Protein AF-A0A965QFC7-F1 (afdb_monomer_lite)

Structure (mmCIF, N/CA/C/O backbone):
data_AF-A0A965QFC7-F1
#
_entry.id   AF-A0A965QFC7-F1
#
loop_
_atom_site.group_PDB
_atom_site.id
_atom_site.type_symbol
_atom_site.label_atom_id
_atom_site.label_alt_id
_atom_site.label_comp_id
_atom_site.label_asym_id
_atom_site.label_entity_id
_atom_site.label_seq_id
_atom_site.pdbx_PDB_ins_code
_atom_site.Cartn_x
_atom_site.Cartn_y
_atom_site.Cartn_z
_atom_site.occupancy
_atom_site.B_iso_or_equiv
_atom_site.auth_seq_id
_atom_site.auth_comp_id
_atom_site.auth_asym_id
_atom_site.auth_atom_id
_atom_site.pdbx_PDB_model_num
ATOM 1 N N . MET A 1 1 ? -4.399 28.714 -3.849 1.00 66.25 1 MET A N 1
ATOM 2 C CA . MET A 1 1 ? -2.946 28.963 -3.752 1.00 66.25 1 MET A CA 1
ATOM 3 C C . MET A 1 1 ? -2.401 29.186 -5.159 1.00 66.25 1 MET A C 1
ATOM 5 O O . MET A 1 1 ? -2.995 28.655 -6.091 1.00 66.25 1 MET A O 1
ATOM 9 N N . ASN A 1 2 ? -1.360 30.003 -5.343 1.00 72.56 2 ASN A N 1
ATOM 10 C CA . ASN A 1 2 ? -0.766 30.208 -6.671 1.00 72.56 2 ASN A CA 1
ATOM 11 C C . ASN A 1 2 ? 0.100 29.001 -7.096 1.00 72.56 2 ASN A C 1
ATOM 13 O O . ASN A 1 2 ? 0.542 28.221 -6.256 1.00 72.56 2 ASN A O 1
ATOM 17 N N . GLU A 1 3 ? 0.351 28.850 -8.399 1.00 74.56 3 GLU A N 1
ATOM 18 C CA . GLU A 1 3 ? 1.140 27.735 -8.953 1.00 74.56 3 GLU A CA 1
ATOM 19 C C . GLU A 1 3 ? 2.553 27.666 -8.343 1.00 74.56 3 GLU A C 1
ATOM 21 O O . GLU A 1 3 ? 3.058 26.596 -8.011 1.00 74.56 3 GLU A O 1
ATOM 26 N N . ASN A 1 4 ? 3.161 28.829 -8.095 1.00 73.50 4 ASN A N 1
ATOM 27 C CA . ASN A 1 4 ? 4.501 28.952 -7.522 1.00 73.50 4 ASN A CA 1
ATOM 28 C C . ASN A 1 4 ? 4.651 28.298 -6.139 1.00 73.50 4 ASN A C 1
ATOM 30 O O . ASN A 1 4 ? 5.743 27.852 -5.805 1.00 73.50 4 ASN A O 1
ATOM 34 N N . ALA A 1 5 ? 3.597 28.225 -5.332 1.00 70.12 5 ALA A N 1
ATOM 35 C CA . ALA A 1 5 ? 3.675 27.559 -4.035 1.00 70.12 5 ALA A CA 1
ATOM 36 C C . ALA A 1 5 ? 3.626 26.020 -4.146 1.00 70.12 5 ALA A C 1
ATOM 38 O O . ALA A 1 5 ? 4.030 25.320 -3.220 1.00 70.12 5 ALA A O 1
ATOM 39 N N . ILE A 1 6 ? 3.156 25.484 -5.281 1.00 76.94 6 ILE A N 1
ATOM 40 C CA . ILE A 1 6 ? 3.051 24.038 -5.537 1.00 76.94 6 ILE A CA 1
ATOM 41 C C . ILE A 1 6 ? 4.320 23.496 -6.206 1.00 76.94 6 ILE A C 1
ATOM 43 O O . ILE A 1 6 ? 4.779 22.400 -5.883 1.00 76.94 6 ILE A O 1
ATOM 47 N N . LEU A 1 7 ? 4.903 24.258 -7.134 1.00 73.06 7 LEU A N 1
ATOM 48 C CA . LEU A 1 7 ? 6.030 23.809 -7.953 1.00 73.06 7 LEU A CA 1
ATOM 49 C C . LEU A 1 7 ? 7.296 23.508 -7.134 1.00 73.06 7 LEU A C 1
ATOM 51 O O . LEU A 1 7 ? 7.677 24.267 -6.241 1.00 73.06 7 LEU A O 1
ATOM 55 N N . ARG A 1 8 ? 8.012 22.442 -7.531 1.00 65.00 8 ARG A N 1
ATOM 56 C CA . ARG A 1 8 ? 9.242 21.936 -6.880 1.00 65.00 8 ARG A CA 1
ATOM 57 C C . ARG A 1 8 ? 10.381 22.957 -6.765 1.00 65.00 8 ARG A C 1
ATOM 59 O O . ARG A 1 8 ? 11.248 22.802 -5.917 1.00 65.00 8 ARG A O 1
ATOM 66 N N . THR A 1 9 ? 10.405 23.975 -7.621 1.00 63.59 9 THR A N 1
ATOM 67 C CA . THR A 1 9 ? 11.472 24.989 -7.672 1.00 63.59 9 THR A CA 1
ATOM 68 C C . THR A 1 9 ? 11.248 26.175 -6.733 1.00 63.59 9 THR A C 1
ATOM 70 O O . THR A 1 9 ? 12.147 27.001 -6.596 1.00 63.59 9 THR A O 1
ATOM 73 N N . LYS A 1 10 ? 10.066 26.291 -6.115 1.00 69.56 10 LYS A N 1
ATOM 74 C CA . LYS A 1 10 ? 9.674 27.420 -5.258 1.00 69.56 10 LYS A CA 1
ATOM 75 C C . LYS A 1 10 ? 9.091 26.911 -3.937 1.00 69.56 10 LYS A C 1
ATOM 77 O O . LYS A 1 10 ? 9.809 26.237 -3.205 1.00 69.56 10 LYS A O 1
ATOM 82 N N . GLY A 1 11 ? 7.823 27.205 -3.627 1.00 69.12 11 GLY A N 1
ATOM 83 C CA . GLY A 1 11 ? 7.218 26.845 -2.341 1.00 69.12 11 GLY A CA 1
ATOM 84 C C . GLY A 1 11 ? 7.185 25.338 -2.111 1.00 69.12 11 GLY A C 1
ATOM 85 O O . GLY A 1 11 ? 7.396 24.897 -0.987 1.00 69.12 11 GLY A O 1
ATOM 86 N N . ALA A 1 12 ? 7.019 24.564 -3.191 1.00 78.25 12 ALA A N 1
ATOM 87 C CA . ALA A 1 12 ? 7.123 23.111 -3.207 1.00 78.25 12 ALA A CA 1
ATOM 88 C C . ALA A 1 12 ? 6.391 22.442 -2.035 1.00 78.25 12 ALA A C 1
ATOM 90 O O . ALA A 1 12 ? 6.950 21.575 -1.382 1.00 78.25 12 ALA A O 1
ATOM 91 N N . VAL A 1 13 ? 5.141 22.827 -1.771 1.00 82.00 13 VAL A N 1
ATOM 92 C CA . VAL A 1 13 ? 4.313 22.267 -0.680 1.00 82.00 13 VAL A CA 1
ATOM 93 C C . VAL A 1 13 ? 4.199 20.728 -0.702 1.00 82.00 13 VAL A C 1
ATOM 95 O O . VAL A 1 13 ? 3.905 20.107 0.311 1.00 82.00 13 VAL A O 1
ATOM 98 N N . LEU A 1 14 ? 4.423 20.105 -1.867 1.00 78.19 14 LEU A N 1
ATOM 99 C CA . LEU A 1 14 ? 4.444 18.648 -2.052 1.00 78.19 14 LEU A CA 1
ATOM 100 C C . LEU A 1 14 ? 5.749 17.995 -1.564 1.00 78.19 14 LEU A C 1
ATOM 102 O O . LEU A 1 14 ? 5.848 16.772 -1.505 1.00 78.19 14 LEU A O 1
ATOM 106 N N . ASP A 1 15 ? 6.770 18.792 -1.268 1.00 81.81 15 ASP A N 1
ATOM 107 C CA . ASP A 1 15 ? 8.027 18.335 -0.700 1.00 81.81 15 ASP A CA 1
ATOM 108 C C . ASP A 1 15 ? 7.899 18.259 0.823 1.00 81.81 15 ASP A C 1
ATOM 110 O O . ASP A 1 15 ? 7.820 19.271 1.520 1.00 81.81 15 ASP A O 1
ATOM 114 N N . VAL A 1 16 ? 7.899 17.036 1.349 1.00 78.50 16 VAL A N 1
ATOM 115 C CA . VAL A 1 16 ? 7.774 16.778 2.790 1.00 78.50 16 VAL A CA 1
ATOM 116 C C . VAL A 1 16 ? 8.878 17.440 3.619 1.00 78.50 16 VAL A C 1
ATOM 118 O O . VAL A 1 16 ? 8.659 17.715 4.796 1.00 78.50 16 VAL A O 1
ATOM 121 N N . GLN A 1 17 ? 10.031 17.753 3.013 1.00 79.75 17 GLN A N 1
ATOM 122 C CA . GLN A 1 17 ? 11.130 18.457 3.683 1.00 79.75 17 GLN A CA 1
ATOM 123 C C . GLN A 1 17 ? 10.768 19.903 4.047 1.00 79.75 17 GLN A C 1
ATOM 125 O O . GLN A 1 17 ? 11.425 20.511 4.887 1.00 79.75 17 GLN A O 1
ATOM 130 N N . ARG A 1 18 ? 9.689 20.472 3.486 1.00 83.81 18 ARG A N 1
ATOM 131 C CA . ARG A 1 18 ? 9.232 21.827 3.845 1.00 83.81 18 ARG A CA 1
ATOM 132 C C . ARG A 1 18 ? 8.807 21.959 5.301 1.00 83.81 18 ARG A C 1
ATOM 134 O O . ARG A 1 18 ? 8.824 23.073 5.822 1.00 83.81 18 ARG A O 1
ATOM 141 N N . LEU A 1 19 ? 8.482 20.853 5.968 1.00 85.19 19 LEU A N 1
ATOM 142 C CA . LEU A 1 19 ? 8.206 20.850 7.402 1.00 85.19 19 LEU A CA 1
ATOM 143 C C . LEU A 1 19 ? 9.438 21.169 8.254 1.00 85.19 19 LEU A C 1
ATOM 145 O O . LEU A 1 19 ? 9.266 21.738 9.326 1.00 85.19 19 LEU A O 1
ATOM 149 N N . ASP A 1 20 ? 10.661 20.908 7.781 1.00 81.88 20 ASP A N 1
ATOM 150 C CA . ASP A 1 20 ? 11.889 21.270 8.514 1.00 81.88 20 ASP A CA 1
ATOM 151 C C . ASP A 1 20 ? 11.972 22.793 8.736 1.00 81.88 20 ASP A C 1
ATOM 153 O O . ASP A 1 20 ? 12.484 23.276 9.747 1.00 81.88 20 ASP A O 1
ATOM 157 N N . GLY A 1 21 ? 11.352 23.564 7.836 1.00 82.62 21 GLY A N 1
ATOM 158 C CA . GLY A 1 21 ? 11.143 25.002 7.970 1.00 82.62 21 GLY A CA 1
ATOM 159 C C . GLY A 1 21 ? 10.119 25.409 9.035 1.00 82.62 21 GLY A C 1
ATOM 160 O O . GLY A 1 21 ? 9.712 26.561 9.038 1.00 82.62 21 GLY A O 1
ATOM 161 N N . MET A 1 22 ? 9.624 24.511 9.894 1.00 83.31 22 MET A N 1
ATOM 162 C CA . MET A 1 22 ? 8.841 24.898 11.080 1.00 83.31 22 MET A CA 1
ATOM 163 C C . MET A 1 22 ? 9.724 25.455 12.201 1.00 83.31 22 MET A C 1
ATOM 165 O O . MET A 1 22 ? 9.251 26.252 13.003 1.00 83.31 22 MET A O 1
ATOM 169 N N . LEU A 1 23 ? 10.997 25.051 12.241 1.00 79.81 23 LEU A N 1
ATOM 170 C CA . LEU A 1 23 ? 11.973 25.486 13.251 1.00 79.81 23 LEU A CA 1
ATOM 171 C C . LEU A 1 23 ? 12.746 26.742 12.830 1.00 79.81 23 LEU A C 1
ATOM 173 O O . LEU A 1 23 ? 13.581 27.259 13.563 1.00 79.81 23 LEU A O 1
ATOM 177 N N . SER A 1 24 ? 12.501 27.220 11.613 1.00 78.94 24 SER A N 1
ATOM 178 C CA . SER A 1 24 ? 13.141 28.393 11.020 1.00 78.94 24 SER A CA 1
ATOM 179 C C . SER A 1 24 ? 12.106 29.198 10.237 1.00 78.94 24 SER A C 1
ATOM 181 O O . SER A 1 24 ? 10.969 28.768 10.076 1.00 78.94 24 SER A O 1
ATOM 183 N N . ASN A 1 25 ? 12.467 30.382 9.745 1.00 77.00 25 ASN A N 1
ATOM 184 C CA . ASN A 1 25 ? 11.549 31.144 8.901 1.00 77.00 25 ASN A CA 1
ATOM 185 C C . ASN A 1 25 ? 11.443 30.491 7.517 1.00 77.00 25 ASN A C 1
ATOM 187 O O . ASN A 1 25 ? 12.460 30.229 6.873 1.00 77.00 25 ASN A O 1
ATOM 191 N N . SER A 1 26 ? 10.214 30.282 7.044 1.00 82.19 26 SER A N 1
ATOM 192 C CA . SER A 1 26 ? 9.937 29.832 5.677 1.00 82.19 26 SER A CA 1
ATOM 193 C C . SER A 1 26 ? 9.213 30.909 4.865 1.00 82.19 26 SER A C 1
ATOM 195 O O . SER A 1 26 ? 8.619 31.837 5.419 1.00 82.19 26 SER A O 1
ATOM 197 N N . ASP A 1 27 ? 9.277 30.805 3.536 1.00 86.25 27 ASP A N 1
ATOM 198 C CA . ASP A 1 27 ? 8.586 31.739 2.647 1.00 86.25 27 ASP A CA 1
ATOM 199 C C . ASP A 1 27 ? 7.077 31.731 2.910 1.00 86.25 27 ASP A C 1
ATOM 201 O O . ASP A 1 27 ? 6.459 30.677 3.088 1.00 86.25 27 ASP A O 1
ATOM 205 N N . SER A 1 28 ? 6.470 32.915 2.891 1.00 87.75 28 SER A N 1
ATOM 206 C CA . SER A 1 28 ? 5.022 33.062 3.014 1.00 87.75 28 SER A CA 1
ATOM 207 C C . SER A 1 28 ? 4.354 33.184 1.651 1.00 87.75 28 SER A C 1
ATOM 209 O O . SER A 1 28 ? 4.855 33.860 0.753 1.00 87.75 28 SER A O 1
ATOM 211 N N . TYR A 1 29 ? 3.193 32.550 1.516 1.00 87.12 29 TYR A N 1
ATOM 212 C CA . TYR A 1 29 ? 2.376 32.582 0.311 1.00 87.12 29 TYR A CA 1
ATOM 213 C C . TYR A 1 29 ? 0.950 33.007 0.647 1.00 87.12 29 TYR A C 1
ATOM 215 O O . TYR A 1 29 ? 0.406 32.675 1.701 1.00 87.12 29 TYR A O 1
ATOM 223 N N . GLU A 1 30 ? 0.323 33.721 -0.285 1.00 89.44 30 GLU A N 1
ATOM 224 C CA . GLU A 1 30 ? -1.086 34.075 -0.178 1.00 89.44 30 GLU A CA 1
ATOM 225 C C . GLU A 1 30 ? -1.973 32.863 -0.492 1.00 89.44 30 GLU A C 1
ATOM 227 O O . GLU A 1 30 ? -1.900 32.245 -1.565 1.00 89.44 30 GLU A O 1
ATOM 232 N N . ILE A 1 31 ? -2.854 32.544 0.450 1.00 89.19 31 ILE A N 1
ATOM 233 C CA . ILE A 1 31 ? -3.917 31.560 0.294 1.00 89.19 31 ILE A CA 1
ATOM 234 C C . ILE A 1 31 ? -5.273 32.254 0.289 1.00 89.19 31 ILE A C 1
ATOM 236 O O . ILE A 1 31 ? -5.466 33.301 0.904 1.00 89.19 31 ILE A O 1
ATOM 240 N N . LYS A 1 32 ? -6.227 31.649 -0.418 1.00 91.31 32 LYS A N 1
ATOM 241 C CA . LYS A 1 32 ? -7.612 32.107 -0.467 1.00 91.31 32 LYS A CA 1
ATOM 242 C C . LYS A 1 32 ? -8.470 31.122 0.315 1.00 91.31 32 LYS A C 1
ATOM 244 O O . LYS A 1 32 ? -8.470 29.937 -0.007 1.00 91.31 32 LYS A O 1
ATOM 249 N N . LEU A 1 33 ? -9.172 31.616 1.326 1.00 89.88 33 LEU A N 1
ATOM 250 C CA . LEU A 1 33 ? -10.069 30.826 2.165 1.00 89.88 33 LEU A CA 1
ATOM 251 C C . LEU A 1 33 ? -11.450 30.654 1.501 1.00 89.88 33 LEU A C 1
ATOM 253 O O . LEU A 1 33 ? -11.790 31.430 0.600 1.00 89.88 33 LEU A O 1
ATOM 257 N N . PRO A 1 34 ? -12.292 29.705 1.967 1.00 89.12 34 PRO A N 1
ATOM 258 C CA . PRO A 1 34 ? -13.664 29.540 1.469 1.00 89.12 34 PRO A CA 1
ATOM 259 C C . PRO A 1 34 ? -14.518 30.813 1.566 1.00 89.12 34 PRO A C 1
ATOM 261 O O . PRO A 1 34 ? -15.385 31.050 0.732 1.00 89.12 34 PRO A O 1
ATOM 264 N N . SER A 1 35 ? -14.224 31.682 2.539 1.00 91.75 35 SER A N 1
ATOM 265 C CA . SER A 1 35 ? -14.853 32.997 2.715 1.00 91.75 35 SER A CA 1
ATOM 266 C C . SER A 1 35 ? -14.448 34.042 1.663 1.00 91.75 35 SER A C 1
ATOM 268 O O . SER A 1 35 ? -14.899 35.181 1.731 1.00 91.75 35 SER A O 1
ATOM 270 N N . ASN A 1 36 ? -13.589 33.686 0.702 1.00 90.69 36 ASN A N 1
ATOM 271 C CA . ASN A 1 36 ? -12.883 34.578 -0.224 1.00 90.69 36 ASN A CA 1
ATOM 272 C C . ASN A 1 36 ? -11.854 35.524 0.415 1.00 90.69 36 ASN A C 1
ATOM 274 O O . ASN A 1 36 ? -11.216 36.279 -0.320 1.00 90.69 36 ASN A O 1
ATOM 278 N N . ALA A 1 37 ? -11.641 35.464 1.732 1.00 92.75 37 ALA A N 1
ATOM 279 C CA . ALA A 1 37 ? -10.555 36.192 2.377 1.00 92.75 37 ALA A CA 1
ATOM 280 C C . ALA A 1 37 ? -9.192 35.685 1.882 1.00 92.75 37 ALA A C 1
ATOM 282 O O . ALA A 1 37 ? -9.005 34.483 1.662 1.00 92.75 37 ALA A O 1
ATOM 283 N N . VAL A 1 38 ? -8.247 36.610 1.716 1.00 92.81 38 VAL A N 1
ATOM 284 C CA . VAL A 1 38 ? -6.854 36.303 1.383 1.00 92.81 38 VAL A CA 1
ATOM 285 C C . VAL A 1 38 ? -6.026 36.431 2.651 1.00 92.81 38 VAL A C 1
ATOM 287 O O . VAL A 1 38 ? -6.123 37.436 3.354 1.00 92.81 38 VAL A O 1
ATOM 290 N N . GLN A 1 39 ? -5.227 35.412 2.943 1.00 90.88 39 GLN A N 1
ATOM 291 C CA . GLN A 1 39 ? -4.349 35.388 4.104 1.00 90.88 39 GLN A CA 1
ATOM 292 C C . GLN A 1 39 ? -2.952 34.949 3.684 1.00 90.88 39 GLN A C 1
ATOM 294 O O . GLN A 1 39 ? -2.797 34.053 2.856 1.00 90.88 39 GLN A O 1
ATOM 299 N N . SER A 1 40 ? -1.938 35.588 4.259 1.00 91.75 40 SER A N 1
ATOM 300 C CA . SER A 1 40 ? -0.549 35.163 4.111 1.00 91.75 40 SER A CA 1
ATOM 301 C C . SER A 1 40 ? -0.231 34.101 5.157 1.00 91.75 40 SER A C 1
ATOM 303 O O . SER A 1 40 ? -0.542 34.284 6.337 1.00 91.75 40 SER A O 1
ATOM 305 N N . ILE A 1 41 ? 0.362 32.990 4.730 1.00 90.56 41 ILE A N 1
ATOM 306 C CA . ILE A 1 41 ? 0.790 31.902 5.609 1.00 90.56 41 ILE A CA 1
ATOM 307 C C . ILE A 1 41 ? 2.156 31.377 5.165 1.00 90.56 41 ILE A C 1
ATOM 309 O O . ILE A 1 41 ? 2.425 31.238 3.971 1.00 90.56 41 ILE A O 1
ATOM 313 N N . GLU A 1 42 ? 3.012 31.073 6.136 1.00 90.50 42 GLU A N 1
ATOM 314 C CA . GLU A 1 42 ? 4.286 30.389 5.912 1.00 90.50 42 GLU A CA 1
ATOM 315 C C . GLU A 1 42 ? 4.069 28.995 5.321 1.00 90.50 42 GLU A C 1
ATOM 317 O O . GLU A 1 42 ? 3.203 28.238 5.771 1.00 90.50 42 GLU A O 1
ATOM 322 N N . ILE A 1 43 ? 4.883 28.629 4.334 1.00 87.62 43 ILE A N 1
ATOM 323 C CA . ILE A 1 43 ? 4.729 27.367 3.613 1.00 87.62 43 ILE A CA 1
ATOM 324 C C . ILE A 1 43 ? 4.945 26.148 4.512 1.00 87.62 43 ILE A C 1
ATOM 326 O O . ILE A 1 43 ? 4.270 25.138 4.319 1.00 87.62 43 ILE A O 1
ATOM 330 N N . SER A 1 44 ? 5.819 26.233 5.521 1.00 89.19 44 SER A N 1
ATOM 331 C CA . SER A 1 44 ? 6.035 25.147 6.487 1.00 89.19 44 SER A CA 1
ATOM 332 C C . SER A 1 44 ? 4.792 24.907 7.348 1.00 89.19 44 SER A C 1
ATOM 334 O O . SER A 1 44 ? 4.328 23.773 7.466 1.00 89.19 44 SER A O 1
ATOM 336 N N . LYS A 1 45 ? 4.174 25.981 7.858 1.00 89.62 45 LYS A N 1
ATOM 337 C CA . LYS A 1 45 ? 2.916 25.933 8.624 1.00 89.62 45 LYS A CA 1
ATOM 338 C C . LYS A 1 45 ? 1.756 25.442 7.765 1.00 89.62 45 LYS A C 1
ATOM 340 O O . LYS A 1 45 ? 0.976 24.599 8.198 1.00 89.62 45 LYS A O 1
ATOM 345 N N . LEU A 1 46 ? 1.666 25.917 6.525 1.00 89.44 46 LEU A N 1
ATOM 346 C CA . LEU A 1 46 ? 0.664 25.442 5.579 1.00 89.44 46 LEU A CA 1
ATOM 347 C C . LEU A 1 46 ? 0.840 23.941 5.291 1.00 89.44 46 LEU A C 1
ATOM 349 O O . LEU A 1 46 ? -0.130 23.192 5.362 1.00 89.44 46 LEU A O 1
ATOM 353 N N . SER A 1 47 ? 2.073 23.485 5.058 1.00 88.25 47 SER A N 1
ATOM 354 C CA . SER A 1 47 ? 2.396 22.063 4.862 1.00 88.25 47 SER A CA 1
ATOM 355 C C . SER A 1 47 ? 2.051 21.220 6.093 1.00 88.25 47 SER A C 1
ATOM 357 O O . SER A 1 47 ? 1.646 20.067 5.954 1.00 88.25 47 SER A O 1
ATOM 359 N N . ALA A 1 48 ? 2.152 21.787 7.301 1.00 88.50 48 ALA A N 1
ATOM 360 C CA . ALA A 1 48 ? 1.750 21.126 8.540 1.00 88.50 48 ALA A CA 1
ATOM 361 C C . ALA A 1 48 ? 0.226 20.994 8.675 1.00 88.50 48 ALA A C 1
ATOM 363 O O . ALA A 1 48 ? -0.252 19.943 9.101 1.00 88.50 48 ALA A O 1
ATOM 364 N N . LEU A 1 49 ? -0.542 21.992 8.233 1.00 89.00 49 LEU A N 1
ATOM 365 C CA . LEU A 1 49 ? -2.005 22.023 8.367 1.00 89.00 49 LEU A CA 1
ATOM 366 C C . LEU A 1 49 ? -2.764 21.319 7.233 1.00 89.00 49 LEU A C 1
ATOM 368 O O . LEU A 1 49 ? -3.843 20.784 7.464 1.00 89.00 49 LEU A O 1
ATOM 372 N N . ILE A 1 50 ? -2.230 21.315 6.011 1.00 87.62 50 ILE A N 1
ATOM 373 C CA . ILE A 1 50 ? -2.922 20.750 4.844 1.00 87.62 50 ILE A CA 1
ATOM 374 C C . ILE A 1 50 ? -3.137 19.242 5.015 1.00 87.62 50 ILE A C 1
ATOM 376 O O . ILE A 1 50 ? -2.175 18.506 5.218 1.00 87.62 50 ILE A O 1
ATOM 380 N N . ALA A 1 51 ? -4.376 18.773 4.875 1.00 87.75 51 ALA A N 1
ATOM 381 C CA . ALA A 1 51 ? -4.663 17.343 4.769 1.00 87.75 51 ALA A CA 1
ATOM 382 C C . ALA A 1 51 ? -4.334 16.815 3.363 1.00 87.75 51 ALA A C 1
ATOM 384 O O . ALA A 1 51 ? -3.626 15.822 3.230 1.00 87.75 51 ALA A O 1
ATOM 385 N N . GLU A 1 52 ? -4.786 17.524 2.326 1.00 88.06 52 GLU A N 1
ATOM 386 C CA . GLU A 1 52 ? -4.635 17.128 0.926 1.00 88.06 52 GLU A CA 1
ATOM 387 C C . GLU A 1 52 ? -4.510 18.332 -0.016 1.00 88.06 52 GLU A C 1
ATOM 389 O O . GLU A 1 52 ? -4.922 19.452 0.301 1.00 88.06 52 GLU A O 1
ATOM 394 N N . ILE A 1 53 ? -3.951 18.087 -1.202 1.00 87.69 53 ILE A N 1
ATOM 395 C CA . ILE A 1 53 ? -3.892 19.057 -2.297 1.00 87.69 53 ILE A CA 1
ATOM 396 C C . ILE A 1 53 ? -4.541 18.428 -3.517 1.00 87.69 53 ILE A C 1
ATOM 398 O O . ILE A 1 53 ? -3.977 17.535 -4.144 1.00 87.69 53 ILE A O 1
ATOM 402 N N . THR A 1 54 ? -5.712 18.938 -3.876 1.00 89.50 54 THR A N 1
ATOM 403 C CA . THR A 1 54 ? -6.463 18.465 -5.036 1.00 89.50 54 THR A CA 1
ATOM 404 C C . THR A 1 54 ? -6.008 19.194 -6.295 1.00 89.50 54 THR A C 1
ATOM 406 O O . THR A 1 54 ? -6.137 20.417 -6.410 1.00 89.50 54 THR A O 1
ATOM 409 N N . LEU A 1 55 ? -5.480 18.442 -7.260 1.00 87.62 55 LEU A N 1
ATOM 410 C CA . LEU A 1 55 ? -5.128 18.948 -8.584 1.00 87.62 55 LEU A CA 1
ATOM 411 C C . LEU A 1 55 ? -6.164 18.459 -9.595 1.00 87.62 55 LEU A C 1
ATOM 413 O O . LEU A 1 55 ? -6.192 17.283 -9.949 1.00 87.62 55 LEU A O 1
ATOM 417 N N . ASN A 1 56 ? -7.014 19.369 -10.067 1.00 87.31 56 ASN A N 1
ATOM 418 C CA . ASN A 1 56 ? -8.053 19.019 -11.029 1.00 87.31 56 ASN A CA 1
ATOM 419 C C . ASN A 1 56 ? -7.443 18.721 -12.401 1.00 87.31 56 ASN A C 1
ATOM 421 O O . ASN A 1 56 ? -6.708 19.535 -12.965 1.00 87.31 56 ASN A O 1
ATOM 425 N N . VAL A 1 57 ? -7.791 17.562 -12.947 1.00 84.62 57 VAL A N 1
ATOM 426 C CA . VAL A 1 57 ? -7.439 17.161 -14.310 1.00 84.62 57 VAL A CA 1
ATOM 427 C C . VAL A 1 57 ? -8.465 17.754 -15.281 1.00 84.62 57 VAL A C 1
ATOM 429 O O . VAL A 1 57 ? -9.652 17.817 -14.962 1.00 84.62 57 VAL A O 1
ATOM 432 N N . ASP A 1 58 ? -8.029 18.198 -16.468 1.00 89.06 58 ASP A N 1
ATOM 433 C CA . ASP A 1 58 ? -8.953 18.670 -17.512 1.00 89.06 58 ASP A CA 1
ATOM 434 C C . ASP A 1 58 ? -9.970 17.554 -17.840 1.00 89.06 58 ASP A C 1
ATOM 436 O O . ASP A 1 58 ? -9.546 16.450 -18.210 1.00 89.06 58 ASP A O 1
ATOM 440 N N . PRO A 1 59 ? -11.291 17.818 -17.753 1.00 86.88 59 PRO A N 1
ATOM 441 C CA . PRO A 1 59 ? -12.327 16.834 -18.059 1.00 86.88 59 PRO A CA 1
ATOM 442 C C . PRO A 1 59 ? -12.166 16.145 -19.422 1.00 86.88 59 PRO A C 1
ATOM 444 O O . PRO A 1 59 ? -12.556 14.987 -19.571 1.00 86.88 59 PRO A O 1
ATOM 447 N N . LYS A 1 60 ? -11.537 16.801 -20.407 1.00 91.19 60 LYS A N 1
ATOM 448 C CA . LYS A 1 60 ? -11.260 16.219 -21.732 1.00 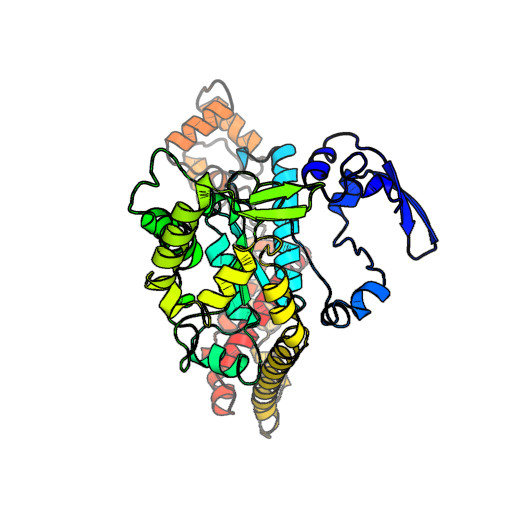91.19 60 LYS A CA 1
ATOM 449 C C . LYS A 1 60 ? -10.336 15.005 -21.674 1.00 91.19 60 LYS A C 1
ATOM 451 O O . LYS A 1 60 ? -10.427 14.117 -22.516 1.00 91.19 60 LYS A O 1
ATOM 456 N N . ILE A 1 61 ? -9.446 14.917 -20.683 1.00 88.69 61 ILE A N 1
ATOM 457 C CA . ILE A 1 61 ? -8.552 13.757 -20.529 1.00 88.69 61 ILE A CA 1
ATOM 458 C C . ILE A 1 61 ? -9.370 12.493 -20.228 1.00 88.69 61 ILE A C 1
ATOM 460 O O . ILE A 1 61 ? -9.031 11.411 -20.715 1.00 88.69 61 ILE A O 1
ATOM 464 N N . ALA A 1 62 ? -10.484 12.633 -19.504 1.00 86.69 62 ALA A N 1
ATOM 465 C CA . ALA A 1 62 ? -11.384 11.532 -19.183 1.00 86.69 62 ALA A CA 1
ATOM 466 C C . ALA A 1 62 ? -12.159 10.998 -20.408 1.00 86.69 62 ALA A C 1
ATOM 468 O O . ALA A 1 62 ? -12.737 9.913 -20.337 1.00 86.69 62 ALA A O 1
ATOM 469 N N . GLU A 1 63 ? -12.157 11.705 -21.547 1.00 87.62 63 GLU A N 1
ATOM 470 C CA . GLU A 1 63 ? -12.705 11.192 -22.814 1.00 87.62 63 GLU A CA 1
ATOM 471 C C . GLU A 1 63 ? -11.872 10.020 -23.349 1.00 87.62 63 GLU A C 1
ATOM 473 O O . GLU A 1 63 ? -12.436 9.020 -23.788 1.00 87.62 63 GLU A O 1
ATOM 478 N N . ASN A 1 64 ? -10.541 10.110 -23.234 1.00 85.81 64 ASN A N 1
ATOM 479 C CA . ASN A 1 64 ? -9.606 9.072 -23.680 1.00 85.81 64 ASN A CA 1
ATOM 480 C C . ASN A 1 64 ? -9.251 8.077 -22.563 1.00 85.81 64 ASN A C 1
ATOM 482 O O . ASN A 1 64 ? -9.052 6.893 -22.820 1.00 85.81 64 ASN A O 1
ATOM 486 N N . LYS A 1 65 ? -9.166 8.549 -21.313 1.00 86.25 65 LYS A N 1
ATOM 487 C CA . LYS A 1 65 ? -8.859 7.742 -20.121 1.00 86.25 65 LYS A CA 1
ATOM 488 C C . LYS A 1 65 ? -10.105 7.609 -19.254 1.00 86.25 65 LYS A C 1
ATOM 490 O O . LYS A 1 65 ? -10.257 8.293 -18.246 1.00 86.25 65 LYS A O 1
ATOM 495 N N . THR A 1 66 ? -11.011 6.734 -19.672 1.00 86.62 66 THR A N 1
ATOM 496 C CA . THR A 1 66 ? -12.374 6.643 -19.121 1.00 86.62 66 THR A CA 1
ATOM 497 C C . THR A 1 66 ? -12.442 6.298 -17.633 1.00 86.62 66 THR A C 1
ATOM 499 O O . THR A 1 66 ? -13.393 6.723 -16.980 1.00 86.62 66 THR A O 1
ATOM 502 N N . PHE A 1 67 ? -11.438 5.615 -17.074 1.00 85.94 67 PHE A N 1
ATOM 503 C CA . PHE A 1 67 ? -11.360 5.334 -15.634 1.00 85.94 67 PHE A CA 1
ATOM 504 C C . PHE A 1 67 ? -11.382 6.615 -14.777 1.00 85.94 67 PHE A C 1
ATOM 506 O O . PHE A 1 67 ? -11.990 6.624 -13.712 1.00 85.94 67 PHE A O 1
ATOM 513 N N . LEU A 1 68 ? -10.830 7.729 -15.283 1.00 88.62 68 LEU A N 1
ATOM 514 C CA . LEU A 1 68 ? -10.821 9.028 -14.594 1.00 88.62 68 LEU A CA 1
ATOM 515 C C . LEU A 1 68 ? -12.214 9.656 -14.449 1.00 88.62 68 LEU A C 1
ATOM 517 O O . LEU A 1 68 ? -12.365 10.637 -13.733 1.00 88.62 68 LEU A O 1
ATOM 521 N N . LYS A 1 69 ? -13.248 9.122 -15.115 1.00 85.56 69 LYS A N 1
ATOM 522 C CA . LYS A 1 69 ? -14.628 9.601 -14.9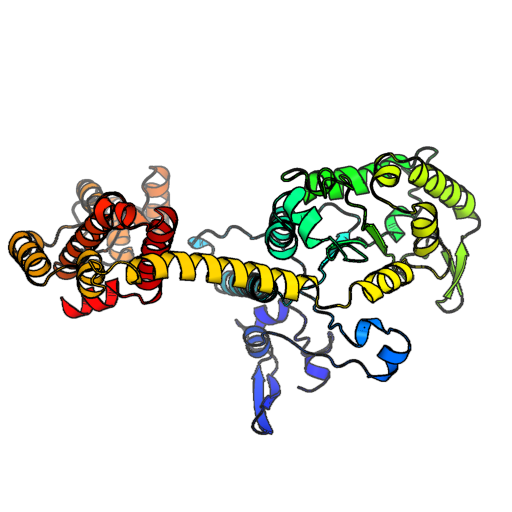28 1.00 85.56 69 LYS A CA 1
ATOM 523 C C . LYS A 1 69 ? -15.183 9.256 -13.547 1.00 85.56 69 LYS A C 1
ATOM 525 O O . LYS A 1 69 ? -16.068 9.953 -13.071 1.00 85.56 69 LYS A O 1
ATOM 530 N N . ASN A 1 70 ? -14.687 8.175 -12.946 1.00 83.25 70 ASN A N 1
ATOM 531 C CA . ASN A 1 70 ? -15.213 7.610 -11.703 1.00 83.25 70 ASN A CA 1
ATOM 532 C C . ASN A 1 70 ? -14.099 7.353 -10.677 1.00 83.25 70 ASN A C 1
ATOM 534 O O . ASN A 1 70 ? -14.269 6.534 -9.775 1.00 83.25 70 ASN A O 1
ATOM 538 N N . THR A 1 71 ? -12.916 7.940 -10.855 1.00 85.12 71 THR A N 1
ATOM 539 C CA . THR A 1 71 ? -11.757 7.653 -10.007 1.00 85.12 71 THR A CA 1
ATOM 540 C C . THR A 1 71 ? -10.875 8.874 -9.871 1.00 85.12 71 THR A C 1
ATOM 542 O O . THR A 1 71 ? -10.439 9.445 -10.870 1.00 85.12 71 THR A O 1
ATOM 545 N N . ASP A 1 72 ? -10.554 9.180 -8.621 1.00 88.25 72 ASP A N 1
ATOM 546 C CA . ASP A 1 72 ? -9.501 10.106 -8.245 1.00 88.25 72 ASP A CA 1
ATOM 547 C C . ASP A 1 72 ? -8.199 9.335 -7.992 1.00 88.25 72 ASP A C 1
ATOM 549 O O . ASP A 1 72 ? -8.207 8.170 -7.586 1.00 88.25 72 ASP A O 1
ATOM 553 N N . LEU A 1 73 ? -7.063 9.981 -8.254 1.00 89.00 73 LEU A N 1
ATOM 554 C CA . LEU A 1 73 ? -5.746 9.425 -7.959 1.00 89.00 73 LEU A CA 1
ATOM 555 C C . LEU A 1 73 ? -5.193 10.099 -6.709 1.00 89.00 73 LEU A C 1
ATOM 557 O O . LEU A 1 73 ? -4.864 11.285 -6.731 1.00 89.00 73 LEU A O 1
ATOM 561 N N . LEU A 1 74 ? -5.079 9.319 -5.640 1.00 88.88 74 LEU A N 1
ATOM 562 C CA . LEU A 1 74 ? -4.479 9.732 -4.381 1.00 88.88 74 LEU A CA 1
ATOM 563 C C . LEU A 1 74 ? -3.049 9.194 -4.305 1.00 88.88 74 LEU A C 1
ATOM 565 O O . LEU A 1 74 ? -2.822 7.999 -4.494 1.00 88.88 74 LEU A O 1
ATOM 569 N N . ASP A 1 75 ? -2.096 10.077 -4.020 1.00 86.50 75 ASP A N 1
ATOM 570 C CA . ASP A 1 75 ? -0.694 9.722 -3.807 1.00 86.50 75 ASP A CA 1
ATOM 571 C C . ASP A 1 75 ? -0.276 10.100 -2.386 1.00 86.50 75 ASP A C 1
ATOM 573 O O . ASP A 1 75 ? -0.601 11.185 -1.896 1.00 86.50 75 ASP A O 1
ATOM 577 N N . PHE A 1 76 ? 0.456 9.202 -1.732 1.00 80.75 76 PHE A N 1
ATOM 578 C CA . PHE A 1 76 ? 1.034 9.444 -0.416 1.00 80.75 76 PHE A CA 1
ATOM 579 C C . PHE A 1 76 ? 2.549 9.591 -0.545 1.00 80.75 76 PHE A C 1
ATOM 581 O O . PHE A 1 76 ? 3.180 8.862 -1.315 1.00 80.75 76 PHE A O 1
ATOM 588 N N . PRO A 1 77 ? 3.181 10.460 0.263 1.00 74.19 77 PRO A N 1
ATOM 589 C CA . PRO A 1 77 ? 4.628 10.446 0.397 1.00 74.19 77 PRO A CA 1
ATOM 590 C C . PRO A 1 77 ? 5.116 9.033 0.739 1.00 74.19 77 PRO A C 1
ATOM 592 O O . PRO A 1 77 ? 4.523 8.353 1.576 1.00 74.19 77 PRO A O 1
ATOM 595 N N . GLY A 1 78 ? 6.193 8.586 0.087 1.00 67.69 78 GLY A N 1
ATOM 596 C CA . GLY A 1 78 ? 6.666 7.207 0.210 1.00 67.69 78 GLY A CA 1
ATOM 597 C C . GLY A 1 78 ? 6.872 6.772 1.665 1.00 67.69 78 GLY A C 1
ATOM 598 O O . GLY A 1 78 ? 7.475 7.498 2.460 1.00 67.69 78 GLY A O 1
ATOM 599 N N . ALA A 1 79 ? 6.398 5.568 1.999 1.00 64.62 79 ALA A N 1
ATOM 600 C CA . ALA A 1 79 ? 6.547 5.002 3.334 1.00 64.62 79 ALA A CA 1
ATOM 601 C C . ALA A 1 79 ? 8.032 4.915 3.728 1.00 64.62 79 ALA A C 1
ATOM 603 O O . ALA A 1 79 ? 8.890 4.492 2.946 1.00 64.62 79 ALA A O 1
ATOM 604 N N . ARG A 1 80 ? 8.338 5.325 4.959 1.00 64.50 80 ARG A N 1
ATOM 605 C CA . ARG A 1 80 ? 9.672 5.254 5.565 1.00 64.50 80 ARG A CA 1
ATOM 606 C C . ARG A 1 80 ? 9.590 4.484 6.872 1.00 64.50 80 ARG A C 1
ATOM 608 O O . ARG A 1 80 ? 8.549 4.489 7.528 1.00 64.50 80 ARG A O 1
ATOM 615 N N . SER A 1 81 ? 10.693 3.846 7.251 1.00 60.50 81 SER A N 1
ATOM 616 C CA . SER A 1 81 ? 10.820 3.178 8.546 1.00 60.50 81 SER A CA 1
ATOM 617 C C . SER A 1 81 ? 10.514 4.163 9.662 1.00 60.50 81 SER A C 1
ATOM 619 O O . SER A 1 81 ? 10.904 5.334 9.596 1.00 60.50 81 SER A O 1
ATOM 621 N N . ARG A 1 82 ? 9.811 3.680 10.688 1.00 62.88 82 ARG A N 1
ATOM 622 C CA . ARG A 1 82 ? 9.766 4.386 11.963 1.00 62.88 82 ARG A CA 1
ATOM 623 C C . ARG A 1 82 ? 11.183 4.326 12.522 1.00 62.88 82 ARG A C 1
ATOM 625 O O . ARG A 1 82 ? 11.715 3.236 12.699 1.00 62.88 82 ARG A O 1
ATOM 632 N N . GLU A 1 83 ? 11.817 5.481 12.692 1.00 64.81 83 GLU A N 1
ATOM 633 C CA . GLU A 1 83 ? 13.025 5.533 13.515 1.00 64.81 83 GLU A CA 1
ATOM 634 C C . GLU A 1 83 ? 12.577 5.393 14.966 1.00 64.81 83 GLU A C 1
ATOM 636 O O . GLU A 1 83 ? 11.585 6.004 15.376 1.00 64.81 83 GLU A O 1
ATOM 641 N N . GLU A 1 84 ? 13.287 4.561 15.713 1.00 63.66 84 GLU A N 1
ATOM 642 C CA . GLU A 1 84 ? 13.137 4.486 17.156 1.00 63.66 84 GLU A CA 1
ATOM 643 C C . GLU A 1 84 ? 13.881 5.679 17.751 1.00 63.66 84 GLU A C 1
ATOM 645 O O . GLU A 1 84 ? 15.095 5.816 17.595 1.00 63.66 84 GLU A O 1
ATOM 650 N N . PHE A 1 85 ? 13.130 6.577 18.380 1.00 68.69 85 PHE A N 1
ATOM 651 C CA . PHE A 1 85 ? 13.682 7.684 19.145 1.00 68.69 85 PHE A CA 1
ATOM 652 C C . PHE A 1 85 ? 13.499 7.356 20.622 1.00 68.69 85 PHE A C 1
ATOM 654 O O . PHE A 1 85 ? 12.383 7.047 21.039 1.00 68.69 85 PHE A O 1
ATOM 661 N N . THR A 1 86 ? 14.570 7.420 21.410 1.00 72.44 86 THR A N 1
ATOM 662 C CA . THR A 1 86 ? 14.428 7.458 22.869 1.00 72.44 86 THR A CA 1
ATOM 663 C C . THR A 1 86 ? 14.026 8.868 23.297 1.00 72.44 86 THR A C 1
ATOM 665 O O . THR A 1 86 ? 14.235 9.826 22.547 1.00 72.44 86 THR A O 1
ATOM 668 N N . THR A 1 87 ? 13.441 9.017 24.485 1.00 69.25 87 THR A N 1
ATOM 669 C CA . THR A 1 87 ? 12.962 10.311 24.997 1.00 69.25 87 THR A CA 1
ATOM 670 C C . THR A 1 87 ? 14.062 11.378 24.974 1.00 69.25 87 THR A C 1
ATOM 672 O O . THR A 1 87 ? 13.815 12.516 24.582 1.00 69.25 87 THR A O 1
ATOM 675 N N . GLU A 1 88 ? 15.307 10.998 25.273 1.00 71.81 88 GLU A N 1
ATOM 676 C CA . GLU A 1 88 ? 16.470 11.896 25.296 1.00 71.81 88 GLU A CA 1
ATOM 677 C C . GLU A 1 88 ? 16.911 12.355 23.895 1.00 71.81 88 GLU A C 1
ATOM 679 O O . GLU A 1 88 ? 17.618 13.353 23.747 1.00 71.81 88 GLU A O 1
ATOM 684 N N . MET A 1 89 ? 16.492 11.641 22.845 1.00 65.81 89 MET A N 1
ATOM 685 C CA . MET A 1 89 ? 16.760 12.009 21.455 1.00 65.81 89 MET A CA 1
ATOM 686 C C . MET A 1 89 ? 15.756 13.038 20.930 1.00 65.81 89 MET A C 1
ATOM 688 O O . MET A 1 89 ? 16.001 13.625 19.880 1.00 65.81 89 MET A O 1
ATOM 692 N N . ILE A 1 90 ? 14.631 13.281 21.610 1.00 72.88 90 ILE A N 1
ATOM 693 C CA . ILE A 1 90 ? 13.569 14.162 21.110 1.00 72.88 90 ILE A CA 1
ATOM 694 C C . ILE A 1 90 ? 13.991 15.632 21.253 1.00 72.88 90 ILE A C 1
ATOM 696 O O . ILE A 1 90 ? 13.664 16.327 22.207 1.00 72.88 90 ILE A O 1
ATOM 700 N N . GLN A 1 91 ? 14.728 16.114 20.256 1.00 77.19 91 GLN A N 1
ATOM 701 C CA . GLN A 1 91 ? 15.012 17.530 20.023 1.00 77.19 91 GLN A CA 1
ATOM 702 C C . GLN A 1 91 ? 14.041 18.101 18.982 1.00 77.19 91 GLN A C 1
ATOM 704 O O . GLN A 1 91 ? 13.360 17.349 18.284 1.00 77.19 91 GLN A O 1
ATOM 709 N N . GLU A 1 92 ? 14.016 19.425 18.813 1.00 73.69 92 GLU A N 1
ATOM 710 C CA . GLU A 1 92 ? 13.110 20.120 17.884 1.00 73.69 92 GLU A CA 1
ATOM 711 C C . GLU A 1 92 ? 13.067 19.494 16.475 1.00 73.69 92 GLU A C 1
ATOM 713 O O . GLU A 1 92 ? 11.990 19.227 15.940 1.00 73.69 92 GLU A O 1
ATOM 718 N N . LEU A 1 93 ? 14.226 19.171 15.883 1.00 70.19 93 LEU A N 1
ATOM 719 C CA . LEU A 1 93 ? 14.293 18.559 14.546 1.00 70.19 93 LEU A CA 1
ATOM 720 C C . LEU A 1 93 ? 13.701 17.142 14.512 1.00 70.19 93 LEU A C 1
ATOM 722 O O . LEU A 1 93 ? 13.096 16.729 13.521 1.00 70.19 93 LEU A O 1
ATOM 726 N N . ILE A 1 94 ? 13.863 16.388 15.597 1.00 79.19 94 ILE A N 1
ATOM 727 C CA . ILE A 1 94 ? 13.289 15.050 15.732 1.00 79.19 94 ILE A CA 1
ATOM 728 C C . ILE A 1 94 ? 11.777 15.148 15.942 1.00 79.19 94 ILE A C 1
ATOM 730 O O . ILE A 1 94 ? 11.043 14.390 15.311 1.00 79.19 94 ILE A O 1
ATOM 734 N N . ALA A 1 95 ? 11.293 16.144 16.687 1.00 80.81 95 ALA A N 1
ATOM 735 C CA . ALA A 1 95 ? 9.866 16.414 16.836 1.00 80.81 95 ALA A CA 1
ATOM 736 C C . ALA A 1 95 ? 9.185 16.718 15.487 1.00 80.81 95 ALA A C 1
ATOM 738 O O . ALA A 1 95 ? 8.118 16.173 15.205 1.00 80.81 95 ALA A O 1
ATOM 739 N N . VAL A 1 96 ? 9.820 17.497 14.599 1.00 84.25 96 VAL A N 1
ATOM 740 C CA . VAL A 1 96 ? 9.298 17.746 13.238 1.00 84.25 96 VAL A CA 1
ATOM 741 C C . VAL A 1 96 ? 9.210 16.456 12.418 1.00 84.25 96 VAL A C 1
ATOM 743 O O . VAL A 1 96 ? 8.195 16.196 11.765 1.00 84.25 96 VAL A O 1
ATOM 746 N N . LYS A 1 97 ? 10.237 15.600 12.480 1.00 81.69 97 LYS A N 1
ATOM 747 C CA . LYS A 1 97 ? 10.221 14.292 11.802 1.00 81.69 97 LYS A CA 1
ATOM 748 C C . LYS A 1 97 ? 9.156 13.357 12.373 1.00 81.69 97 LYS A C 1
ATOM 750 O O . LYS A 1 97 ? 8.497 12.648 11.608 1.00 81.69 97 LYS A O 1
ATOM 755 N N . MET A 1 98 ? 8.972 13.353 13.693 1.00 84.00 98 MET A N 1
ATOM 756 C CA . MET A 1 98 ? 7.910 12.603 14.366 1.00 84.00 98 MET A CA 1
ATOM 757 C C . MET A 1 98 ? 6.534 13.089 13.910 1.00 84.00 98 MET A C 1
ATOM 759 O O . MET A 1 98 ? 5.708 12.265 13.518 1.00 84.00 98 MET A O 1
ATOM 763 N N . PHE A 1 99 ? 6.315 14.406 13.866 1.00 86.81 99 PHE A N 1
ATOM 764 C CA . PHE A 1 99 ? 5.077 15.001 13.366 1.00 86.81 99 PHE A CA 1
ATOM 765 C C . PHE A 1 99 ? 4.800 14.609 11.911 1.00 86.81 99 PHE A C 1
ATOM 767 O O . PHE A 1 99 ? 3.707 14.132 11.611 1.00 86.81 99 PHE A O 1
ATOM 774 N N . LEU A 1 100 ? 5.787 14.727 11.013 1.00 85.56 100 LEU A N 1
ATOM 775 C CA . LEU A 1 100 ? 5.649 14.315 9.611 1.00 85.56 100 LEU A CA 1
ATOM 776 C C . LEU A 1 100 ? 5.214 12.845 9.499 1.00 85.56 100 LEU A C 1
ATOM 778 O O . LEU A 1 100 ? 4.261 12.531 8.785 1.00 85.56 100 LEU A O 1
ATOM 782 N N . ARG A 1 101 ? 5.889 11.940 10.218 1.00 80.56 101 ARG A N 1
ATOM 783 C CA . ARG A 1 101 ? 5.570 10.503 10.200 1.00 80.56 101 ARG A CA 1
ATOM 784 C C . ARG A 1 101 ? 4.192 10.209 10.781 1.00 80.56 101 ARG A C 1
ATOM 786 O O . ARG A 1 101 ? 3.439 9.443 10.182 1.00 80.56 101 ARG A O 1
ATOM 793 N N . GLY A 1 102 ? 3.863 10.824 11.916 1.00 84.75 102 GLY A N 1
ATOM 794 C CA . GLY A 1 102 ? 2.562 10.698 12.567 1.00 84.75 102 GLY A CA 1
ATOM 795 C C . GLY A 1 102 ? 1.438 11.173 11.655 1.00 84.75 102 GLY A C 1
ATOM 796 O O . GLY A 1 102 ? 0.474 10.446 11.446 1.00 84.75 102 GLY A O 1
ATOM 797 N N . LYS A 1 103 ? 1.610 12.334 11.015 1.00 86.50 103 LYS A N 1
ATOM 798 C CA . LYS A 1 103 ? 0.656 12.897 10.059 1.00 86.50 103 LYS A CA 1
ATOM 799 C C . LYS A 1 103 ? 0.440 11.995 8.846 1.00 86.50 103 LYS A C 1
ATOM 801 O O . LYS A 1 103 ? -0.705 11.696 8.522 1.00 86.50 103 LYS A O 1
ATOM 806 N N . VAL A 1 104 ? 1.509 11.551 8.177 1.00 84.44 104 VAL A N 1
ATOM 807 C CA . VAL A 1 104 ? 1.386 10.679 6.993 1.00 84.44 104 VAL A CA 1
ATOM 808 C C . VAL A 1 104 ? 0.714 9.355 7.366 1.00 84.44 104 VAL A C 1
ATOM 810 O O . VAL A 1 104 ? -0.196 8.919 6.664 1.00 84.44 104 VAL A O 1
ATOM 813 N N . SER A 1 105 ? 1.098 8.752 8.497 1.00 81.81 105 SER A N 1
ATOM 814 C CA . SER A 1 105 ? 0.468 7.521 8.988 1.00 81.81 105 SER A CA 1
ATOM 815 C C . SER A 1 105 ? -1.002 7.731 9.353 1.00 81.81 105 SER A C 1
ATOM 817 O O . SER A 1 105 ? -1.824 6.877 9.036 1.00 81.81 105 SER A O 1
ATOM 819 N N . PHE A 1 106 ? -1.337 8.843 10.011 1.00 86.19 106 PHE A N 1
ATOM 820 C CA . PHE A 1 106 ? -2.708 9.180 10.387 1.00 86.19 106 PHE A CA 1
ATOM 821 C C . PHE A 1 106 ? -3.589 9.363 9.153 1.00 86.19 106 PHE A C 1
ATOM 823 O O . PHE A 1 106 ? -4.648 8.749 9.072 1.00 86.19 106 PHE A O 1
ATOM 830 N N . LEU A 1 107 ? -3.134 10.150 8.170 1.00 87.56 107 LEU A N 1
ATOM 831 C CA . LEU A 1 107 ? -3.875 10.366 6.929 1.00 87.56 107 LEU A CA 1
ATOM 832 C C . LEU A 1 107 ? -4.080 9.041 6.193 1.00 87.56 107 LEU A C 1
ATOM 834 O O . LEU A 1 107 ? -5.219 8.698 5.900 1.00 87.56 107 LEU A O 1
ATOM 838 N N . PHE A 1 108 ? -3.024 8.251 5.972 1.00 83.44 108 PHE A N 1
ATOM 839 C CA . PHE A 1 108 ? -3.158 6.948 5.312 1.00 83.44 108 PHE A CA 1
ATOM 840 C C . PHE A 1 108 ? -4.176 6.043 6.019 1.00 83.44 108 PHE A C 1
ATOM 842 O O . PHE A 1 108 ? -5.054 5.471 5.372 1.00 83.44 108 PHE A O 1
ATOM 849 N N . ASN A 1 109 ? -4.096 5.950 7.350 1.00 81.19 109 ASN A N 1
ATOM 850 C CA . ASN A 1 109 ? -5.023 5.141 8.133 1.00 81.19 109 ASN A CA 1
ATOM 851 C C . ASN A 1 109 ? -6.461 5.652 8.038 1.00 81.19 109 ASN A C 1
ATOM 853 O O . ASN A 1 109 ? -7.354 4.826 7.898 1.00 81.19 109 ASN A O 1
ATOM 857 N N . LYS A 1 110 ? -6.670 6.973 8.060 1.00 85.62 110 LYS A N 1
ATOM 858 C CA . LYS A 1 110 ? -7.988 7.601 7.920 1.00 85.62 110 LYS A CA 1
ATOM 859 C C . LYS A 1 110 ? -8.616 7.310 6.552 1.00 85.62 110 LYS A C 1
ATOM 861 O O . LYS A 1 110 ? -9.712 6.771 6.486 1.00 85.62 110 LYS A O 1
ATOM 866 N N . TYR A 1 111 ? -7.903 7.580 5.455 1.00 84.75 111 TYR A N 1
ATOM 867 C CA . TYR A 1 111 ? -8.412 7.292 4.103 1.00 84.75 111 TYR A CA 1
ATOM 868 C C . TYR A 1 111 ? -8.675 5.788 3.893 1.00 84.75 111 TYR A C 1
ATOM 870 O O . TYR A 1 111 ? -9.595 5.398 3.174 1.00 84.75 111 TYR A O 1
ATOM 878 N N . SER A 1 112 ? -7.875 4.928 4.531 1.00 79.31 112 SER A N 1
ATOM 879 C CA . SER A 1 112 ? -8.071 3.476 4.512 1.00 79.31 112 SER A CA 1
ATOM 880 C C . SER A 1 112 ? -9.289 3.033 5.338 1.00 79.31 112 SER A C 1
ATOM 882 O O . SER A 1 112 ? -10.079 2.228 4.852 1.00 79.31 112 SER A O 1
ATOM 884 N N . SER A 1 113 ? -9.478 3.558 6.558 1.00 76.75 113 SER A N 1
ATOM 885 C CA . SER A 1 113 ? -10.611 3.206 7.433 1.00 76.75 113 SER A CA 1
ATOM 886 C C . SER A 1 113 ? -11.947 3.701 6.902 1.00 76.75 113 SER A C 1
ATOM 888 O O . SER A 1 113 ? -12.959 3.028 7.071 1.00 76.75 113 SER A O 1
ATOM 890 N N . ASP A 1 114 ? -11.942 4.847 6.225 1.00 79.75 114 ASP A N 1
ATOM 891 C CA . ASP A 1 114 ? -13.147 5.472 5.678 1.00 79.75 114 ASP A CA 1
ATOM 892 C C . ASP A 1 114 ? -13.549 4.849 4.320 1.00 79.75 114 ASP A C 1
ATOM 894 O O . ASP A 1 114 ? -14.482 5.307 3.650 1.00 79.75 114 ASP A O 1
ATOM 898 N N . PHE A 1 115 ? -12.847 3.783 3.900 1.00 74.62 115 PHE A N 1
ATOM 899 C CA . PHE A 1 115 ? -12.991 3.124 2.601 1.00 74.62 115 PHE A CA 1
ATOM 900 C C . PHE A 1 115 ? -12.937 4.132 1.441 1.00 74.62 115 PHE A C 1
ATOM 902 O O . PHE A 1 115 ? -13.7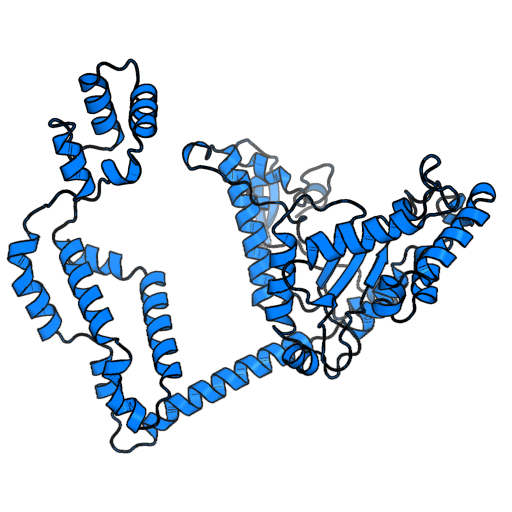32 4.083 0.498 1.00 74.62 115 PHE A O 1
ATOM 909 N N . GLU A 1 116 ? -12.035 5.111 1.527 1.00 81.50 116 GLU A N 1
ATOM 910 C CA . GLU A 1 116 ? -11.781 6.079 0.453 1.00 81.50 116 GLU A CA 1
ATOM 911 C C . GLU A 1 116 ? -10.713 5.572 -0.526 1.00 81.50 116 GLU A C 1
ATOM 913 O O . GLU A 1 116 ? -10.658 6.014 -1.672 1.00 81.50 116 GLU A O 1
ATOM 918 N N . ILE A 1 117 ? -9.933 4.560 -0.126 1.00 83.62 117 ILE A N 1
ATOM 919 C CA . ILE A 1 117 ? -8.981 3.846 -0.986 1.00 83.62 117 ILE A CA 1
ATOM 920 C C . ILE A 1 117 ? -9.627 2.555 -1.511 1.00 83.62 117 ILE A C 1
ATOM 922 O O . ILE A 1 117 ? -9.433 1.474 -0.958 1.00 83.62 117 ILE A O 1
ATOM 926 N N . ASN A 1 118 ? -10.381 2.662 -2.609 1.00 82.12 118 ASN A N 1
ATOM 927 C CA . ASN A 1 118 ? -11.049 1.509 -3.236 1.00 82.12 118 ASN A CA 1
ATOM 928 C C . ASN A 1 118 ? -10.073 0.552 -3.934 1.00 82.12 118 ASN A C 1
ATOM 930 O O . ASN A 1 118 ? -10.287 -0.657 -3.949 1.00 82.12 118 ASN A O 1
ATOM 934 N N . ASN A 1 119 ? -9.025 1.105 -4.547 1.00 88.81 119 ASN A N 1
ATOM 935 C CA . ASN A 1 119 ? -7.994 0.368 -5.268 1.00 88.81 119 ASN A CA 1
ATOM 936 C C . ASN A 1 119 ? -6.624 0.816 -4.761 1.00 88.81 119 ASN A C 1
ATOM 938 O O . ASN A 1 119 ? -6.372 2.017 -4.656 1.00 88.81 119 ASN A O 1
ATOM 942 N N . LEU A 1 120 ? -5.734 -0.136 -4.485 1.00 91.62 120 LEU A N 1
ATOM 943 C CA . LEU A 1 120 ? -4.386 0.135 -3.995 1.00 91.62 120 LEU A CA 1
ATOM 944 C C . LEU A 1 120 ? -3.344 -0.260 -5.040 1.00 91.62 120 LEU A C 1
ATOM 946 O O . LEU A 1 120 ? -3.228 -1.429 -5.411 1.00 91.62 120 LEU A O 1
ATOM 950 N N . LEU A 1 121 ? -2.550 0.719 -5.475 1.00 93.56 121 LEU A N 1
ATOM 951 C CA . LEU A 1 121 ? -1.408 0.519 -6.364 1.00 93.56 121 LEU A CA 1
ATOM 952 C C . LEU A 1 121 ? -0.135 0.429 -5.525 1.00 93.56 121 LEU A C 1
ATOM 954 O O . LEU A 1 121 ? 0.462 1.434 -5.144 1.00 93.56 121 LEU A O 1
ATOM 958 N N . PHE A 1 122 ? 0.290 -0.796 -5.236 1.00 93.81 122 PHE A N 1
ATOM 959 C CA . PHE A 1 122 ? 1.509 -1.057 -4.492 1.00 93.81 122 PHE A CA 1
ATOM 960 C C . PHE A 1 122 ? 2.725 -1.073 -5.427 1.00 93.81 122 PHE A C 1
ATOM 962 O O . PHE A 1 122 ? 2.999 -2.060 -6.115 1.00 93.81 122 PHE A O 1
ATOM 969 N N . CYS A 1 123 ? 3.459 0.038 -5.455 1.00 92.88 123 CYS A N 1
ATOM 970 C CA . CYS A 1 123 ? 4.653 0.207 -6.279 1.00 92.88 123 CYS A CA 1
ATOM 971 C C . CYS A 1 123 ? 5.898 -0.377 -5.595 1.00 92.88 123 CYS A C 1
ATOM 973 O O . CYS A 1 123 ? 6.456 0.216 -4.673 1.00 92.88 123 CYS A O 1
ATOM 975 N N . LEU A 1 124 ? 6.375 -1.517 -6.094 1.00 92.75 124 LEU A N 1
ATOM 976 C CA . LEU A 1 124 ? 7.610 -2.163 -5.653 1.00 92.75 124 LEU A CA 1
ATOM 977 C C . LEU A 1 124 ? 8.753 -1.789 -6.600 1.00 92.75 124 LEU A C 1
ATOM 979 O O . LEU A 1 124 ? 8.628 -1.961 -7.813 1.00 92.75 124 LEU A O 1
ATOM 983 N N . LYS A 1 125 ? 9.865 -1.279 -6.070 1.00 91.69 125 LYS A N 1
ATOM 984 C CA . LYS A 1 125 ? 11.056 -0.899 -6.848 1.00 91.69 125 LYS A CA 1
ATOM 985 C C . LYS A 1 125 ? 12.002 -2.087 -7.058 1.00 91.69 125 LYS A C 1
ATOM 987 O O . LYS A 1 125 ? 11.933 -3.076 -6.338 1.00 91.69 125 LYS A O 1
ATOM 992 N N . ASP A 1 126 ? 12.897 -1.976 -8.042 1.00 91.25 126 ASP A N 1
ATOM 993 C CA . ASP A 1 126 ? 13.987 -2.934 -8.285 1.00 91.25 126 ASP A CA 1
ATOM 994 C C . ASP A 1 126 ? 15.151 -2.790 -7.292 1.00 91.25 126 ASP A C 1
ATOM 996 O O . ASP A 1 126 ? 16.292 -2.528 -7.671 1.00 91.25 126 ASP A O 1
ATOM 1000 N N . GLU A 1 127 ? 14.847 -2.858 -6.001 1.00 89.62 127 GLU A N 1
ATOM 1001 C CA . GLU A 1 127 ? 15.835 -2.865 -4.925 1.00 89.62 127 GLU A CA 1
ATOM 1002 C C . GLU A 1 127 ? 15.220 -3.423 -3.642 1.00 89.62 127 GLU A C 1
ATOM 1004 O O . GLU A 1 127 ? 13.999 -3.544 -3.517 1.00 89.62 127 GLU A O 1
ATOM 1009 N N . LYS A 1 128 ? 16.075 -3.756 -2.670 1.00 82.62 128 LYS A N 1
ATOM 1010 C CA . LYS A 1 128 ? 15.595 -4.120 -1.338 1.00 82.62 128 LYS A CA 1
ATOM 1011 C C . LYS A 1 128 ? 14.897 -2.925 -0.698 1.00 82.62 128 LYS A C 1
ATOM 1013 O O . LYS A 1 128 ? 15.402 -1.807 -0.741 1.00 82.62 128 LYS A O 1
ATOM 1018 N N . ILE A 1 129 ? 13.760 -3.191 -0.078 1.00 79.62 129 ILE A N 1
ATOM 1019 C CA . ILE A 1 129 ? 13.042 -2.239 0.747 1.00 79.62 129 ILE A CA 1
ATOM 1020 C C . ILE A 1 129 ? 13.817 -2.070 2.056 1.00 79.62 129 ILE A C 1
ATOM 1022 O O . ILE A 1 129 ? 14.079 -3.026 2.776 1.00 79.62 129 ILE A O 1
ATOM 1026 N N . GLU A 1 130 ? 14.158 -0.827 2.380 1.00 69.75 130 GLU A N 1
ATOM 1027 C CA . GLU A 1 130 ? 14.800 -0.464 3.654 1.00 69.75 130 GLU A CA 1
ATOM 1028 C C . GLU A 1 130 ? 13.792 -0.379 4.821 1.00 69.75 130 GLU A C 1
ATOM 1030 O O . GLU A 1 130 ? 14.161 -0.124 5.967 1.00 69.75 130 GLU A O 1
ATOM 1035 N N . VAL A 1 131 ? 12.501 -0.567 4.524 1.00 66.06 131 VAL A N 1
ATOM 1036 C CA . VAL A 1 131 ? 11.363 -0.336 5.418 1.00 66.06 131 VAL A CA 1
ATOM 1037 C C . VAL A 1 131 ? 10.665 -1.625 5.837 1.00 66.06 131 VAL A C 1
ATOM 1039 O O . VAL A 1 131 ? 9.846 -2.173 5.103 1.00 66.06 131 VAL A O 1
ATOM 1042 N N . ASN A 1 132 ? 10.900 -2.042 7.082 1.00 67.75 132 ASN A N 1
ATOM 1043 C CA . ASN A 1 132 ? 10.348 -3.284 7.637 1.00 67.75 132 ASN A CA 1
ATOM 1044 C C . ASN A 1 132 ? 8.816 -3.274 7.830 1.00 67.75 132 ASN A C 1
ATOM 1046 O O . ASN A 1 132 ? 8.210 -4.334 7.925 1.00 67.75 132 ASN A O 1
ATOM 1050 N N . ILE A 1 133 ? 8.174 -2.100 7.867 1.00 78.38 133 ILE A N 1
ATOM 1051 C CA . ILE A 1 133 ? 6.737 -1.953 8.194 1.00 78.38 133 ILE A CA 1
ATOM 1052 C C . ILE A 1 133 ? 5.829 -2.122 6.960 1.00 78.38 133 ILE A C 1
ATOM 1054 O O . ILE A 1 133 ? 4.625 -2.314 7.095 1.00 78.38 133 ILE A O 1
ATOM 1058 N N . ILE A 1 134 ? 6.376 -2.070 5.740 1.00 84.31 134 ILE A N 1
ATOM 1059 C CA . ILE A 1 134 ? 5.555 -2.072 4.514 1.00 84.31 134 ILE A CA 1
ATOM 1060 C C . ILE A 1 134 ? 4.732 -3.360 4.369 1.00 84.31 134 ILE A C 1
ATOM 1062 O O . ILE A 1 134 ? 3.589 -3.297 3.917 1.00 84.31 134 ILE A O 1
ATOM 1066 N N . ALA A 1 135 ? 5.282 -4.508 4.775 1.00 89.00 135 ALA A N 1
ATOM 1067 C CA . ALA A 1 135 ? 4.562 -5.781 4.755 1.00 89.00 135 ALA A CA 1
ATOM 1068 C C . ALA A 1 135 ? 3.310 -5.750 5.644 1.00 89.00 135 ALA A C 1
ATOM 1070 O O . ALA A 1 135 ? 2.243 -6.186 5.214 1.00 89.00 135 ALA A O 1
ATOM 1071 N N . ASP A 1 136 ? 3.448 -5.197 6.850 1.00 88.94 136 ASP A N 1
ATOM 1072 C CA . ASP A 1 136 ? 2.369 -5.080 7.833 1.00 88.94 136 ASP A CA 1
ATOM 1073 C C . ASP A 1 136 ? 1.296 -4.110 7.330 1.00 88.94 136 ASP A C 1
ATOM 1075 O O . ASP A 1 136 ? 0.127 -4.471 7.266 1.00 88.94 136 ASP A O 1
ATOM 1079 N N . LEU A 1 137 ? 1.701 -2.933 6.839 1.00 86.25 137 LEU A N 1
ATOM 1080 C CA . LEU A 1 137 ? 0.783 -1.925 6.299 1.00 86.25 137 LEU A CA 1
ATOM 1081 C C . LEU A 1 137 ? -0.054 -2.461 5.127 1.00 86.25 137 LEU A C 1
ATOM 1083 O O . LEU A 1 137 ? -1.262 -2.231 5.054 1.00 86.25 137 LEU A O 1
ATOM 1087 N N . LEU A 1 138 ? 0.593 -3.168 4.195 1.00 91.06 138 LEU A N 1
ATOM 1088 C CA . LEU A 1 138 ? -0.092 -3.759 3.052 1.00 91.06 138 LEU A CA 1
ATOM 1089 C C . LEU A 1 138 ? -1.060 -4.857 3.500 1.00 91.06 138 LEU A C 1
ATOM 1091 O O . LEU A 1 138 ? -2.180 -4.930 2.995 1.00 91.06 138 LEU A O 1
ATOM 1095 N N . TYR A 1 139 ? -0.639 -5.712 4.432 1.00 93.50 139 TYR A N 1
ATOM 1096 C CA . TYR A 1 139 ? -1.481 -6.797 4.917 1.00 93.50 139 TYR A CA 1
ATOM 1097 C C . TYR A 1 139 ? -2.681 -6.290 5.723 1.00 93.50 139 TYR A C 1
ATOM 1099 O O . TYR A 1 139 ? -3.791 -6.764 5.495 1.00 93.50 139 TYR A O 1
ATOM 1107 N N . ASP A 1 140 ? -2.501 -5.269 6.560 1.00 90.12 140 ASP A N 1
ATOM 1108 C CA . ASP A 1 140 ? -3.594 -4.603 7.273 1.00 90.12 140 ASP A CA 1
ATOM 1109 C C . ASP A 1 140 ? -4.622 -4.025 6.298 1.00 90.12 140 ASP A C 1
ATOM 1111 O O . ASP A 1 140 ? -5.830 -4.163 6.504 1.00 90.12 140 ASP A O 1
ATOM 1115 N N . TRP A 1 141 ? -4.162 -3.411 5.202 1.00 90.25 141 TRP A N 1
ATOM 1116 C CA . TRP A 1 141 ? -5.062 -2.932 4.157 1.00 90.25 141 TRP A CA 1
ATOM 1117 C C . TRP A 1 141 ? -5.818 -4.089 3.484 1.00 90.25 141 TRP A C 1
ATOM 1119 O O . TRP A 1 141 ? -7.026 -3.970 3.287 1.00 90.25 141 TRP A O 1
ATOM 1129 N N . ILE A 1 142 ? -5.153 -5.218 3.188 1.00 93.31 142 ILE A N 1
ATOM 1130 C CA . ILE A 1 142 ? -5.792 -6.420 2.616 1.00 93.31 142 ILE A CA 1
ATOM 1131 C C . ILE A 1 142 ? -6.867 -6.970 3.560 1.00 93.31 142 ILE A C 1
ATOM 1133 O O . ILE A 1 142 ? -7.987 -7.204 3.106 1.00 93.31 142 ILE A O 1
ATOM 1137 N N . ILE A 1 143 ? -6.551 -7.142 4.849 1.00 91.94 143 ILE A N 1
ATOM 1138 C CA . ILE A 1 143 ? -7.494 -7.619 5.872 1.00 91.94 143 ILE A CA 1
ATOM 1139 C C . ILE A 1 143 ? -8.739 -6.734 5.887 1.00 91.94 143 ILE A C 1
ATOM 1141 O O . ILE A 1 143 ? -9.854 -7.244 5.794 1.00 91.94 143 ILE A O 1
ATOM 1145 N N . LYS A 1 144 ? -8.540 -5.415 5.985 1.00 85.44 144 LYS A N 1
ATOM 1146 C CA . LYS A 1 144 ? -9.627 -4.446 6.170 1.00 85.44 144 LYS A CA 1
ATOM 1147 C C . LYS A 1 144 ? -10.491 -4.265 4.926 1.00 85.44 144 LYS A C 1
ATOM 1149 O O . LYS A 1 144 ? -11.698 -4.111 5.052 1.00 85.44 144 LYS A O 1
ATOM 1154 N N . ASN A 1 145 ? -9.886 -4.251 3.737 1.00 85.19 145 ASN A N 1
ATOM 1155 C CA . ASN A 1 145 ? -10.586 -3.861 2.509 1.00 85.19 145 ASN A CA 1
ATOM 1156 C C . ASN A 1 145 ? -11.039 -5.041 1.650 1.00 85.19 145 ASN A C 1
ATOM 1158 O O . ASN A 1 145 ? -11.955 -4.876 0.848 1.00 85.19 145 ASN A O 1
ATOM 1162 N N . ILE A 1 146 ? -10.392 -6.202 1.775 1.00 89.81 146 ILE A N 1
ATOM 1163 C CA . ILE A 1 146 ? -10.667 -7.368 0.926 1.00 89.81 146 ILE A CA 1
ATOM 1164 C C . ILE A 1 146 ? -11.077 -8.573 1.778 1.00 89.81 146 ILE A C 1
ATOM 1166 O O . ILE A 1 146 ? -12.066 -9.235 1.464 1.00 89.81 146 ILE A O 1
ATOM 1170 N N . GLY A 1 147 ? -10.332 -8.869 2.843 1.00 90.81 147 GLY A N 1
ATOM 1171 C CA . GLY A 1 147 ? -10.635 -9.941 3.788 1.00 90.81 147 GLY A CA 1
ATOM 1172 C C . GLY A 1 147 ? -9.386 -10.588 4.385 1.00 90.81 147 GLY A C 1
ATOM 1173 O O . GLY A 1 147 ? -8.322 -10.622 3.766 1.00 90.81 147 GLY A O 1
ATOM 1174 N N . GLU A 1 148 ? -9.528 -11.124 5.596 1.00 92.56 148 GLU A N 1
ATOM 1175 C CA . GLU A 1 148 ? -8.409 -11.660 6.386 1.00 92.56 148 GLU A CA 1
ATOM 1176 C C . GLU A 1 148 ? -7.942 -13.062 5.977 1.00 92.56 148 GLU A C 1
ATOM 1178 O O . GLU A 1 148 ? -6.792 -13.433 6.204 1.00 92.56 148 GLU A O 1
ATOM 1183 N N . ASP A 1 149 ? -8.814 -13.830 5.328 1.00 94.00 149 ASP A N 1
ATOM 1184 C CA . ASP A 1 149 ? -8.557 -15.197 4.892 1.00 94.00 149 ASP A CA 1
ATOM 1185 C C . ASP A 1 149 ? -8.977 -15.402 3.427 1.00 94.00 149 ASP A C 1
ATOM 1187 O O . ASP A 1 149 ? -9.393 -14.473 2.730 1.00 94.00 149 ASP A O 1
ATOM 1191 N N . ASP A 1 150 ? -8.744 -16.602 2.903 1.00 95.50 150 ASP A N 1
ATOM 1192 C CA . ASP A 1 150 ? -9.043 -16.943 1.511 1.00 95.50 150 ASP A CA 1
ATOM 1193 C C . ASP A 1 150 ? -10.552 -17.054 1.215 1.00 95.50 150 ASP A C 1
ATOM 1195 O O . ASP A 1 150 ? -10.953 -16.866 0.065 1.00 95.50 150 ASP A O 1
ATOM 1199 N N . GLU A 1 151 ? -11.394 -17.312 2.219 1.00 94.50 151 GLU A N 1
ATOM 1200 C CA . GLU A 1 151 ? -12.853 -17.424 2.080 1.00 94.50 151 GLU A CA 1
ATOM 1201 C C . GLU A 1 151 ? -13.521 -16.054 2.027 1.00 94.50 151 GLU A C 1
ATOM 1203 O O . GLU A 1 151 ? -14.301 -15.778 1.110 1.00 94.50 151 GLU A O 1
ATOM 1208 N N . LYS A 1 152 ? -13.177 -15.166 2.964 1.00 91.69 152 LYS A N 1
ATOM 1209 C CA . LYS A 1 152 ? -13.651 -13.780 2.973 1.00 91.69 152 LYS A CA 1
ATOM 1210 C C . LYS A 1 152 ? -13.213 -13.063 1.706 1.00 91.69 152 LYS A C 1
ATOM 1212 O O . LYS A 1 152 ? -14.047 -12.444 1.051 1.00 91.69 152 LYS A O 1
ATOM 1217 N N . ARG A 1 153 ? -11.953 -13.230 1.282 1.00 93.88 153 ARG A N 1
ATOM 1218 C CA . ARG A 1 153 ? -11.482 -12.653 0.013 1.00 93.88 153 ARG A CA 1
ATOM 1219 C C . ARG A 1 153 ? -12.225 -13.219 -1.194 1.00 93.88 153 ARG A C 1
ATOM 1221 O O . ARG A 1 153 ? -12.592 -12.443 -2.068 1.00 93.88 153 ARG A O 1
ATOM 1228 N N . GLU A 1 154 ? -12.509 -14.522 -1.250 1.00 93.94 154 GLU A N 1
ATOM 1229 C CA . GLU A 1 154 ? -13.341 -15.097 -2.324 1.00 93.94 154 GLU A CA 1
ATOM 1230 C C . GLU A 1 154 ? -14.729 -14.441 -2.370 1.00 93.94 154 GLU A C 1
ATOM 1232 O O . GLU A 1 154 ? -15.211 -14.088 -3.446 1.00 93.94 154 GLU A O 1
ATOM 1237 N N . LYS A 1 155 ? -15.363 -14.243 -1.209 1.00 89.81 155 LYS A N 1
ATOM 1238 C CA . LYS A 1 155 ? -16.685 -13.618 -1.107 1.00 89.81 155 LYS A CA 1
ATOM 1239 C C . LYS A 1 155 ? -16.661 -12.154 -1.555 1.00 89.81 155 LYS A C 1
ATOM 1241 O O . LYS A 1 155 ? -17.490 -11.782 -2.380 1.00 89.81 155 LYS A O 1
ATOM 1246 N N . THR A 1 156 ? -15.717 -11.354 -1.063 1.00 86.94 156 THR A N 1
ATOM 1247 C CA . THR A 1 156 ? -15.598 -9.921 -1.389 1.00 86.94 156 THR A CA 1
ATOM 1248 C C . THR A 1 156 ? -15.234 -9.692 -2.852 1.00 86.94 156 THR A C 1
ATOM 1250 O O . THR A 1 156 ? -15.758 -8.788 -3.498 1.00 86.94 156 THR A O 1
ATOM 1253 N N . LEU A 1 157 ? -14.350 -10.528 -3.404 1.00 89.31 157 LEU A N 1
ATOM 1254 C CA . LEU A 1 157 ? -13.924 -10.428 -4.801 1.00 89.31 157 LEU A CA 1
ATOM 1255 C C . LEU A 1 157 ? -14.961 -10.999 -5.778 1.00 89.31 157 LEU A C 1
ATOM 1257 O O . LEU A 1 157 ? -14.833 -10.824 -6.992 1.00 89.31 157 LEU A O 1
ATOM 1261 N N . LYS A 1 158 ? -16.002 -11.676 -5.281 1.00 86.81 158 LYS A N 1
ATOM 1262 C CA . LYS A 1 158 ? -17.038 -12.274 -6.119 1.00 86.81 158 LYS A CA 1
ATOM 1263 C C . LYS A 1 158 ? -17.776 -11.197 -6.912 1.00 86.81 158 LYS A C 1
ATOM 1265 O O . LYS A 1 158 ? -18.453 -10.340 -6.356 1.00 86.81 158 LYS A O 1
ATOM 1270 N N . GLY A 1 159 ? -17.708 -11.300 -8.236 1.00 79.00 159 GLY A N 1
ATOM 1271 C CA . GLY A 1 159 ? -18.356 -10.353 -9.147 1.00 79.00 159 GLY A CA 1
ATOM 1272 C C . GLY A 1 159 ? -17.502 -9.132 -9.486 1.00 79.00 159 GLY A C 1
ATOM 1273 O O . GLY A 1 159 ? -17.904 -8.355 -10.352 1.00 79.00 159 GLY A O 1
ATOM 1274 N N . LEU A 1 160 ? -16.313 -8.993 -8.889 1.00 84.62 160 LEU A N 1
ATOM 1275 C CA . LEU A 1 160 ? -15.334 -8.025 -9.358 1.00 84.62 160 LEU A CA 1
ATOM 1276 C C . LEU A 1 160 ? -14.628 -8.551 -10.614 1.00 84.62 160 LEU A C 1
ATOM 1278 O O . LEU A 1 160 ? -14.196 -9.705 -10.648 1.00 84.62 160 LEU A O 1
ATOM 1282 N N . PRO A 1 161 ? -14.465 -7.708 -11.644 1.00 83.44 161 PRO A N 1
ATOM 1283 C CA . PRO A 1 161 ? -13.727 -8.081 -12.847 1.00 83.44 161 PRO A CA 1
ATOM 1284 C C . PRO A 1 161 ? -12.221 -8.221 -12.587 1.00 83.44 161 PRO A C 1
ATOM 1286 O O . PRO A 1 161 ? -11.538 -8.933 -13.318 1.00 83.44 161 PRO A O 1
ATOM 1289 N N . ILE A 1 162 ? -11.701 -7.536 -11.563 1.00 86.81 162 ILE A N 1
ATOM 1290 C CA . ILE A 1 162 ? -10.282 -7.508 -11.217 1.00 86.81 162 ILE A CA 1
ATOM 1291 C C . ILE A 1 162 ? -10.086 -7.251 -9.720 1.00 86.81 162 ILE A C 1
ATOM 1293 O O . ILE A 1 162 ? -10.943 -6.664 -9.062 1.00 86.81 162 ILE A O 1
ATOM 1297 N N . SER A 1 163 ? -8.946 -7.698 -9.189 1.00 91.12 163 SER A N 1
ATOM 1298 C CA . SER A 1 163 ? -8.534 -7.412 -7.814 1.00 91.12 163 SER A CA 1
ATOM 1299 C C . SER A 1 163 ? -8.350 -5.902 -7.587 1.00 91.12 163 SER A C 1
ATOM 1301 O O . SER A 1 163 ? -7.703 -5.256 -8.412 1.00 91.12 163 SER A O 1
ATOM 1303 N N . PRO A 1 164 ? -8.809 -5.353 -6.446 1.00 91.44 164 PRO A N 1
ATOM 1304 C CA . PRO A 1 164 ? -8.548 -3.965 -6.070 1.00 91.44 164 PRO A CA 1
ATOM 1305 C C . PRO A 1 164 ? -7.093 -3.723 -5.640 1.00 91.44 164 PRO A C 1
ATOM 1307 O O . PRO A 1 164 ? -6.632 -2.585 -5.625 1.00 91.44 164 PRO A O 1
ATOM 1310 N N . LEU A 1 165 ? -6.341 -4.778 -5.305 1.00 94.56 165 LEU A N 1
ATOM 1311 C CA . LEU A 1 165 ? -4.895 -4.700 -5.085 1.00 94.56 165 LEU A CA 1
ATOM 1312 C C . LEU A 1 165 ? -4.143 -4.886 -6.404 1.00 94.56 165 LEU A C 1
ATOM 1314 O O . LEU A 1 165 ? -4.328 -5.914 -7.060 1.00 94.56 165 LEU A O 1
ATOM 1318 N N . PHE A 1 166 ? -3.251 -3.952 -6.729 1.00 96.00 166 PHE A N 1
ATOM 1319 C CA . PHE A 1 166 ? -2.340 -3.979 -7.873 1.00 96.00 166 PHE A CA 1
ATOM 1320 C C . PHE A 1 166 ? -0.901 -3.983 -7.361 1.00 96.00 166 PHE A C 1
ATOM 1322 O O . PHE A 1 166 ? -0.510 -3.075 -6.631 1.00 96.00 166 PHE A O 1
ATOM 1329 N N . VAL A 1 167 ? -0.084 -4.957 -7.767 1.00 96.94 167 VAL A N 1
ATOM 1330 C CA . VAL A 1 167 ? 1.356 -4.931 -7.469 1.00 96.94 167 VAL A CA 1
ATOM 1331 C C . VAL A 1 167 ? 2.109 -4.480 -8.712 1.00 96.94 167 VAL A C 1
ATOM 1333 O O . VAL A 1 167 ? 2.219 -5.218 -9.693 1.00 96.94 167 VAL A O 1
ATOM 1336 N N . ILE A 1 168 ? 2.628 -3.255 -8.672 1.00 97.31 168 ILE A N 1
ATOM 1337 C CA . ILE A 1 168 ? 3.330 -2.629 -9.791 1.00 97.31 168 ILE A CA 1
ATOM 1338 C C . ILE A 1 168 ? 4.829 -2.717 -9.547 1.00 97.31 168 ILE A C 1
ATOM 1340 O O . ILE A 1 168 ? 5.406 -2.050 -8.691 1.00 97.31 168 ILE A O 1
ATOM 1344 N N . MET A 1 169 ? 5.480 -3.541 -10.347 1.00 97.25 169 MET A N 1
ATOM 1345 C CA . MET A 1 169 ? 6.912 -3.733 -10.355 1.00 97.25 169 MET A CA 1
ATOM 1346 C C . MET A 1 169 ? 7.590 -2.630 -11.181 1.00 97.25 169 MET A C 1
ATOM 1348 O O . MET A 1 169 ? 7.819 -2.758 -12.381 1.00 97.25 169 MET A O 1
ATOM 1352 N N . THR A 1 170 ? 7.901 -1.525 -10.506 1.00 96.31 170 THR A N 1
ATOM 1353 C CA . THR A 1 170 ? 8.557 -0.338 -11.074 1.00 96.31 170 THR A CA 1
ATOM 1354 C C . THR A 1 170 ? 10.067 -0.527 -11.264 1.00 96.31 170 THR A C 1
ATOM 1356 O O . THR A 1 170 ? 10.665 -1.472 -10.733 1.00 96.31 170 THR A O 1
ATOM 1359 N N . PHE A 1 171 ? 10.700 0.403 -11.991 1.00 96.62 171 PHE A N 1
ATOM 1360 C CA . PHE A 1 171 ? 12.126 0.362 -12.353 1.00 96.62 171 PHE A CA 1
ATOM 1361 C C . PHE A 1 171 ? 12.486 -0.864 -13.204 1.00 96.62 171 PHE A C 1
ATOM 1363 O O . PHE A 1 171 ? 13.625 -1.327 -13.195 1.00 96.62 171 PHE A O 1
ATOM 1370 N N . PHE A 1 172 ? 11.523 -1.376 -13.975 1.00 97.56 172 PHE A N 1
ATOM 1371 C CA . PHE A 1 172 ? 11.711 -2.568 -14.800 1.00 97.56 172 PHE A CA 1
ATOM 1372 C C . PHE A 1 172 ? 12.809 -2.393 -15.867 1.00 97.56 172 PHE A C 1
ATOM 1374 O O . PHE A 1 172 ? 13.472 -3.355 -16.238 1.00 97.56 172 PHE A O 1
ATOM 1381 N N . ASN A 1 173 ? 13.109 -1.153 -16.275 1.00 96.31 173 ASN A N 1
ATOM 1382 C CA . ASN A 1 173 ? 14.252 -0.836 -17.138 1.00 96.31 173 ASN A CA 1
ATOM 1383 C C . ASN A 1 173 ? 15.600 -1.339 -16.586 1.00 96.31 173 ASN A C 1
ATOM 1385 O O . ASN A 1 173 ? 16.467 -1.694 -17.376 1.00 96.31 173 ASN A O 1
ATOM 1389 N N . ARG A 1 174 ? 15.784 -1.410 -15.257 1.00 95.88 174 ARG A N 1
ATOM 1390 C CA . ARG A 1 174 ? 17.009 -1.964 -14.649 1.00 95.88 174 ARG A CA 1
ATOM 1391 C C . ARG A 1 174 ? 17.147 -3.465 -14.901 1.00 95.88 174 ARG A C 1
ATOM 1393 O O . ARG A 1 174 ? 18.252 -3.945 -15.122 1.00 95.88 174 ARG A O 1
ATOM 1400 N N . GLN A 1 175 ? 16.031 -4.192 -14.918 1.00 94.94 175 GLN A N 1
ATOM 1401 C CA . GLN A 1 175 ? 16.021 -5.628 -15.195 1.00 94.94 175 GLN A CA 1
ATOM 1402 C C . GLN A 1 175 ? 16.255 -5.918 -16.686 1.00 94.94 175 GLN A C 1
ATOM 1404 O O . GLN A 1 175 ? 16.856 -6.940 -17.013 1.00 94.94 175 GLN A O 1
ATOM 1409 N N . LEU A 1 176 ? 15.830 -5.006 -17.572 1.00 96.69 176 LEU A N 1
ATOM 1410 C CA . LEU A 1 176 ? 16.051 -5.088 -19.023 1.00 96.69 176 LEU A CA 1
ATOM 1411 C C . LEU A 1 176 ? 17.468 -4.691 -19.470 1.00 96.69 176 LEU A C 1
ATOM 1413 O O . LEU A 1 176 ? 17.901 -5.102 -20.546 1.00 96.69 176 LEU A O 1
ATOM 1417 N N . ALA A 1 177 ? 18.163 -3.858 -18.695 1.00 95.81 177 ALA A N 1
ATOM 1418 C CA . ALA A 1 177 ? 19.521 -3.425 -19.013 1.00 95.81 177 ALA A CA 1
ATOM 1419 C C . ALA A 1 177 ? 20.510 -4.594 -18.893 1.00 95.81 177 ALA A C 1
ATOM 1421 O O . ALA A 1 177 ? 20.414 -5.376 -17.944 1.00 95.81 177 ALA A O 1
ATOM 1422 N N . LEU A 1 178 ? 21.473 -4.687 -19.815 1.00 95.06 178 LEU A N 1
ATOM 1423 C CA . LEU A 1 178 ? 22.503 -5.728 -19.750 1.00 95.06 178 LEU A CA 1
ATOM 1424 C C . LEU A 1 178 ? 23.498 -5.409 -18.626 1.00 95.06 178 LEU A C 1
ATOM 1426 O O . LEU A 1 178 ? 24.173 -4.380 -18.659 1.00 95.06 178 LEU A O 1
ATOM 1430 N N . ASP A 1 179 ? 23.653 -6.333 -17.685 1.00 93.94 179 ASP A N 1
ATOM 1431 C CA . ASP A 1 179 ? 24.753 -6.363 -16.729 1.00 93.94 179 ASP A CA 1
ATOM 1432 C C . ASP A 1 179 ? 25.936 -7.137 -17.343 1.00 93.94 179 ASP A C 1
ATOM 1434 O O . ASP A 1 179 ? 25.910 -8.365 -17.385 1.00 93.94 179 ASP A O 1
ATOM 1438 N N . PRO A 1 180 ? 27.007 -6.469 -17.809 1.00 89.25 180 PRO A N 1
ATOM 1439 C CA . PRO A 1 180 ? 28.108 -7.146 -18.496 1.00 89.25 180 PRO A CA 1
ATOM 1440 C C . PRO A 1 180 ? 28.897 -8.113 -17.598 1.00 89.25 180 PRO A C 1
ATOM 1442 O O . PRO A 1 180 ? 29.690 -8.900 -18.114 1.00 89.25 180 PRO A O 1
ATOM 1445 N N . VAL A 1 181 ? 28.723 -8.035 -16.273 1.00 89.38 181 VAL A N 1
ATOM 1446 C CA . VAL A 1 181 ? 29.418 -8.884 -15.299 1.00 89.38 181 VAL A CA 1
ATOM 1447 C C . VAL A 1 181 ? 28.623 -10.153 -15.009 1.00 89.38 181 VAL A C 1
ATOM 1449 O O . VAL A 1 181 ? 29.219 -11.217 -14.879 1.00 89.38 181 VAL A O 1
ATOM 1452 N N . ASN A 1 182 ? 27.297 -10.045 -14.899 1.00 90.44 182 ASN A N 1
ATOM 1453 C CA . ASN A 1 182 ? 26.445 -11.144 -14.433 1.00 90.44 182 ASN A CA 1
ATOM 1454 C C . ASN A 1 182 ? 25.554 -11.744 -15.534 1.00 90.44 182 ASN A C 1
ATOM 1456 O O . ASN A 1 182 ? 25.239 -12.932 -15.471 1.00 90.44 182 ASN A O 1
ATOM 1460 N N . ASP A 1 183 ? 25.184 -10.973 -16.564 1.00 90.19 183 ASP A N 1
ATOM 1461 C CA . ASP A 1 183 ? 24.309 -11.415 -17.658 1.00 90.19 183 ASP A CA 1
ATOM 1462 C C . ASP A 1 183 ? 25.094 -12.152 -18.746 1.00 90.19 183 ASP A C 1
ATOM 1464 O O . ASP A 1 183 ? 25.201 -11.719 -19.896 1.00 90.19 183 ASP A O 1
ATOM 1468 N N . HIS A 1 184 ? 25.661 -13.294 -18.366 1.00 81.88 184 HIS A N 1
ATOM 1469 C CA . HIS A 1 184 ? 26.171 -14.270 -19.319 1.00 81.88 184 HIS A CA 1
ATOM 1470 C C . HIS A 1 184 ? 24.992 -15.043 -19.945 1.00 81.88 184 HIS A C 1
ATOM 1472 O O . HIS A 1 184 ? 24.074 -14.458 -20.515 1.00 81.88 184 HIS A O 1
ATOM 1478 N N . GLN A 1 185 ? 24.992 -16.375 -19.860 1.00 81.25 185 GLN A N 1
ATOM 1479 C CA . GLN A 1 185 ? 23.880 -17.180 -20.370 1.00 81.25 185 GLN A CA 1
ATOM 1480 C C . GLN A 1 185 ? 22.693 -17.226 -19.402 1.00 81.25 185 GLN A C 1
ATOM 1482 O O . GLN A 1 185 ? 21.549 -17.255 -19.851 1.00 81.25 185 GLN A O 1
ATOM 1487 N N . ASP A 1 186 ? 22.939 -17.208 -18.092 1.00 91.75 186 ASP A N 1
ATOM 1488 C CA . ASP A 1 186 ? 21.881 -17.308 -17.090 1.00 91.75 186 ASP A CA 1
ATOM 1489 C C . ASP A 1 186 ? 21.510 -15.938 -16.511 1.00 91.75 186 ASP A C 1
ATOM 1491 O O . ASP A 1 186 ? 22.290 -15.308 -15.804 1.00 91.75 186 ASP A O 1
ATOM 1495 N N . VAL A 1 187 ? 20.281 -15.508 -16.791 1.00 95.75 187 VAL A N 1
ATOM 1496 C CA . VAL A 1 187 ? 19.683 -14.261 -16.287 1.00 95.75 187 VAL A CA 1
ATOM 1497 C C . VAL A 1 187 ? 18.618 -14.521 -15.210 1.00 95.75 187 VAL A C 1
ATOM 1499 O O . VAL A 1 187 ? 17.937 -13.598 -14.761 1.00 95.75 187 VAL A O 1
ATOM 1502 N N . SER A 1 188 ? 18.460 -15.775 -14.766 1.00 95.00 188 SER A N 1
ATOM 1503 C CA . SER A 1 188 ? 17.437 -16.179 -13.790 1.00 95.00 188 SER A CA 1
ATOM 1504 C C . SER A 1 188 ? 17.583 -15.470 -12.441 1.00 95.00 188 SER A C 1
ATOM 1506 O O . SER A 1 188 ? 16.582 -15.214 -11.765 1.00 95.00 188 SER A O 1
ATOM 1508 N N . TYR A 1 189 ? 18.806 -15.064 -12.087 1.00 95.19 189 TYR A N 1
ATOM 1509 C CA . TYR A 1 189 ? 19.098 -14.310 -10.870 1.00 95.19 189 TYR A CA 1
ATOM 1510 C C . TYR A 1 189 ? 18.333 -12.977 -10.799 1.00 95.19 189 TYR A C 1
ATOM 1512 O O . TYR A 1 189 ? 18.011 -12.513 -9.704 1.00 95.19 189 TYR A O 1
ATOM 1520 N N . LYS A 1 190 ? 17.993 -12.358 -11.943 1.00 96.06 190 LYS A N 1
ATOM 1521 C CA . LYS A 1 190 ? 17.185 -11.128 -11.970 1.00 96.06 190 LYS A CA 1
ATOM 1522 C C . LYS A 1 190 ? 15.770 -11.376 -11.463 1.00 96.06 190 LYS A C 1
ATOM 1524 O O . LYS A 1 190 ? 15.227 -10.567 -10.713 1.00 96.06 190 LYS A O 1
ATOM 1529 N N . TRP A 1 191 ? 15.185 -12.510 -11.838 1.00 96.31 191 TRP A N 1
ATOM 1530 C CA . TRP A 1 191 ? 13.853 -12.924 -11.399 1.00 96.31 191 TRP A CA 1
ATOM 1531 C C . TRP A 1 191 ? 13.870 -13.404 -9.955 1.00 96.31 191 TRP A C 1
ATOM 1533 O O . TRP A 1 191 ? 12.953 -13.099 -9.201 1.00 96.31 191 TRP A O 1
ATOM 1543 N N . ASP A 1 192 ? 14.935 -14.091 -9.549 1.00 95.25 192 ASP A N 1
ATOM 1544 C CA . ASP A 1 192 ? 15.158 -14.476 -8.159 1.00 95.25 192 ASP A CA 1
ATOM 1545 C C . ASP A 1 192 ? 15.248 -13.248 -7.238 1.00 95.25 192 ASP A C 1
ATOM 1547 O O . ASP A 1 192 ? 14.534 -13.155 -6.238 1.00 95.25 192 ASP A O 1
ATOM 1551 N N . ASN A 1 193 ? 16.044 -12.246 -7.620 1.00 95.50 193 ASN A N 1
ATOM 1552 C CA . ASN A 1 193 ? 16.097 -10.976 -6.904 1.00 95.50 193 ASN A CA 1
ATOM 1553 C C . ASN A 1 193 ? 14.710 -10.322 -6.849 1.00 95.50 193 ASN A C 1
ATOM 1555 O O . ASN A 1 193 ? 14.260 -9.926 -5.774 1.00 95.50 193 ASN A O 1
ATOM 1559 N N . ARG A 1 194 ? 14.008 -10.252 -7.984 1.00 95.62 194 ARG A N 1
ATOM 1560 C CA . ARG A 1 194 ? 12.743 -9.526 -8.072 1.00 95.62 194 ARG A CA 1
ATOM 1561 C C . ARG A 1 194 ? 11.603 -10.178 -7.305 1.00 95.62 194 ARG A C 1
ATOM 1563 O O . ARG A 1 194 ? 10.923 -9.517 -6.524 1.00 95.62 194 ARG A O 1
ATOM 1570 N N . PHE A 1 195 ? 11.368 -11.455 -7.566 1.00 96.69 195 PHE A N 1
ATOM 1571 C CA . PHE A 1 195 ? 10.215 -12.167 -7.042 1.00 96.69 195 PHE A CA 1
ATOM 1572 C C . PHE A 1 195 ? 10.510 -12.738 -5.668 1.00 96.69 195 PHE A C 1
ATOM 1574 O O . PHE A 1 195 ? 9.753 -12.472 -4.745 1.00 96.69 195 PHE A O 1
ATOM 1581 N N . ARG A 1 196 ? 11.629 -13.444 -5.486 1.00 95.38 196 ARG A N 1
ATOM 1582 C CA . ARG A 1 196 ? 11.935 -14.048 -4.188 1.00 95.38 196 ARG A CA 1
ATOM 1583 C C . ARG A 1 196 ? 12.451 -13.011 -3.198 1.00 95.38 196 ARG A C 1
ATOM 1585 O O . ARG A 1 196 ? 11.840 -12.799 -2.156 1.00 95.38 196 ARG A O 1
ATOM 1592 N N . ARG A 1 197 ? 13.559 -12.334 -3.512 1.00 94.56 197 ARG A N 1
ATOM 1593 C CA . ARG A 1 197 ? 14.254 -11.491 -2.519 1.00 94.56 197 ARG A CA 1
ATOM 1594 C C . ARG A 1 197 ? 13.528 -10.184 -2.220 1.00 94.56 197 ARG A C 1
ATOM 1596 O O . ARG A 1 197 ? 13.549 -9.740 -1.076 1.00 94.56 197 ARG A O 1
ATOM 1603 N N . PHE A 1 198 ? 12.946 -9.525 -3.222 1.00 94.12 198 PHE A N 1
ATOM 1604 C CA . PHE A 1 198 ? 12.299 -8.218 -3.034 1.00 94.12 198 PHE A CA 1
ATOM 1605 C C . PHE A 1 198 ? 10.806 -8.329 -2.734 1.00 94.12 198 PHE A C 1
ATOM 1607 O O . PHE A 1 198 ? 10.300 -7.539 -1.945 1.00 94.12 198 PHE A O 1
ATOM 1614 N N . PHE A 1 199 ? 10.099 -9.300 -3.316 1.00 95.50 199 PHE A N 1
ATOM 1615 C CA . PHE A 1 199 ? 8.670 -9.478 -3.064 1.00 95.50 199 PHE A CA 1
ATOM 1616 C C . PHE A 1 199 ? 8.387 -10.549 -2.000 1.00 95.50 199 PHE A C 1
ATOM 1618 O O . PHE A 1 199 ? 7.849 -10.222 -0.944 1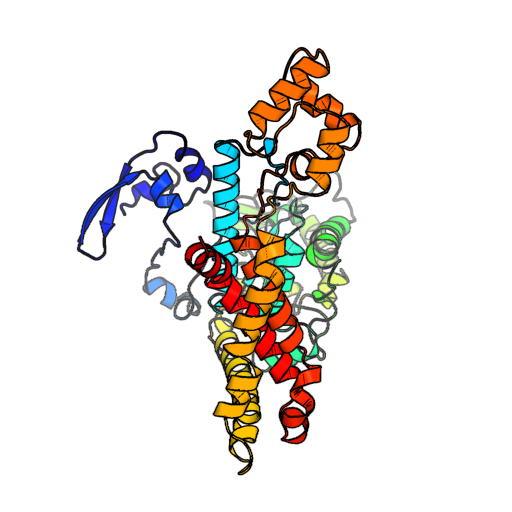.00 95.50 199 PHE A O 1
ATOM 1625 N N . GLU A 1 200 ? 8.758 -11.813 -2.215 1.00 95.25 200 GLU A N 1
ATOM 1626 C CA . GLU A 1 200 ? 8.369 -12.893 -1.303 1.00 95.25 200 GLU A CA 1
ATOM 1627 C C . GLU A 1 200 ? 8.953 -12.692 0.100 1.00 95.25 200 GLU A C 1
ATOM 1629 O O . GLU A 1 200 ? 8.192 -12.643 1.065 1.00 95.25 200 GLU A O 1
ATOM 1634 N N . GLU A 1 201 ? 10.273 -12.516 0.204 1.00 93.69 201 GLU A N 1
ATOM 1635 C CA . GLU A 1 201 ? 11.008 -12.405 1.470 1.00 93.69 201 GLU A CA 1
ATOM 1636 C C . GLU A 1 201 ? 10.674 -11.133 2.259 1.00 93.69 201 GLU A C 1
ATOM 1638 O O . GLU A 1 201 ? 10.668 -11.170 3.486 1.00 93.69 201 GLU A O 1
ATOM 1643 N N . GLN A 1 202 ? 10.382 -10.019 1.582 1.00 90.56 202 GLN A N 1
ATOM 1644 C CA . GLN A 1 202 ? 10.197 -8.723 2.251 1.00 90.56 202 GLN A CA 1
ATOM 1645 C C . GLN A 1 202 ? 8.738 -8.312 2.414 1.00 90.56 202 GLN A C 1
ATOM 1647 O O . GLN A 1 202 ? 8.419 -7.631 3.379 1.00 90.56 202 GLN A O 1
ATOM 1652 N N . ILE A 1 203 ? 7.846 -8.710 1.502 1.00 92.88 203 ILE A N 1
ATOM 1653 C CA . ILE A 1 203 ? 6.440 -8.276 1.524 1.00 92.88 203 ILE A CA 1
ATOM 1654 C C . ILE A 1 203 ? 5.520 -9.357 2.067 1.00 92.88 203 ILE A C 1
ATOM 1656 O O . ILE A 1 203 ? 4.520 -9.062 2.717 1.00 92.88 203 ILE A O 1
ATOM 1660 N N . THR A 1 204 ? 5.823 -10.621 1.784 1.00 94.00 204 THR A N 1
ATOM 1661 C CA . THR A 1 204 ? 4.850 -11.695 2.009 1.00 94.00 204 THR A CA 1
ATOM 1662 C C . THR A 1 204 ? 5.320 -12.775 2.965 1.00 94.00 204 THR A C 1
ATOM 1664 O O . THR A 1 204 ? 4.497 -13.590 3.360 1.00 94.00 204 THR A O 1
ATOM 1667 N N . LEU A 1 205 ? 6.592 -12.796 3.365 1.00 92.44 205 LEU A N 1
ATOM 1668 C CA . LEU A 1 205 ? 7.171 -13.863 4.185 1.00 92.44 205 LEU A CA 1
ATOM 1669 C C . LEU A 1 205 ? 6.384 -14.096 5.479 1.00 92.44 205 LEU A C 1
ATOM 1671 O O . LEU A 1 205 ? 6.143 -15.239 5.855 1.00 92.44 205 LEU A O 1
ATOM 1675 N N . LYS A 1 206 ? 5.945 -13.005 6.117 1.00 91.50 206 LYS A N 1
ATOM 1676 C CA . LYS A 1 206 ? 5.205 -13.025 7.384 1.00 91.50 206 LYS A CA 1
ATOM 1677 C C . LYS A 1 206 ? 3.787 -13.591 7.251 1.00 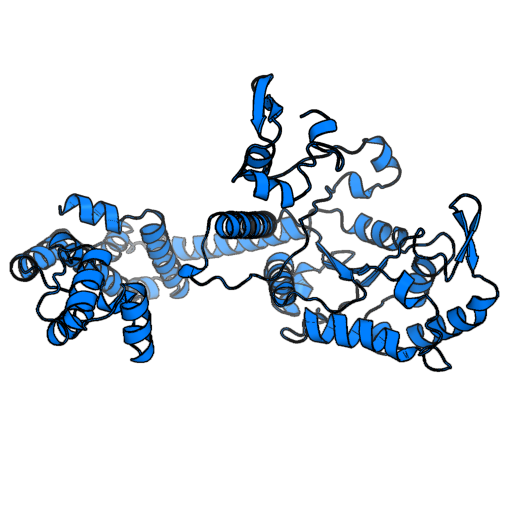91.50 206 LYS A C 1
ATOM 1679 O O . LYS A 1 206 ? 3.332 -14.298 8.142 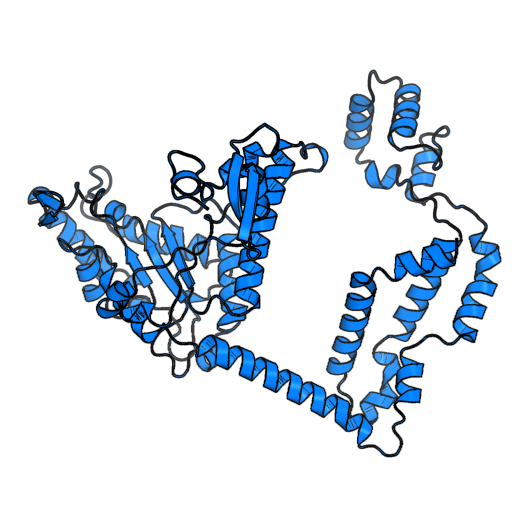1.00 91.50 206 LYS A O 1
ATOM 1684 N N . TYR A 1 207 ? 3.099 -13.307 6.144 1.00 93.81 207 TYR A N 1
ATOM 1685 C CA . TYR A 1 207 ? 1.649 -13.533 6.020 1.00 93.81 207 TYR A CA 1
ATOM 1686 C C . TYR A 1 207 ? 1.251 -14.531 4.923 1.00 93.81 207 TYR A C 1
ATOM 1688 O O . TYR A 1 207 ? 0.177 -15.120 4.961 1.00 93.81 207 TYR A O 1
ATOM 1696 N N . GLY A 1 208 ? 2.095 -14.732 3.912 1.00 94.12 208 GLY A N 1
ATOM 1697 C CA . GLY A 1 208 ? 1.892 -15.700 2.833 1.00 94.12 208 GLY A CA 1
ATOM 1698 C C . GLY A 1 208 ? 0.674 -15.442 1.938 1.00 94.12 208 GLY A C 1
ATOM 1699 O O . GLY A 1 208 ? 0.302 -16.323 1.162 1.00 94.12 208 GLY A O 1
ATOM 1700 N N . TRP A 1 209 ? 0.062 -14.255 2.011 1.00 95.69 209 TRP A N 1
ATOM 1701 C CA . TRP A 1 209 ? -1.237 -13.953 1.394 1.00 95.69 209 TRP A CA 1
ATOM 1702 C C . TRP A 1 209 ? -1.275 -14.185 -0.123 1.00 95.69 209 TRP A C 1
ATOM 1704 O O . TRP A 1 209 ? -2.314 -14.574 -0.650 1.00 95.69 209 TRP A O 1
ATOM 1714 N N . HIS A 1 210 ? -0.149 -14.000 -0.820 1.00 96.56 210 HIS A N 1
ATOM 1715 C CA . HIS A 1 210 ? -0.029 -14.178 -2.272 1.00 96.56 210 HIS A CA 1
ATOM 1716 C C . HIS A 1 210 ? -0.170 -15.637 -2.739 1.00 96.56 210 HIS A C 1
ATOM 1718 O O . HIS A 1 210 ? -0.502 -15.853 -3.898 1.00 96.56 210 HIS A O 1
ATOM 1724 N N . LYS A 1 211 ? 0.076 -16.627 -1.867 1.00 96.50 211 LYS A N 1
ATOM 1725 C CA . LYS A 1 211 ? -0.060 -18.076 -2.147 1.00 96.50 211 LYS A CA 1
ATOM 1726 C C . LYS A 1 211 ? -1.358 -18.678 -1.605 1.00 96.50 211 LYS A C 1
ATOM 1728 O O . LYS A 1 211 ? -1.633 -19.857 -1.816 1.00 96.50 211 LYS A O 1
ATOM 1733 N N . LYS A 1 212 ? -2.124 -17.879 -0.866 1.00 95.19 212 LYS A N 1
ATOM 1734 C CA . LYS A 1 212 ? -3.421 -18.230 -0.287 1.00 95.19 212 LYS A CA 1
ATOM 1735 C C . LYS A 1 212 ? -4.401 -17.096 -0.565 1.00 95.19 212 LYS A C 1
ATOM 1737 O O . LYS A 1 212 ? -4.970 -16.563 0.374 1.00 95.19 212 LYS A O 1
ATOM 1742 N N . TRP A 1 213 ? -4.495 -16.633 -1.811 1.00 96.38 213 TRP A N 1
ATOM 1743 C CA . TRP A 1 213 ? -5.260 -15.437 -2.160 1.00 96.38 213 TRP A CA 1
ATOM 1744 C C . TRP A 1 213 ? -6.766 -15.665 -2.027 1.00 96.38 213 TRP A C 1
ATOM 1746 O O . TRP A 1 213 ? -7.394 -15.044 -1.174 1.00 96.38 213 TRP A O 1
ATOM 1756 N N . THR A 1 214 ? -7.320 -16.598 -2.801 1.00 96.12 214 THR A N 1
ATOM 1757 C CA . THR A 1 214 ? -8.689 -17.098 -2.622 1.00 96.12 214 THR A CA 1
ATOM 1758 C C . THR A 1 214 ? -8.744 -18.621 -2.753 1.00 96.12 214 THR A C 1
ATOM 1760 O O . THR A 1 214 ? -7.770 -19.249 -3.182 1.00 96.12 214 THR A O 1
ATOM 1763 N N . LYS A 1 215 ? -9.880 -19.241 -2.403 1.00 94.75 215 LYS A N 1
ATOM 1764 C CA . LYS A 1 215 ? -10.074 -20.694 -2.559 1.00 94.75 215 LYS A CA 1
ATOM 1765 C C . LYS A 1 215 ? -9.999 -21.132 -4.022 1.00 94.75 215 LYS A C 1
ATOM 1767 O O . LYS A 1 215 ? -9.389 -22.158 -4.317 1.00 94.75 215 LYS A O 1
ATOM 1772 N N . SER A 1 216 ? -10.621 -20.377 -4.931 1.00 93.81 216 SER A N 1
ATOM 1773 C CA . SER A 1 216 ? -10.666 -20.720 -6.358 1.00 93.81 216 SER A CA 1
ATOM 1774 C C . SER A 1 216 ? -9.366 -20.375 -7.092 1.00 93.81 216 SER A C 1
ATOM 1776 O O . SER A 1 216 ? -8.942 -21.113 -7.983 1.00 93.81 216 SER A O 1
ATOM 1778 N N . LYS A 1 217 ? -8.703 -19.282 -6.694 1.00 93.38 217 LYS A N 1
ATOM 1779 C CA . LYS A 1 217 ? -7.419 -18.815 -7.227 1.00 93.38 217 LYS A CA 1
ATOM 1780 C C . LYS A 1 217 ? -6.435 -18.583 -6.068 1.00 93.38 217 LYS A C 1
ATOM 1782 O O . LYS A 1 217 ? -6.311 -17.460 -5.578 1.00 93.38 217 LYS A O 1
ATOM 1787 N N . PRO A 1 218 ? -5.690 -19.617 -5.630 1.00 95.44 218 PRO A N 1
ATOM 1788 C CA . PRO A 1 218 ? -4.790 -19.495 -4.481 1.00 95.44 218 PRO A CA 1
ATOM 1789 C C . PRO A 1 218 ? -3.590 -18.583 -4.751 1.00 95.44 218 PRO A C 1
ATOM 1791 O O . PRO A 1 218 ? -3.085 -17.953 -3.827 1.00 95.44 218 PRO A O 1
ATOM 1794 N N . ASN A 1 219 ? -3.139 -18.468 -6.000 1.00 96.75 219 ASN A N 1
ATOM 1795 C CA . ASN A 1 219 ? -2.053 -17.559 -6.353 1.00 96.75 219 ASN A CA 1
ATOM 1796 C C . ASN A 1 219 ? -2.626 -16.195 -6.748 1.00 96.75 219 ASN A C 1
ATOM 1798 O O . ASN A 1 219 ? -3.415 -16.098 -7.687 1.00 96.75 219 ASN A O 1
ATOM 1802 N N . PHE A 1 220 ? -2.204 -15.141 -6.053 1.00 97.31 220 PHE A N 1
ATOM 1803 C CA . PHE A 1 220 ? -2.506 -13.764 -6.433 1.00 97.31 220 PHE A CA 1
ATOM 1804 C C . PHE A 1 220 ? -1.894 -13.457 -7.804 1.00 97.31 220 PHE A C 1
ATOM 1806 O O . PHE A 1 220 ? -0.717 -13.749 -8.008 1.00 97.31 220 PHE A O 1
ATOM 1813 N N . SER A 1 221 ? -2.663 -12.875 -8.726 1.00 95.69 221 SER A N 1
ATOM 1814 C CA . SER A 1 221 ? -2.250 -12.752 -10.131 1.00 95.69 221 SER A CA 1
ATOM 1815 C C . SER A 1 221 ? -2.209 -11.325 -10.697 1.00 95.69 221 SER A C 1
ATOM 1817 O O . SER A 1 221 ? -1.892 -11.140 -11.872 1.00 95.69 221 SER A O 1
ATOM 1819 N N . ASN A 1 222 ? -2.505 -10.301 -9.886 1.00 96.31 222 ASN A N 1
ATOM 1820 C CA . ASN A 1 222 ? -2.628 -8.914 -10.353 1.00 96.31 222 ASN A CA 1
ATOM 1821 C C . ASN A 1 222 ? -1.286 -8.153 -10.290 1.00 96.31 222 ASN A C 1
ATOM 1823 O O . ASN A 1 222 ? -1.139 -7.161 -9.566 1.00 96.31 222 ASN A O 1
ATOM 1827 N N . PHE A 1 223 ? -0.289 -8.667 -11.019 1.00 97.19 223 PHE A N 1
ATOM 1828 C CA . PHE A 1 223 ? 1.057 -8.097 -11.129 1.00 97.19 223 PHE A CA 1
ATOM 1829 C C . PHE A 1 223 ? 1.282 -7.388 -12.467 1.00 97.19 223 PHE A C 1
ATOM 1831 O O . PHE A 1 223 ? 0.924 -7.895 -13.530 1.00 97.19 223 PHE A O 1
ATOM 1838 N N . PHE A 1 224 ? 1.978 -6.255 -12.417 1.00 97.50 224 PHE A N 1
ATOM 1839 C CA . PHE A 1 224 ? 2.321 -5.447 -13.588 1.00 97.50 224 PHE A CA 1
ATOM 1840 C C . PHE A 1 224 ? 3.776 -5.002 -13.528 1.00 97.50 224 PHE A C 1
ATOM 1842 O O . PHE A 1 224 ? 4.324 -4.848 -12.443 1.00 97.50 224 PHE A O 1
ATOM 1849 N N . PHE A 1 225 ? 4.391 -4.739 -14.679 1.00 97.88 225 PHE A N 1
ATOM 1850 C CA . PHE A 1 225 ? 5.690 -4.070 -14.757 1.00 97.88 225 PHE A CA 1
ATOM 1851 C C . PHE A 1 225 ? 5.513 -2.641 -15.241 1.00 97.88 225 PHE A C 1
ATOM 1853 O O . PHE A 1 225 ? 4.652 -2.381 -16.075 1.00 97.88 225 PHE A O 1
ATOM 1860 N N . LEU A 1 226 ? 6.349 -1.736 -14.737 1.00 98.06 226 LEU A N 1
ATOM 1861 C CA . LEU A 1 226 ? 6.397 -0.353 -15.191 1.00 98.06 226 LEU A CA 1
ATOM 1862 C C . LEU A 1 226 ? 7.853 0.102 -15.324 1.00 98.06 226 LEU A C 1
ATOM 1864 O O . LEU A 1 226 ? 8.660 -0.044 -14.395 1.00 98.06 226 LEU A O 1
ATOM 1868 N N . ARG A 1 227 ? 8.194 0.675 -16.475 1.00 96.56 227 ARG A N 1
ATOM 1869 C CA . ARG A 1 227 ? 9.495 1.306 -16.728 1.00 96.56 227 ARG A CA 1
ATOM 1870 C C . ARG A 1 227 ? 9.330 2.766 -17.121 1.00 96.56 227 ARG A C 1
ATOM 1872 O O . ARG A 1 227 ? 8.235 3.231 -17.392 1.00 96.56 227 ARG A O 1
ATOM 1879 N N . ASP A 1 228 ? 10.446 3.479 -17.161 1.00 94.75 228 ASP A N 1
ATOM 1880 C CA . ASP A 1 228 ? 10.508 4.852 -17.650 1.00 94.75 228 ASP A CA 1
ATOM 1881 C C . ASP A 1 228 ? 11.372 4.887 -18.916 1.00 94.75 228 ASP A C 1
ATOM 1883 O O . ASP A 1 228 ? 12.528 4.440 -18.909 1.00 94.75 228 ASP A O 1
ATOM 1887 N N . PHE A 1 229 ? 10.813 5.421 -20.004 1.00 94.56 229 PHE A N 1
ATOM 1888 C CA . PHE A 1 229 ? 11.498 5.586 -21.286 1.00 94.56 229 PHE A CA 1
ATOM 1889 C C . PHE A 1 229 ? 12.842 6.316 -21.140 1.00 94.56 229 PHE A C 1
ATOM 1891 O O . PHE A 1 229 ? 13.827 5.932 -21.770 1.00 94.56 229 PHE A O 1
ATOM 1898 N N . LYS A 1 230 ? 12.931 7.310 -20.244 1.00 93.19 230 LYS A N 1
ATOM 1899 C CA . LYS A 1 230 ? 14.152 8.091 -19.994 1.00 93.19 230 LYS A CA 1
ATOM 1900 C C . LYS A 1 230 ? 15.327 7.223 -19.539 1.00 93.19 230 LYS A C 1
ATOM 1902 O O . LYS A 1 230 ? 16.469 7.514 -19.887 1.00 93.19 230 LYS A O 1
ATOM 1907 N N . TYR A 1 231 ? 15.060 6.175 -18.762 1.00 93.88 231 TYR A N 1
ATOM 1908 C CA . TYR A 1 231 ? 16.085 5.294 -18.191 1.00 93.88 231 TYR A CA 1
ATOM 1909 C C . TYR A 1 231 ? 16.196 3.951 -18.922 1.00 93.88 231 TYR A C 1
ATOM 1911 O O . TYR A 1 231 ? 16.790 3.012 -18.392 1.00 93.88 231 TYR A O 1
ATOM 1919 N N . SER A 1 232 ? 15.623 3.851 -20.124 1.00 94.81 232 SER A N 1
ATOM 1920 C CA . SER A 1 232 ? 15.606 2.626 -20.933 1.00 94.81 232 SER A CA 1
ATOM 1921 C C . SER A 1 232 ? 16.588 2.675 -22.119 1.00 94.81 232 SER A C 1
ATOM 1923 O O . SER A 1 232 ? 16.558 1.818 -22.999 1.00 94.81 232 SER A O 1
ATOM 1925 N N . THR A 1 233 ? 17.486 3.664 -22.149 1.00 94.12 233 THR A N 1
ATOM 1926 C CA . THR A 1 233 ? 18.398 3.940 -23.274 1.00 94.12 233 THR A CA 1
ATOM 1927 C C . THR A 1 233 ? 19.488 2.891 -23.490 1.00 94.12 233 THR A C 1
ATOM 1929 O O . THR A 1 233 ? 20.066 2.858 -24.578 1.00 94.12 233 THR A O 1
ATOM 1932 N N . ASP A 1 234 ? 19.767 2.043 -22.493 1.00 94.44 234 ASP A N 1
ATOM 1933 C CA . ASP A 1 234 ? 20.650 0.877 -22.641 1.00 94.44 234 ASP A CA 1
ATOM 1934 C C . ASP A 1 234 ? 20.033 -0.200 -23.541 1.00 94.44 234 ASP A C 1
ATOM 1936 O O . ASP A 1 234 ? 20.748 -0.849 -24.299 1.00 94.44 234 ASP A O 1
ATOM 1940 N N . THR A 1 235 ? 18.710 -0.367 -23.475 1.00 96.00 235 THR A N 1
ATOM 1941 C CA . THR A 1 235 ? 17.967 -1.428 -24.166 1.00 96.00 235 THR A CA 1
ATOM 1942 C C . THR A 1 235 ? 17.393 -0.945 -25.498 1.00 96.00 235 THR A C 1
ATOM 1944 O O . THR A 1 235 ? 17.485 -1.642 -26.512 1.00 96.00 235 THR A O 1
ATOM 1947 N N . PHE A 1 236 ? 16.814 0.258 -25.517 1.00 96.94 236 PHE A N 1
ATOM 1948 C CA . PHE A 1 236 ? 16.085 0.786 -26.670 1.00 96.94 236 PHE A CA 1
ATOM 1949 C C . PHE A 1 236 ? 16.833 1.934 -27.345 1.00 96.94 236 PHE A C 1
ATOM 1951 O O . PHE A 1 236 ? 17.483 2.764 -26.704 1.00 96.94 236 PHE A O 1
ATOM 1958 N N . GLN A 1 237 ? 16.713 1.979 -28.668 1.00 95.88 237 GLN A N 1
ATOM 1959 C CA . GLN A 1 237 ? 17.111 3.117 -29.479 1.00 95.88 237 GLN A CA 1
ATOM 1960 C C . GLN A 1 237 ? 15.947 4.103 -29.558 1.00 95.88 237 GLN A C 1
ATOM 1962 O O . GLN A 1 237 ? 14.809 3.711 -29.838 1.00 95.88 237 GLN A O 1
ATOM 1967 N N . SER A 1 238 ? 16.253 5.386 -29.371 1.00 92.38 238 SER A N 1
ATOM 1968 C CA . SER A 1 238 ? 15.265 6.461 -29.405 1.00 92.38 238 SER A CA 1
ATOM 1969 C C . SER A 1 238 ? 15.679 7.574 -30.360 1.00 92.38 238 SER A C 1
ATOM 1971 O O . SER A 1 238 ? 16.839 7.978 -30.384 1.00 92.38 238 SER A O 1
ATOM 1973 N N . GLU A 1 239 ? 14.707 8.116 -31.087 1.00 91.94 239 GLU A N 1
ATOM 1974 C CA . GLU A 1 239 ? 14.837 9.310 -31.922 1.00 91.94 239 GLU A CA 1
ATOM 1975 C C . GLU A 1 239 ? 13.832 10.361 -31.448 1.00 91.94 239 GLU A C 1
ATOM 1977 O O . GLU A 1 239 ? 12.652 10.064 -31.268 1.00 91.94 239 GLU A O 1
ATOM 1982 N N . ASN A 1 240 ? 14.292 11.593 -31.204 1.00 87.81 240 ASN A N 1
ATOM 1983 C CA . ASN A 1 240 ? 13.455 12.692 -30.695 1.00 87.81 240 ASN A CA 1
ATOM 1984 C C . ASN A 1 240 ? 12.632 12.326 -29.440 1.00 87.81 240 ASN A C 1
ATOM 1986 O O . ASN A 1 240 ? 11.500 12.771 -29.273 1.00 87.81 240 ASN A O 1
ATOM 1990 N N . GLY A 1 241 ? 13.196 11.492 -28.559 1.00 83.75 241 GLY A N 1
ATOM 1991 C CA . GLY A 1 241 ? 12.531 11.035 -27.334 1.00 83.75 241 GLY A CA 1
ATOM 1992 C C . GLY A 1 241 ? 11.516 9.903 -27.528 1.00 83.75 241 GLY A C 1
ATOM 1993 O O . GLY A 1 241 ? 10.883 9.502 -26.558 1.00 83.75 241 GLY A O 1
ATOM 1994 N N . ILE A 1 242 ? 11.377 9.363 -28.742 1.00 91.00 242 ILE A N 1
ATOM 1995 C CA . ILE A 1 242 ? 10.482 8.246 -29.055 1.00 91.00 242 ILE A CA 1
ATOM 1996 C C . ILE A 1 242 ? 11.318 7.001 -29.339 1.00 91.00 242 ILE A C 1
ATOM 1998 O O . ILE A 1 242 ? 12.205 7.026 -30.188 1.00 91.00 242 ILE A O 1
ATOM 2002 N N . GLU A 1 243 ? 11.010 5.894 -28.669 1.00 95.25 243 GLU A N 1
ATOM 2003 C CA . GLU A 1 243 ? 11.641 4.605 -28.956 1.00 95.25 243 GLU A CA 1
ATOM 2004 C C . GLU A 1 243 ? 11.236 4.100 -30.346 1.00 95.25 243 GLU A C 1
ATOM 2006 O O . GLU A 1 243 ? 10.053 4.086 -30.709 1.00 95.25 243 GLU A O 1
ATOM 2011 N N . ILE A 1 244 ? 12.223 3.682 -31.132 1.00 95.31 244 ILE A N 1
ATOM 2012 C CA . ILE A 1 244 ? 12.026 3.172 -32.497 1.00 95.31 244 ILE A CA 1
ATOM 2013 C C . ILE A 1 244 ? 12.345 1.681 -32.621 1.00 95.31 244 ILE A C 1
ATOM 2015 O O . ILE A 1 244 ? 11.873 1.033 -33.551 1.00 95.31 244 ILE A O 1
ATOM 2019 N N . GLY A 1 245 ? 13.095 1.115 -31.675 1.00 96.75 245 GLY A N 1
ATOM 2020 C CA . GLY A 1 245 ? 13.472 -0.292 -31.703 1.00 96.75 245 GLY A CA 1
ATOM 2021 C C . GLY A 1 245 ? 14.341 -0.701 -30.520 1.00 96.75 245 GLY A C 1
ATOM 2022 O O . GLY A 1 245 ? 14.820 0.136 -29.758 1.00 96.75 245 GLY A O 1
ATOM 2023 N N . ILE A 1 246 ? 14.546 -2.009 -30.380 1.00 97.44 246 ILE A N 1
ATOM 2024 C CA . ILE A 1 246 ? 15.572 -2.574 -29.496 1.00 97.44 246 ILE A CA 1
ATOM 2025 C C . ILE A 1 246 ? 16.922 -2.424 -30.200 1.00 97.44 246 ILE A C 1
ATOM 2027 O O . ILE A 1 246 ? 17.023 -2.715 -31.395 1.00 97.44 246 ILE A O 1
ATOM 2031 N N . ARG A 1 247 ? 17.950 -1.999 -29.462 1.00 96.75 247 ARG A N 1
ATOM 2032 C CA . ARG A 1 247 ? 19.325 -1.902 -29.970 1.00 96.75 247 ARG A CA 1
ATOM 2033 C C . ARG A 1 247 ? 19.819 -3.244 -30.494 1.00 96.75 247 ARG A C 1
ATOM 2035 O O . ARG A 1 247 ? 19.570 -4.276 -29.869 1.00 96.75 247 ARG A O 1
ATOM 2042 N N . ASP A 1 248 ? 20.546 -3.234 -31.607 1.00 96.31 248 ASP A N 1
ATOM 2043 C CA . ASP A 1 248 ? 21.027 -4.461 -32.250 1.00 96.31 248 ASP A CA 1
ATOM 2044 C C . ASP A 1 248 ? 21.856 -5.320 -31.286 1.00 96.31 248 ASP A C 1
ATOM 2046 O O . ASP A 1 248 ? 21.612 -6.521 -31.168 1.00 96.31 248 ASP A O 1
ATOM 2050 N N . GLU A 1 249 ? 22.729 -4.688 -30.500 1.00 95.25 249 GLU A N 1
ATOM 2051 C CA . GLU A 1 249 ? 23.568 -5.321 -29.479 1.00 95.25 249 GLU A CA 1
ATOM 2052 C C . GLU A 1 249 ? 22.798 -5.876 -28.264 1.00 95.25 249 GLU A C 1
ATOM 2054 O O . GLU A 1 249 ? 23.376 -6.567 -27.425 1.00 95.25 249 GLU A O 1
ATOM 2059 N N . ARG A 1 250 ? 21.495 -5.586 -28.141 1.00 96.12 250 ARG A N 1
ATOM 2060 C CA . ARG A 1 250 ? 20.634 -6.041 -27.034 1.00 96.12 250 ARG A CA 1
ATOM 2061 C C . ARG A 1 250 ? 19.597 -7.078 -27.446 1.00 96.12 250 ARG A C 1
ATOM 2063 O O . ARG A 1 250 ? 18.976 -7.678 -26.572 1.00 96.12 250 ARG A O 1
ATOM 2070 N N . LYS A 1 251 ? 19.404 -7.328 -28.744 1.00 96.25 251 LYS A N 1
ATOM 2071 C CA . LYS A 1 251 ? 18.357 -8.237 -29.245 1.00 96.25 251 LYS A CA 1
ATOM 2072 C C . LYS A 1 251 ? 18.471 -9.649 -28.673 1.00 96.25 251 LYS A C 1
ATOM 2074 O O . LYS A 1 251 ? 17.479 -10.181 -28.183 1.00 96.25 251 LYS A O 1
ATOM 2079 N N . GLU A 1 252 ? 19.667 -10.234 -28.692 1.00 95.56 252 GLU A N 1
ATOM 2080 C CA . GLU A 1 252 ? 19.898 -11.582 -28.153 1.00 95.56 252 GLU A CA 1
ATOM 2081 C C . GLU A 1 252 ? 19.633 -11.640 -26.642 1.00 95.56 252 GLU A C 1
ATOM 2083 O O . GLU A 1 252 ? 18.927 -12.528 -26.165 1.00 95.56 252 GLU A O 1
ATOM 2088 N N . HIS A 1 253 ? 20.108 -10.636 -25.898 1.00 96.38 253 HIS A N 1
ATOM 2089 C CA . HIS A 1 253 ? 19.860 -10.525 -24.462 1.00 96.38 253 HIS A CA 1
ATOM 2090 C C . HIS A 1 253 ? 18.362 -10.424 -24.138 1.00 96.38 253 HIS A C 1
ATOM 2092 O O . HIS A 1 253 ? 17.876 -11.120 -23.251 1.00 96.38 253 HIS A O 1
ATOM 2098 N N . MET A 1 254 ? 17.604 -9.624 -24.894 1.00 97.31 254 MET A N 1
ATOM 2099 C CA . MET A 1 254 ? 16.155 -9.486 -24.711 1.00 97.31 254 MET A CA 1
ATOM 2100 C C . MET A 1 254 ? 15.399 -10.790 -24.990 1.00 97.31 254 MET A C 1
ATOM 2102 O O . MET A 1 254 ? 14.449 -11.110 -24.274 1.00 97.31 254 MET A O 1
ATOM 2106 N N . VAL A 1 255 ? 15.831 -11.569 -25.988 1.00 96.88 255 VAL A N 1
ATOM 2107 C CA . VAL A 1 255 ? 15.280 -12.910 -26.249 1.00 96.88 255 VAL A CA 1
ATOM 2108 C C . VAL A 1 255 ? 15.567 -13.848 -25.074 1.00 96.88 255 VAL A C 1
ATOM 2110 O O . VAL A 1 255 ? 14.654 -14.539 -24.615 1.00 96.88 255 VAL A O 1
ATOM 2113 N N . ASN A 1 256 ? 16.796 -13.835 -24.546 1.00 96.94 256 ASN A N 1
ATOM 2114 C CA . ASN A 1 256 ? 17.166 -14.633 -23.376 1.00 96.94 256 ASN A CA 1
ATOM 2115 C C . ASN A 1 256 ? 16.340 -14.244 -22.135 1.00 96.94 256 ASN A C 1
ATOM 2117 O O . ASN A 1 256 ? 15.741 -15.107 -21.492 1.00 96.94 256 ASN A O 1
ATOM 2121 N N . LEU A 1 257 ? 16.221 -12.943 -21.842 1.00 97.56 257 LEU A N 1
ATOM 2122 C CA . LEU A 1 257 ? 15.403 -12.440 -20.737 1.00 97.56 257 LEU A CA 1
ATOM 2123 C C . LEU A 1 257 ? 13.943 -12.880 -20.862 1.00 97.56 257 LEU A C 1
ATOM 2125 O O . LEU A 1 257 ? 13.392 -13.391 -19.888 1.00 97.56 257 LEU A O 1
ATOM 2129 N N . LYS A 1 258 ? 13.331 -12.736 -22.047 1.00 97.94 258 LYS A N 1
ATOM 2130 C CA . LYS A 1 258 ? 11.944 -13.160 -22.272 1.00 97.94 258 LYS A CA 1
ATOM 2131 C C . LYS A 1 258 ? 11.784 -14.660 -22.028 1.00 97.94 258 LYS A C 1
ATOM 2133 O O . LYS A 1 258 ? 10.893 -15.065 -21.287 1.00 97.94 258 LYS A O 1
ATOM 2138 N N . SER A 1 259 ? 12.658 -15.484 -22.606 1.00 97.69 259 SER A N 1
ATOM 2139 C CA . SER A 1 259 ? 12.615 -16.940 -22.422 1.00 97.69 259 SER A CA 1
ATOM 2140 C C . SER A 1 259 ? 12.754 -17.325 -20.946 1.00 97.69 259 SER A C 1
ATOM 2142 O O . SER A 1 259 ? 11.971 -18.121 -20.427 1.00 97.69 259 SER A O 1
ATOM 2144 N N . SER A 1 260 ? 13.717 -16.717 -20.250 1.00 97.62 260 SER A N 1
ATOM 2145 C CA . SER A 1 260 ? 13.946 -16.932 -18.822 1.00 97.62 260 SER A CA 1
ATOM 2146 C C . SER A 1 260 ? 12.733 -16.514 -17.980 1.00 97.62 260 SER A C 1
ATOM 2148 O O . SER A 1 260 ? 12.281 -17.287 -17.134 1.00 97.62 260 SER A O 1
ATOM 2150 N N . PHE A 1 261 ? 12.140 -15.349 -18.266 1.00 98.00 261 PHE A N 1
ATOM 2151 C CA . PHE A 1 261 ? 10.939 -14.842 -17.601 1.00 98.00 261 PHE A CA 1
ATOM 2152 C C . PHE A 1 261 ? 9.748 -15.801 -17.752 1.00 98.00 261 PHE A C 1
ATOM 2154 O O . PHE A 1 261 ? 9.157 -16.203 -16.753 1.00 98.00 261 PHE A O 1
ATOM 2161 N N . LEU A 1 262 ? 9.432 -16.232 -18.978 1.00 97.88 262 LEU A N 1
ATOM 2162 C CA . LEU A 1 262 ? 8.300 -17.132 -19.251 1.00 97.88 262 LEU A CA 1
ATOM 2163 C C . LEU A 1 262 ? 8.475 -18.528 -18.626 1.00 97.88 262 LEU A C 1
ATOM 2165 O O . LEU A 1 262 ? 7.499 -19.191 -18.266 1.00 97.88 262 LEU A O 1
ATOM 2169 N N . SER A 1 263 ? 9.723 -18.979 -18.476 1.00 97.12 263 SER A N 1
ATOM 2170 C CA . SER A 1 263 ? 10.055 -20.255 -17.831 1.00 97.12 263 SER A CA 1
ATOM 2171 C C . SER A 1 263 ? 10.048 -20.200 -16.296 1.00 97.12 263 SER A C 1
ATOM 2173 O O . SER A 1 263 ? 10.102 -21.243 -15.644 1.00 97.12 263 SER A O 1
ATOM 2175 N N . ASN A 1 264 ? 9.985 -19.004 -15.699 1.00 98.06 264 ASN A N 1
ATOM 2176 C CA . ASN A 1 264 ? 10.114 -18.839 -14.258 1.00 98.06 264 ASN A CA 1
ATOM 2177 C C . ASN A 1 264 ? 8.860 -19.363 -13.512 1.00 98.06 264 ASN A C 1
ATOM 2179 O O . ASN A 1 264 ? 7.739 -18.951 -13.829 1.00 98.06 264 ASN A O 1
ATOM 2183 N N . PRO A 1 265 ? 9.010 -20.204 -12.466 1.00 97.12 265 PRO A N 1
ATOM 2184 C CA . PRO A 1 265 ? 7.868 -20.774 -11.747 1.00 97.12 265 PRO A CA 1
ATOM 2185 C C . PRO A 1 265 ? 6.963 -19.753 -11.049 1.00 97.12 265 PRO A C 1
ATOM 2187 O O . PRO A 1 265 ? 5.766 -20.000 -10.911 1.00 97.12 265 PRO A O 1
ATOM 2190 N N . PHE A 1 266 ? 7.512 -18.626 -10.581 1.00 97.69 266 PHE A N 1
ATOM 2191 C CA . PHE A 1 266 ? 6.706 -17.550 -10.003 1.00 97.69 266 PHE A CA 1
ATOM 2192 C C . PHE A 1 266 ? 5.827 -16.931 -11.089 1.00 97.69 266 PHE A C 1
ATOM 2194 O O . PHE A 1 266 ? 4.623 -16.782 -10.904 1.00 97.69 266 PHE A O 1
ATOM 2201 N N . VAL A 1 267 ? 6.414 -16.651 -12.255 1.00 97.81 267 VAL A N 1
ATOM 2202 C CA . VAL A 1 267 ? 5.716 -16.029 -13.384 1.00 97.81 267 VAL A CA 1
ATOM 2203 C C . VAL A 1 267 ? 4.543 -16.885 -13.855 1.00 97.81 267 VAL A C 1
ATOM 2205 O O . VAL A 1 267 ? 3.429 -16.386 -13.971 1.00 97.81 267 VAL A O 1
ATOM 2208 N N . GLN A 1 268 ? 4.758 -18.191 -14.022 1.00 97.06 268 GLN A N 1
ATOM 2209 C CA . GLN A 1 268 ? 3.713 -19.132 -14.443 1.00 97.06 268 GLN A CA 1
ATOM 2210 C C . GLN A 1 268 ? 2.538 -19.233 -13.458 1.00 97.06 268 GLN A C 1
ATOM 2212 O O . GLN A 1 268 ? 1.427 -19.573 -13.859 1.00 97.06 268 GLN A O 1
ATOM 2217 N N . LYS A 1 269 ? 2.771 -18.961 -12.168 1.00 96.81 269 LYS A N 1
ATOM 2218 C CA . LYS A 1 269 ? 1.737 -19.013 -11.123 1.00 96.81 269 LYS A CA 1
ATOM 2219 C C . LYS A 1 269 ? 1.018 -17.684 -10.919 1.00 96.81 269 LYS A C 1
ATOM 2221 O O . LYS A 1 269 ? -0.156 -17.693 -10.560 1.00 96.81 269 LYS A O 1
ATOM 2226 N N . HIS A 1 270 ? 1.731 -16.573 -11.088 1.00 97.12 270 HIS A N 1
ATOM 2227 C CA . HIS A 1 270 ? 1.300 -15.248 -10.643 1.00 97.12 270 HIS A CA 1
ATOM 2228 C C . HIS A 1 270 ? 1.004 -14.266 -11.785 1.00 97.12 270 HIS A C 1
ATOM 2230 O O . HIS A 1 270 ? 0.568 -13.156 -11.517 1.00 97.12 270 HIS A O 1
ATOM 2236 N N . PHE A 1 271 ? 1.204 -14.627 -13.051 1.00 95.94 271 PHE A N 1
ATOM 2237 C CA . PHE A 1 271 ? 0.822 -13.776 -14.180 1.00 95.94 271 PHE A CA 1
ATOM 2238 C C . PHE A 1 271 ? -0.195 -14.514 -15.047 1.00 95.94 271 PHE A C 1
ATOM 2240 O O . PHE A 1 271 ? 0.096 -15.588 -15.565 1.00 95.94 271 PHE A O 1
ATOM 2247 N N . GLU A 1 272 ? -1.387 -13.936 -15.226 1.00 91.44 272 GLU A N 1
ATOM 2248 C CA . GLU A 1 272 ? -2.449 -14.573 -16.025 1.00 91.44 272 GLU A CA 1
ATOM 2249 C C . GLU A 1 272 ? -2.076 -14.674 -17.511 1.00 91.44 272 GLU A C 1
ATOM 2251 O O . GLU A 1 272 ? -2.432 -15.639 -18.183 1.00 91.44 272 GLU A O 1
ATOM 2256 N N . ASN A 1 273 ? -1.339 -13.686 -18.027 1.00 94.75 273 ASN A N 1
ATOM 2257 C CA . ASN A 1 273 ? -0.809 -13.697 -19.386 1.00 94.75 273 ASN A CA 1
ATOM 2258 C C . ASN A 1 273 ? 0.622 -13.125 -19.406 1.00 94.75 273 ASN A C 1
ATOM 2260 O O . ASN A 1 273 ? 0.806 -11.938 -19.695 1.00 94.75 273 ASN A O 1
ATOM 2264 N N . PRO A 1 274 ? 1.634 -13.950 -19.072 1.00 96.81 274 PRO A N 1
ATOM 2265 C CA . PRO A 1 274 ? 3.025 -13.516 -18.977 1.00 96.81 274 PRO A CA 1
ATOM 2266 C C . PRO A 1 274 ? 3.549 -12.877 -20.267 1.00 96.81 274 PRO A C 1
ATOM 2268 O O . PRO A 1 274 ? 4.174 -11.820 -20.215 1.00 96.81 274 PRO A O 1
ATOM 2271 N N . ASP A 1 275 ? 3.249 -13.471 -21.426 1.00 96.94 275 ASP A N 1
ATOM 2272 C CA . ASP A 1 275 ? 3.650 -12.944 -22.731 1.00 96.94 275 ASP A CA 1
ATOM 2273 C C . ASP A 1 275 ? 3.083 -11.550 -22.981 1.00 96.94 275 ASP A C 1
ATOM 2275 O O . ASP A 1 275 ? 3.827 -10.633 -23.323 1.00 96.94 275 ASP A O 1
ATOM 2279 N N . LYS A 1 276 ? 1.776 -11.355 -22.760 1.00 96.69 276 LYS A N 1
ATOM 2280 C CA . LYS A 1 276 ? 1.150 -10.038 -22.927 1.00 96.69 276 LYS A CA 1
ATOM 2281 C C . LYS A 1 276 ? 1.760 -9.016 -21.971 1.00 96.69 276 LYS A C 1
ATOM 2283 O O . LYS A 1 276 ? 1.998 -7.882 -22.387 1.00 96.69 276 LYS A O 1
ATOM 2288 N N . THR A 1 277 ? 2.013 -9.398 -20.720 1.00 96.38 277 THR A N 1
ATOM 2289 C CA . THR A 1 277 ? 2.649 -8.513 -19.739 1.00 96.38 277 THR A CA 1
ATOM 2290 C C . THR A 1 277 ? 4.053 -8.111 -20.179 1.00 96.38 277 THR A C 1
ATOM 2292 O O . THR A 1 277 ? 4.374 -6.928 -20.111 1.00 96.38 277 THR A O 1
ATOM 2295 N N . TRP A 1 278 ? 4.853 -9.055 -20.684 1.00 97.69 278 TRP A N 1
ATOM 2296 C CA . TRP A 1 278 ? 6.180 -8.778 -21.232 1.00 97.69 278 TRP A CA 1
ATOM 2297 C C . TRP A 1 278 ? 6.111 -7.814 -22.419 1.00 97.69 278 TRP A C 1
ATOM 2299 O O . TRP A 1 278 ? 6.770 -6.782 -22.410 1.00 97.69 278 TRP A O 1
ATOM 2309 N N . GLU A 1 279 ? 5.273 -8.091 -23.420 1.00 97.25 279 GLU A N 1
ATOM 2310 C CA . GLU A 1 279 ? 5.150 -7.225 -24.604 1.00 97.25 279 GLU A CA 1
ATOM 2311 C C . GLU A 1 279 ? 4.689 -5.804 -24.252 1.00 97.25 279 GLU A C 1
ATOM 2313 O O . GLU A 1 279 ? 5.119 -4.832 -24.867 1.00 97.25 279 GLU A O 1
ATOM 2318 N N . ASN A 1 280 ? 3.834 -5.653 -23.238 1.00 97.44 280 ASN A N 1
ATOM 2319 C CA . ASN A 1 280 ? 3.351 -4.335 -22.828 1.00 97.44 280 ASN A CA 1
ATOM 2320 C C . ASN A 1 280 ? 4.373 -3.526 -22.026 1.00 97.44 280 ASN A C 1
ATOM 2322 O O . ASN A 1 280 ? 4.170 -2.324 -21.885 1.00 97.44 280 ASN A O 1
ATOM 2326 N N . SER A 1 281 ? 5.442 -4.136 -21.509 1.00 96.88 281 SER A N 1
ATOM 2327 C CA . SER A 1 281 ? 6.437 -3.455 -20.669 1.00 96.88 281 SER A CA 1
ATOM 2328 C C . SER A 1 281 ? 7.861 -3.482 -21.227 1.00 96.88 281 SER A C 1
ATOM 2330 O O . SER A 1 281 ? 8.683 -2.665 -20.817 1.00 96.88 281 SER A O 1
ATOM 2332 N N . ALA A 1 282 ? 8.167 -4.393 -22.150 1.00 97.12 282 ALA A N 1
ATOM 2333 C CA . ALA A 1 282 ? 9.507 -4.650 -22.679 1.00 97.12 282 ALA A CA 1
ATOM 2334 C C . ALA A 1 282 ? 9.631 -4.407 -24.195 1.00 97.12 282 ALA A C 1
ATOM 2336 O O . ALA A 1 282 ? 10.696 -4.660 -24.762 1.00 97.12 282 ALA A O 1
ATOM 2337 N N . SER A 1 283 ? 8.578 -3.914 -24.852 1.00 96.69 283 SER A N 1
ATOM 2338 C CA . SER A 1 283 ? 8.600 -3.580 -26.282 1.00 96.69 283 SER A CA 1
ATOM 2339 C C . SER A 1 283 ? 8.780 -2.073 -26.508 1.00 96.69 283 SER A C 1
ATOM 2341 O O . SER A 1 283 ? 8.458 -1.267 -25.626 1.00 96.69 283 SER A O 1
ATOM 2343 N N . PRO A 1 284 ? 9.309 -1.650 -27.673 1.00 96.19 284 PRO A N 1
ATOM 2344 C CA . PRO A 1 284 ? 9.475 -0.232 -27.980 1.00 96.19 284 PRO A CA 1
ATOM 2345 C C . PRO A 1 284 ? 8.147 0.521 -27.858 1.00 96.19 284 PRO A C 1
ATOM 2347 O O . PRO A 1 284 ? 7.127 0.053 -28.362 1.00 96.19 284 PRO A O 1
ATOM 2350 N N . ARG A 1 285 ? 8.170 1.700 -27.224 1.00 95.12 285 ARG A N 1
ATOM 2351 C CA . ARG A 1 285 ? 6.991 2.557 -26.955 1.00 95.12 285 ARG A CA 1
ATOM 2352 C C . ARG A 1 285 ? 5.980 1.971 -25.967 1.00 95.12 285 ARG A C 1
ATOM 2354 O O . ARG A 1 285 ? 4.925 2.565 -25.769 1.00 95.12 285 ARG A O 1
ATOM 2361 N N . MET A 1 286 ? 6.310 0.849 -25.334 1.00 96.56 286 MET A N 1
ATOM 2362 C CA . MET A 1 286 ? 5.468 0.168 -24.356 1.00 96.56 286 MET A CA 1
ATOM 2363 C C . MET A 1 286 ? 6.198 0.131 -23.010 1.00 96.56 286 MET A C 1
ATOM 2365 O O . MET A 1 286 ? 7.204 -0.561 -22.853 1.00 96.56 286 MET A O 1
ATOM 2369 N N . ASP A 1 287 ? 5.723 0.917 -22.045 1.00 96.44 287 ASP A N 1
ATOM 2370 C CA . ASP A 1 287 ? 6.323 1.055 -20.712 1.00 96.44 287 ASP A CA 1
ATOM 2371 C C . ASP A 1 287 ? 5.613 0.241 -19.620 1.00 96.44 287 ASP A C 1
ATOM 2373 O O . ASP A 1 287 ? 6.105 0.163 -18.495 1.00 96.44 287 ASP A O 1
ATOM 2377 N N . GLY A 1 288 ? 4.478 -0.374 -19.950 1.00 96.62 288 GLY A N 1
ATOM 2378 C CA . GLY A 1 288 ? 3.609 -1.123 -19.044 1.00 96.62 288 GLY A CA 1
ATOM 2379 C C . GLY A 1 288 ? 2.407 -0.330 -18.535 1.00 96.62 288 GLY A C 1
ATOM 2380 O O . GLY A 1 288 ? 1.494 -0.913 -17.953 1.00 96.62 288 GLY A O 1
ATOM 2381 N N . SER A 1 289 ? 2.340 0.979 -18.791 1.00 95.19 289 SER A N 1
ATOM 2382 C CA . SER A 1 289 ? 1.243 1.822 -18.302 1.00 95.19 289 SER A CA 1
ATOM 2383 C C . SER A 1 289 ? -0.112 1.448 -18.910 1.00 95.19 289 SER A C 1
ATOM 2385 O O . SER A 1 289 ? -1.121 1.470 -18.208 1.00 95.19 289 SER A O 1
ATOM 2387 N N . GLN A 1 290 ? -0.149 1.044 -20.185 1.00 93.62 290 GLN A N 1
ATOM 2388 C CA . GLN A 1 290 ? -1.404 0.740 -20.878 1.00 93.62 290 GLN A CA 1
ATOM 2389 C C . GLN A 1 290 ? -2.154 -0.433 -20.238 1.00 93.62 290 GLN A C 1
ATOM 2391 O O . GLN A 1 290 ? -3.342 -0.312 -19.963 1.00 93.62 290 GLN A O 1
ATOM 2396 N N . ILE A 1 291 ? -1.468 -1.538 -19.929 1.00 93.88 291 ILE A N 1
ATOM 2397 C CA . ILE A 1 291 ? -2.113 -2.703 -19.305 1.00 93.88 291 ILE A CA 1
ATOM 2398 C C . ILE A 1 291 ? -2.592 -2.396 -17.877 1.00 93.88 291 ILE A C 1
ATOM 2400 O O . ILE A 1 291 ? -3.612 -2.931 -17.451 1.00 93.88 291 ILE A O 1
ATOM 2404 N N . ILE A 1 292 ? -1.908 -1.493 -17.162 1.00 94.44 292 ILE A N 1
ATOM 2405 C CA . ILE A 1 292 ? -2.356 -0.994 -15.854 1.00 94.44 292 ILE A CA 1
ATOM 2406 C C . ILE A 1 292 ? -3.630 -0.155 -16.026 1.00 94.44 292 ILE A C 1
ATOM 2408 O O . ILE A 1 292 ? -4.590 -0.349 -15.290 1.00 94.44 292 ILE A O 1
ATOM 2412 N N . ILE A 1 293 ? -3.684 0.740 -17.018 1.00 92.12 293 ILE A N 1
ATOM 2413 C CA . ILE A 1 293 ? -4.873 1.559 -17.318 1.00 92.12 293 ILE A CA 1
ATOM 2414 C C . ILE A 1 293 ? -6.066 0.684 -17.736 1.00 92.12 293 ILE A C 1
ATOM 2416 O O . ILE A 1 293 ? -7.190 0.898 -17.269 1.00 92.12 293 ILE A O 1
ATOM 2420 N N . ASP A 1 294 ? -5.828 -0.320 -18.578 1.00 91.75 294 ASP A N 1
ATOM 2421 C CA . ASP A 1 294 ? -6.848 -1.280 -19.009 1.00 91.75 294 ASP A CA 1
ATOM 2422 C C . ASP A 1 294 ? -7.422 -2.048 -17.812 1.00 91.75 294 ASP A C 1
ATOM 2424 O O . ASP A 1 294 ? -8.622 -2.300 -17.756 1.00 91.75 294 ASP A O 1
ATOM 2428 N N . ALA A 1 295 ? -6.569 -2.383 -16.843 1.00 91.81 295 ALA A N 1
ATOM 2429 C CA . ALA A 1 295 ? -6.921 -3.067 -15.608 1.00 91.81 295 ALA A CA 1
ATOM 2430 C C . ALA A 1 295 ? -7.637 -2.144 -14.596 1.00 91.81 295 ALA A C 1
ATOM 2432 O O . ALA A 1 295 ? -8.558 -2.580 -13.909 1.00 91.81 295 ALA A O 1
ATOM 2433 N N . LEU A 1 296 ? -7.286 -0.855 -14.543 1.00 89.56 296 LEU A N 1
ATOM 2434 C CA . LEU A 1 296 ? -7.947 0.142 -13.690 1.00 89.56 296 LEU A CA 1
ATOM 2435 C C . LEU A 1 296 ? -9.352 0.504 -14.169 1.00 89.56 296 LEU A C 1
ATOM 2437 O O . LEU A 1 296 ? -10.229 0.763 -13.355 1.00 89.56 296 LEU A O 1
ATOM 2441 N N . THR A 1 297 ? -9.588 0.510 -15.480 1.00 86.88 297 THR A N 1
ATOM 2442 C CA . THR A 1 297 ? -10.890 0.876 -16.063 1.00 86.88 297 THR A CA 1
ATOM 2443 C C . THR A 1 297 ? -12.068 0.070 -15.496 1.00 86.88 297 THR A C 1
ATOM 2445 O O . THR A 1 297 ? -13.045 0.682 -15.067 1.00 86.88 297 THR A O 1
ATOM 2448 N N . PRO A 1 298 ? -12.016 -1.271 -15.423 1.00 86.81 298 PRO A N 1
ATOM 2449 C CA . PRO A 1 298 ? -13.063 -2.052 -14.775 1.00 86.81 298 PRO A CA 1
ATOM 2450 C C . PRO A 1 298 ? -13.000 -1.996 -13.237 1.00 86.81 298 PRO A C 1
ATOM 2452 O O . PRO A 1 298 ? -14.015 -2.258 -12.593 1.00 86.81 298 PRO A O 1
ATOM 2455 N N . ALA A 1 299 ? -11.855 -1.635 -12.644 1.00 83.25 299 ALA A N 1
ATOM 2456 C CA . ALA A 1 299 ? -11.677 -1.453 -11.196 1.00 83.25 299 ALA A CA 1
ATOM 2457 C C . ALA A 1 299 ? -12.224 -0.110 -10.671 1.00 83.25 299 ALA A C 1
ATOM 2459 O O . ALA A 1 299 ? -12.455 0.038 -9.472 1.00 83.25 299 ALA A O 1
ATOM 2460 N N . ALA A 1 300 ? -12.439 0.864 -11.561 1.00 81.31 300 ALA A N 1
ATOM 2461 C CA . ALA A 1 300 ? -12.962 2.205 -11.295 1.00 81.31 300 ALA A CA 1
ATOM 2462 C C . ALA A 1 300 ? -14.463 2.184 -10.950 1.00 81.31 300 ALA A C 1
ATOM 2464 O O . ALA A 1 300 ? -15.305 2.759 -11.645 1.00 81.31 300 ALA A O 1
ATOM 2465 N N . ASN A 1 301 ? -14.812 1.455 -9.892 1.00 80.12 301 ASN A N 1
ATOM 2466 C CA . ASN A 1 301 ? -16.164 1.290 -9.389 1.00 80.12 301 ASN A CA 1
ATOM 2467 C C . ASN A 1 301 ? -16.172 1.314 -7.846 1.00 80.12 301 ASN A C 1
ATOM 2469 O O . ASN A 1 301 ? -15.142 1.149 -7.197 1.00 80.12 301 ASN A O 1
ATOM 2473 N N . ASN A 1 302 ? -17.353 1.512 -7.257 1.00 79.38 302 ASN A N 1
ATOM 2474 C CA . ASN A 1 302 ? -17.532 1.590 -5.802 1.00 79.38 302 ASN A CA 1
ATOM 2475 C C . ASN A 1 302 ? -17.947 0.250 -5.171 1.00 79.38 302 ASN A C 1
ATOM 2477 O O . ASN A 1 302 ? -18.445 0.238 -4.049 1.00 79.38 302 ASN A O 1
ATOM 2481 N N . PHE A 1 303 ? -17.796 -0.877 -5.872 1.00 79.69 303 PHE A N 1
ATOM 2482 C CA . PHE A 1 303 ? -18.327 -2.166 -5.420 1.00 79.69 303 PHE A CA 1
ATOM 2483 C C . PHE A 1 303 ? -17.717 -2.608 -4.090 1.00 79.69 303 PHE A C 1
ATOM 2485 O O . PHE A 1 303 ? -18.465 -2.945 -3.180 1.00 79.69 303 PHE A O 1
ATOM 2492 N N . VAL A 1 304 ? -16.385 -2.549 -3.951 1.00 75.88 304 VAL A N 1
ATOM 2493 C CA . VAL A 1 304 ? -15.685 -2.931 -2.709 1.00 75.88 304 VAL A CA 1
ATOM 2494 C C . VAL A 1 304 ? -16.183 -2.087 -1.536 1.00 75.88 304 VAL A C 1
ATOM 2496 O O . VAL A 1 304 ? -16.608 -2.629 -0.522 1.00 75.88 304 VAL A O 1
ATOM 2499 N N . LYS A 1 305 ? -16.238 -0.762 -1.718 1.00 80.12 305 LYS A N 1
ATOM 2500 C CA . LYS A 1 305 ? -16.752 0.186 -0.722 1.00 80.12 305 LYS A CA 1
ATOM 2501 C C . LYS A 1 305 ? -18.189 -0.128 -0.309 1.00 80.12 305 LYS A C 1
ATOM 2503 O O . LYS A 1 305 ? -18.488 -0.217 0.878 1.00 80.12 305 LYS A O 1
ATOM 2508 N N . ILE A 1 306 ? -19.082 -0.315 -1.282 1.00 81.81 306 ILE A N 1
ATOM 2509 C CA . ILE A 1 306 ? -20.497 -0.621 -1.029 1.00 81.81 306 ILE A CA 1
ATOM 2510 C C . ILE A 1 306 ? -20.641 -1.972 -0.325 1.00 81.81 306 ILE A C 1
ATOM 2512 O O . ILE A 1 306 ? -21.450 -2.080 0.594 1.00 81.81 306 ILE A O 1
ATOM 2516 N N . ASN A 1 307 ? -19.871 -2.986 -0.726 1.00 79.38 307 ASN A N 1
ATOM 2517 C CA . ASN A 1 307 ? -19.901 -4.299 -0.091 1.00 79.38 307 ASN A CA 1
ATOM 2518 C C . ASN A 1 307 ? -19.447 -4.211 1.368 1.00 79.38 307 ASN A C 1
ATOM 2520 O O . ASN A 1 307 ? -20.168 -4.680 2.241 1.00 79.38 307 ASN A O 1
ATOM 2524 N N . ASN A 1 308 ? -18.329 -3.531 1.638 1.00 77.56 308 ASN A N 1
ATOM 2525 C CA . ASN A 1 308 ? -17.812 -3.356 2.995 1.00 77.56 308 ASN A CA 1
ATOM 2526 C C . ASN A 1 308 ? -18.836 -2.641 3.886 1.00 77.56 308 ASN A C 1
ATOM 2528 O O . ASN A 1 308 ? -19.191 -3.161 4.940 1.00 77.56 308 ASN A O 1
ATOM 2532 N N . PHE A 1 309 ? -19.420 -1.525 3.429 1.00 81.12 309 PHE A N 1
ATOM 2533 C CA . PHE A 1 309 ? -20.485 -0.861 4.188 1.00 81.12 309 PHE A CA 1
ATOM 2534 C C . PHE A 1 309 ? -21.731 -1.729 4.362 1.00 81.12 309 PHE A C 1
ATOM 2536 O O . PHE A 1 309 ? -22.354 -1.686 5.419 1.00 81.12 309 PHE A O 1
ATOM 2543 N N . SER A 1 310 ? -22.108 -2.517 3.354 1.00 83.50 310 SER A N 1
ATOM 2544 C CA . SER A 1 310 ? -23.265 -3.411 3.451 1.00 83.50 310 SER A CA 1
ATOM 2545 C C . SER A 1 310 ? -23.036 -4.502 4.496 1.00 83.50 310 SER A C 1
ATOM 2547 O O . SER A 1 310 ? -23.931 -4.772 5.289 1.00 83.50 310 SER A O 1
ATOM 2549 N N . GLU A 1 311 ? -21.841 -5.096 4.542 1.00 79.81 311 GLU A N 1
ATOM 2550 C CA . GLU A 1 311 ? -21.474 -6.083 5.561 1.00 79.81 311 GLU A CA 1
ATOM 2551 C C . GLU A 1 311 ? -21.443 -5.465 6.960 1.00 79.81 311 GLU A C 1
ATOM 2553 O O . GLU A 1 311 ? -22.030 -6.027 7.884 1.00 79.81 311 GLU A O 1
ATOM 2558 N N . THR A 1 312 ? -20.849 -4.279 7.111 1.00 79.50 312 THR A N 1
ATOM 2559 C CA . THR A 1 312 ? -20.852 -3.544 8.381 1.00 79.50 312 THR A CA 1
ATOM 2560 C C . THR A 1 312 ? -22.275 -3.224 8.847 1.00 79.50 312 THR A C 1
ATOM 2562 O O . THR A 1 312 ? -22.608 -3.455 10.006 1.00 79.50 312 THR A O 1
ATOM 2565 N N . LEU A 1 313 ? -23.148 -2.743 7.956 1.00 83.44 313 LEU A N 1
ATOM 2566 C CA . LEU A 1 313 ? -24.553 -2.468 8.277 1.00 83.44 313 LEU A CA 1
ATOM 2567 C C . LEU A 1 313 ? -25.325 -3.737 8.649 1.00 83.44 313 LEU A C 1
ATOM 2569 O O . LEU A 1 313 ? -26.191 -3.694 9.521 1.00 83.44 313 LEU A O 1
ATOM 2573 N N . GLU A 1 314 ? -25.032 -4.861 8.001 1.00 83.38 314 GLU A N 1
ATOM 2574 C CA . GLU A 1 314 ? -25.633 -6.152 8.326 1.00 83.38 314 GLU A CA 1
ATOM 2575 C C . GLU A 1 314 ? -25.202 -6.658 9.707 1.00 83.38 314 GLU A C 1
ATOM 2577 O O . GLU A 1 314 ? -26.062 -7.105 10.466 1.00 83.38 314 GLU A O 1
ATOM 2582 N N . LEU A 1 315 ? -23.922 -6.513 10.068 1.00 80.44 315 LEU A N 1
ATOM 2583 C CA . LEU A 1 315 ? -23.429 -6.808 11.418 1.00 80.44 315 LEU A CA 1
ATOM 2584 C C . LEU A 1 315 ? -24.117 -5.922 12.459 1.00 80.44 315 LEU A C 1
ATOM 2586 O O . LEU A 1 315 ? -24.763 -6.447 13.360 1.00 80.44 315 LEU A O 1
ATOM 2590 N N . PHE A 1 316 ? -24.132 -4.599 12.257 1.00 79.94 316 PHE A N 1
ATOM 2591 C CA . PHE A 1 316 ? -24.856 -3.683 13.145 1.00 79.94 316 PHE A CA 1
ATOM 2592 C C . PHE A 1 316 ? -26.341 -4.031 13.269 1.00 79.94 316 PHE A C 1
ATOM 2594 O O . PHE A 1 316 ? -26.928 -3.907 14.342 1.00 79.94 316 PHE A O 1
ATOM 2601 N N . ARG A 1 317 ? -26.982 -4.471 12.181 1.00 80.88 317 ARG A N 1
ATOM 2602 C CA . ARG A 1 317 ? -28.382 -4.904 12.210 1.00 80.88 317 ARG A CA 1
ATOM 2603 C C . ARG A 1 317 ? -28.565 -6.179 13.032 1.00 80.88 317 ARG A C 1
ATOM 2605 O O . ARG A 1 317 ? -29.597 -6.304 13.690 1.00 80.88 317 ARG A O 1
ATOM 2612 N N . ILE A 1 318 ? -27.637 -7.131 12.947 1.00 82.44 318 ILE A N 1
ATOM 2613 C CA . ILE A 1 318 ? -27.646 -8.353 13.761 1.00 82.44 318 ILE A CA 1
ATOM 2614 C C . ILE A 1 318 ? -27.474 -7.973 15.231 1.00 82.44 318 ILE A C 1
ATOM 2616 O O . ILE A 1 318 ? -28.354 -8.296 16.024 1.00 82.44 318 ILE A O 1
ATOM 2620 N N . ASP A 1 319 ? -26.452 -7.185 15.560 1.00 77.31 319 ASP A N 1
ATOM 2621 C CA . ASP A 1 319 ? -26.172 -6.740 16.929 1.00 77.31 319 ASP A CA 1
ATOM 2622 C C . ASP A 1 319 ? -27.362 -5.979 17.528 1.00 77.31 319 ASP A C 1
ATOM 2624 O O . ASP A 1 319 ? -27.805 -6.251 18.645 1.00 77.31 319 ASP A O 1
ATOM 2628 N N . LEU A 1 320 ? -27.965 -5.071 16.751 1.00 77.38 320 LEU A N 1
ATOM 2629 C CA . LEU A 1 320 ? -29.156 -4.341 17.174 1.00 77.38 320 LEU A CA 1
ATOM 2630 C C . LEU A 1 320 ? -30.349 -5.279 17.394 1.00 77.38 320 LEU A C 1
ATOM 2632 O O . LEU A 1 320 ? -31.093 -5.102 18.355 1.00 77.38 320 LEU A O 1
ATOM 2636 N N . LYS A 1 321 ? -30.558 -6.276 16.525 1.00 78.69 321 LYS A N 1
ATOM 2637 C CA . LYS A 1 321 ? -31.626 -7.270 16.712 1.00 78.69 321 LYS A CA 1
ATOM 2638 C C . LYS A 1 321 ? -31.416 -8.089 17.979 1.00 78.69 321 LYS A C 1
ATOM 2640 O O . LYS A 1 321 ? -32.397 -8.324 18.679 1.00 78.69 321 LYS A O 1
ATOM 2645 N N . GLU A 1 322 ? -30.183 -8.496 18.269 1.00 75.25 322 GLU A N 1
ATOM 2646 C CA . GLU A 1 322 ? -29.839 -9.219 19.496 1.00 75.25 322 GLU A CA 1
ATOM 2647 C C . GLU A 1 322 ? -30.135 -8.370 20.737 1.00 75.25 322 GLU A C 1
ATOM 2649 O O . GLU A 1 322 ? -30.864 -8.811 21.625 1.00 75.25 322 GLU A O 1
ATOM 2654 N N . LEU A 1 323 ? -29.709 -7.103 20.759 1.00 69.88 323 LEU A N 1
ATOM 2655 C CA . LEU A 1 323 ? -30.029 -6.180 21.855 1.00 69.88 323 LEU A CA 1
ATOM 2656 C C . LEU A 1 323 ? -31.541 -5.943 22.004 1.00 69.88 323 LEU A C 1
ATOM 2658 O O . LEU A 1 323 ? -32.059 -5.850 23.118 1.00 69.88 323 LEU A O 1
ATOM 2662 N N . LEU A 1 324 ? -32.278 -5.881 20.891 1.00 75.50 324 LEU A N 1
ATOM 2663 C CA . LEU A 1 324 ? -33.732 -5.718 20.905 1.00 75.50 324 LEU A CA 1
ATOM 2664 C C . LEU A 1 324 ? -34.483 -6.962 21.409 1.00 75.50 324 LEU A C 1
ATOM 2666 O O . LEU A 1 324 ? -35.622 -6.812 21.860 1.00 75.50 324 LEU A O 1
ATOM 2670 N N . LYS A 1 325 ? -33.884 -8.167 21.406 1.00 75.69 325 LYS A N 1
ATOM 2671 C CA . LYS A 1 325 ? -34.524 -9.365 21.988 1.00 75.69 325 LYS A CA 1
ATOM 2672 C C . LYS A 1 325 ? -34.834 -9.173 23.466 1.00 75.69 325 LYS A C 1
ATOM 2674 O O . LYS A 1 325 ? -35.922 -9.552 23.896 1.00 75.69 325 LYS A O 1
ATOM 2679 N N . LEU A 1 326 ? -33.961 -8.500 24.214 1.00 71.75 326 LEU A N 1
ATOM 2680 C CA . LEU A 1 326 ? -34.211 -8.171 25.619 1.00 71.75 326 LEU A CA 1
ATOM 2681 C C . LEU A 1 326 ? -35.528 -7.409 25.798 1.00 71.75 326 LEU A C 1
ATOM 2683 O O . LEU A 1 326 ? -36.343 -7.767 26.641 1.00 71.75 326 LEU A O 1
ATOM 2687 N N . PHE A 1 327 ? -35.799 -6.424 24.940 1.00 70.50 327 PHE A N 1
ATOM 2688 C CA . PHE A 1 327 ? -37.029 -5.625 24.988 1.00 70.50 327 PHE A CA 1
ATOM 2689 C C . PHE A 1 327 ? -38.292 -6.397 24.590 1.00 70.50 327 PHE A C 1
ATOM 2691 O O . PHE A 1 327 ? -39.400 -5.930 24.852 1.00 70.50 327 PHE A O 1
ATOM 2698 N N . SER A 1 328 ? -38.152 -7.571 23.969 1.00 70.81 328 SER A N 1
ATOM 2699 C CA . SER A 1 328 ? -39.287 -8.441 23.647 1.00 70.81 328 SER A CA 1
ATOM 2700 C C . SER A 1 328 ? -39.771 -9.270 24.845 1.00 70.81 328 SER A C 1
ATOM 2702 O O . SER A 1 328 ? -40.905 -9.754 24.841 1.00 70.81 328 SER A O 1
ATOM 2704 N N . HIS A 1 329 ? -38.962 -9.386 25.904 1.00 75.62 329 HIS A N 1
ATOM 2705 C CA . HIS A 1 329 ? -39.351 -10.058 27.138 1.00 75.62 329 HIS A CA 1
ATOM 2706 C C . HIS A 1 329 ? -40.115 -9.105 28.061 1.00 75.62 329 HIS A C 1
ATOM 2708 O O . HIS A 1 329 ? -39.585 -8.103 28.527 1.00 75.62 329 HIS A O 1
ATOM 2714 N N . SER A 1 330 ? -41.356 -9.454 28.412 1.00 72.06 330 SER A N 1
ATOM 2715 C CA . SER A 1 330 ? -42.211 -8.633 29.287 1.00 72.06 330 SER A CA 1
ATOM 2716 C C . SER A 1 330 ? -41.645 -8.409 30.696 1.00 72.06 330 SER A C 1
ATOM 2718 O O . SER A 1 330 ? -42.073 -7.492 31.392 1.00 72.06 330 SER A O 1
ATOM 2720 N N . SER A 1 331 ? -40.724 -9.268 31.140 1.00 77.38 331 SER A N 1
ATOM 2721 C CA . SER A 1 331 ? -40.012 -9.153 32.417 1.00 77.38 331 SER A CA 1
ATOM 2722 C C . SER A 1 331 ? -38.773 -8.258 32.343 1.00 77.38 331 SER A C 1
ATOM 2724 O O . SER A 1 331 ? -38.255 -7.873 33.391 1.00 77.38 331 SER A O 1
ATOM 2726 N N . PHE A 1 332 ? -38.295 -7.910 31.144 1.00 80.12 332 PHE A N 1
ATOM 2727 C CA . PHE A 1 332 ? -37.128 -7.055 30.990 1.00 80.12 332 PHE A CA 1
ATOM 2728 C C . PHE A 1 332 ? -37.499 -5.605 31.271 1.00 80.12 332 PHE A C 1
ATOM 2730 O O . PHE A 1 332 ? -38.417 -5.035 30.678 1.00 80.12 332 PHE A O 1
ATOM 2737 N N . LYS A 1 333 ? -36.741 -4.983 32.168 1.00 80.19 333 LYS A N 1
ATOM 2738 C CA . LYS A 1 333 ? -36.843 -3.559 32.457 1.00 80.19 333 LYS A CA 1
ATOM 2739 C C . LYS A 1 333 ? -35.500 -2.926 32.162 1.00 80.19 333 LYS A C 1
ATOM 2741 O O . LYS A 1 333 ? -34.535 -3.145 32.884 1.00 80.19 333 LYS A O 1
ATOM 2746 N N . PHE A 1 334 ? -35.467 -2.081 31.137 1.00 80.12 334 PHE A N 1
ATOM 2747 C CA . PHE A 1 334 ? -34.252 -1.366 30.744 1.00 80.12 334 PHE A CA 1
ATOM 2748 C C . PHE A 1 334 ? -33.638 -0.555 31.896 1.00 80.12 334 PHE A C 1
ATOM 2750 O O . PHE A 1 334 ? -32.424 -0.469 32.020 1.00 80.12 334 PHE A O 1
ATOM 2757 N N . ILE A 1 335 ? -34.473 -0.022 32.791 1.00 81.56 335 ILE A N 1
ATOM 2758 C CA . ILE A 1 335 ? -34.018 0.688 33.994 1.00 81.56 335 ILE A CA 1
ATOM 2759 C C . ILE A 1 335 ? -33.203 -0.226 34.917 1.00 81.56 335 ILE A C 1
ATOM 2761 O O . ILE A 1 335 ? -32.215 0.222 35.490 1.00 81.56 335 ILE A O 1
ATOM 2765 N N . ASP A 1 336 ? -33.595 -1.490 35.069 1.00 82.94 336 ASP A N 1
ATOM 2766 C CA . ASP A 1 336 ? -32.877 -2.430 35.932 1.00 82.94 336 ASP A CA 1
ATOM 2767 C C . ASP A 1 336 ? -31.566 -2.885 35.270 1.00 82.94 336 ASP A C 1
ATOM 2769 O O . ASP A 1 336 ? -30.552 -3.008 35.952 1.00 82.94 336 ASP A O 1
ATOM 2773 N N . PHE A 1 337 ? -31.545 -2.975 33.935 1.00 82.94 337 PHE A N 1
ATOM 2774 C CA . PHE A 1 337 ? -30.319 -3.168 33.154 1.00 82.94 337 PHE A CA 1
ATOM 2775 C C . PHE A 1 337 ? -29.329 -2.001 33.295 1.00 82.94 337 PHE A C 1
ATOM 2777 O O . PHE A 1 337 ? -28.147 -2.213 33.567 1.00 82.94 337 PHE A O 1
ATOM 2784 N N . LEU A 1 338 ? -29.801 -0.755 33.206 1.00 82.12 338 LEU A N 1
ATOM 2785 C CA . LEU A 1 338 ? -28.948 0.412 33.451 1.00 82.12 338 LEU A CA 1
ATOM 2786 C C . LEU A 1 338 ? -28.400 0.427 34.880 1.00 82.12 338 LEU A C 1
ATOM 2788 O O . LEU A 1 338 ? -27.219 0.694 35.075 1.00 82.12 338 LEU A O 1
ATOM 2792 N N . LYS A 1 339 ? -29.224 0.071 35.874 1.00 83.75 339 LYS A N 1
ATOM 2793 C CA . LYS A 1 339 ? -28.772 -0.036 37.268 1.00 83.75 339 LYS A CA 1
ATOM 2794 C C . LYS A 1 339 ? -27.683 -1.085 37.457 1.00 83.75 339 LYS A C 1
ATOM 2796 O O . LYS A 1 339 ? -26.806 -0.877 38.288 1.00 83.75 339 LYS A O 1
ATOM 2801 N N . THR A 1 340 ? -27.723 -2.192 36.709 1.00 83.44 340 THR A N 1
ATOM 2802 C CA . THR A 1 340 ? -26.650 -3.198 36.757 1.00 83.44 340 THR A CA 1
ATOM 2803 C C . THR A 1 340 ? -25.336 -2.693 36.159 1.00 83.44 340 THR A C 1
ATOM 2805 O O . THR A 1 340 ? -24.281 -3.114 36.616 1.00 83.44 340 THR A O 1
ATOM 2808 N N . LEU A 1 341 ? -25.384 -1.745 35.215 1.00 83.94 341 LEU A N 1
ATOM 2809 C CA . LEU A 1 341 ? -24.196 -1.118 34.618 1.00 83.94 341 LEU A CA 1
ATOM 2810 C C . LEU A 1 341 ? -23.622 0.040 35.458 1.00 83.94 341 LEU A C 1
ATOM 2812 O O . LEU A 1 341 ? -22.470 0.429 35.264 1.00 83.94 341 LEU A O 1
ATOM 2816 N N . SER A 1 342 ? -24.409 0.610 36.375 1.00 83.88 342 SER A N 1
ATOM 2817 C CA . SER A 1 342 ? -24.026 1.767 37.192 1.00 83.88 342 SER A CA 1
ATOM 2818 C C . SER A 1 342 ? -23.677 1.398 38.637 1.00 83.88 342 SER A C 1
ATOM 2820 O O . SER A 1 342 ? -24.212 0.444 39.210 1.00 83.88 342 SER A O 1
ATOM 2822 N N . LEU A 1 343 ? -22.846 2.219 39.276 1.00 85.00 343 LEU A N 1
ATOM 2823 C CA . LEU A 1 343 ? -22.755 2.243 40.735 1.00 85.00 343 LEU A CA 1
ATOM 2824 C C . LEU A 1 343 ? -23.940 3.012 41.328 1.00 85.00 343 LEU A C 1
ATOM 2826 O O . LEU A 1 343 ? -24.411 3.994 40.761 1.00 85.00 343 LEU A O 1
ATOM 2830 N N . THR A 1 344 ? -24.428 2.546 42.468 1.00 85.62 344 THR A N 1
ATOM 2831 C CA . THR A 1 344 ? -25.461 3.215 43.258 1.00 85.62 344 THR A CA 1
ATOM 2832 C C . THR A 1 344 ? -24.837 4.248 44.189 1.00 85.62 344 THR A C 1
ATOM 2834 O O . THR A 1 344 ? -23.709 4.078 44.654 1.00 85.62 344 THR A O 1
ATOM 2837 N N . ASP A 1 345 ? -25.602 5.279 44.544 1.00 82.75 345 ASP A N 1
ATOM 2838 C CA . ASP A 1 345 ? -25.160 6.324 45.476 1.00 82.75 345 ASP A CA 1
ATOM 2839 C C . ASP A 1 345 ? -24.660 5.743 46.808 1.00 82.75 345 ASP A C 1
ATOM 2841 O O . ASP A 1 345 ? -23.710 6.249 47.398 1.00 82.75 345 ASP A O 1
ATOM 2845 N N . SER A 1 346 ? -25.275 4.652 47.277 1.00 83.38 346 SER A N 1
ATOM 2846 C CA . SER A 1 346 ? -24.876 3.965 48.508 1.00 83.38 346 SER A CA 1
ATOM 2847 C C . SER A 1 346 ? -23.544 3.226 48.371 1.00 83.38 346 SER A C 1
ATOM 2849 O O . SER A 1 346 ? -22.740 3.272 49.295 1.00 83.38 346 SER A O 1
ATOM 2851 N N . GLU A 1 347 ? -23.288 2.566 47.235 1.00 83.00 347 GLU A N 1
ATOM 2852 C CA . GLU A 1 347 ? -21.994 1.922 46.957 1.00 83.00 347 GLU A CA 1
ATOM 2853 C C . GLU A 1 347 ? -20.880 2.972 46.913 1.00 83.00 347 GLU A C 1
ATOM 2855 O O . GLU A 1 347 ? -19.874 2.826 47.603 1.00 83.00 347 GLU A O 1
ATOM 2860 N N . VAL A 1 348 ? -21.097 4.069 46.179 1.00 83.25 348 VAL A N 1
ATOM 2861 C CA . VAL A 1 348 ? -20.137 5.178 46.100 1.00 83.25 348 VAL A CA 1
ATOM 2862 C C . VAL A 1 348 ? -19.907 5.789 47.483 1.00 83.25 348 VAL A C 1
ATOM 2864 O O . VAL A 1 348 ? -18.762 5.952 47.896 1.00 83.25 348 VAL A O 1
ATOM 2867 N N . TYR A 1 349 ? -20.974 6.068 48.237 1.00 82.19 349 TYR A N 1
ATOM 2868 C CA . TYR A 1 349 ? -20.870 6.615 49.590 1.00 82.19 349 TYR A CA 1
ATOM 2869 C C . TYR A 1 349 ? -20.078 5.703 50.529 1.00 82.19 349 TYR A C 1
ATOM 2871 O O . TYR A 1 349 ? -19.202 6.192 51.235 1.00 82.19 349 TYR A O 1
ATOM 2879 N N . ASN A 1 350 ? -20.349 4.395 50.532 1.00 83.75 350 ASN A N 1
ATOM 2880 C CA . ASN A 1 350 ? -19.658 3.449 51.408 1.00 83.75 350 ASN A CA 1
ATOM 2881 C C . ASN A 1 350 ? -18.173 3.335 51.043 1.00 83.75 350 ASN A C 1
ATOM 2883 O O . ASN A 1 350 ? -17.326 3.437 51.924 1.00 83.75 350 ASN A O 1
ATOM 2887 N N . ILE A 1 351 ? -17.845 3.223 49.749 1.00 82.00 351 ILE A N 1
ATOM 2888 C CA . ILE A 1 351 ? -16.451 3.187 49.276 1.00 82.00 351 ILE A CA 1
ATOM 2889 C C . ILE A 1 351 ? -15.712 4.446 49.719 1.00 82.00 351 ILE A C 1
ATOM 2891 O O . ILE A 1 351 ? -14.598 4.358 50.237 1.00 82.00 351 ILE A O 1
ATOM 2895 N N . LEU A 1 352 ? -16.337 5.613 49.558 1.00 78.56 352 LEU A N 1
ATOM 2896 C CA . LEU A 1 352 ? -15.752 6.869 49.999 1.00 78.56 352 LEU A CA 1
ATOM 2897 C C . LEU A 1 352 ? -15.589 6.905 51.514 1.00 78.56 352 LEU A C 1
ATOM 2899 O O . LEU A 1 352 ? -14.493 7.182 51.984 1.00 78.56 352 LEU A O 1
ATOM 2903 N N . HIS A 1 353 ? -16.641 6.607 52.274 1.00 78.19 353 HIS A N 1
ATOM 2904 C CA . HIS A 1 353 ? -16.653 6.694 53.731 1.00 78.19 353 HIS A CA 1
ATOM 2905 C C . HIS A 1 353 ? -15.624 5.762 54.381 1.00 78.19 353 HIS A C 1
ATOM 2907 O O . HIS A 1 353 ? -14.846 6.203 55.230 1.00 78.19 353 HIS A O 1
ATOM 2913 N N . ASP A 1 354 ? -15.565 4.508 53.930 1.00 77.44 354 ASP A N 1
ATOM 2914 C CA . ASP A 1 354 ? -14.678 3.482 54.480 1.00 77.44 354 ASP A CA 1
ATOM 2915 C C . ASP A 1 354 ? -13.204 3.782 54.176 1.00 77.44 354 ASP A C 1
ATOM 2917 O O . ASP A 1 354 ? -12.318 3.497 54.986 1.00 77.44 354 ASP A O 1
ATOM 2921 N N . ASN A 1 355 ? -12.929 4.419 53.033 1.00 72.44 355 ASN A N 1
ATOM 2922 C CA . ASN A 1 355 ? -11.568 4.707 52.590 1.00 72.44 355 ASN A CA 1
ATOM 2923 C C . ASN A 1 355 ? -11.117 6.147 52.875 1.00 72.44 355 ASN A C 1
ATOM 2925 O O . ASN A 1 355 ? -9.916 6.412 52.801 1.00 72.44 355 ASN A O 1
ATOM 2929 N N . PHE A 1 356 ? -12.011 7.056 53.285 1.00 66.88 356 PHE A N 1
ATOM 2930 C CA . PHE A 1 356 ? -11.709 8.477 53.519 1.00 66.88 356 PHE A CA 1
ATOM 2931 C C . PHE A 1 356 ? -10.614 8.696 54.570 1.00 66.88 356 PHE A C 1
ATOM 2933 O O . PHE A 1 356 ? -9.700 9.496 54.385 1.00 66.88 356 PHE A O 1
ATOM 2940 N N . LEU A 1 357 ? -10.668 7.961 55.685 1.00 58.19 357 LEU A N 1
ATOM 2941 C CA . LEU A 1 357 ? -9.676 8.085 56.762 1.00 58.19 357 LEU A CA 1
ATOM 2942 C C . LEU A 1 357 ? -8.320 7.476 56.376 1.00 58.19 357 LEU A C 1
ATOM 2944 O O . LEU A 1 357 ? -7.276 7.923 56.854 1.00 58.19 357 LEU A O 1
ATOM 2948 N N . SER A 1 358 ? -8.325 6.467 55.502 1.00 57.12 358 SER A N 1
ATOM 2949 C CA . SER A 1 358 ? -7.109 5.826 54.992 1.00 57.12 358 SER A CA 1
ATOM 2950 C C . SER A 1 358 ? -6.439 6.642 53.878 1.00 57.12 358 SER A C 1
ATOM 2952 O O . SER A 1 358 ? -5.209 6.669 53.793 1.00 57.12 358 SER A O 1
ATOM 2954 N N . SER A 1 359 ? -7.226 7.370 53.076 1.00 54.06 359 SER A N 1
ATOM 2955 C CA . SER A 1 359 ? -6.749 8.160 51.939 1.00 54.06 359 SER A CA 1
ATOM 2956 C C . SER A 1 359 ? -6.139 9.505 52.342 1.00 54.06 359 SER A C 1
ATOM 2958 O O . SER A 1 359 ? -5.310 10.024 51.601 1.00 54.06 359 SER A O 1
ATOM 2960 N N . GLN A 1 360 ? -6.440 10.030 53.541 1.00 51.19 360 GLN A N 1
ATOM 2961 C CA . GLN A 1 360 ? -5.810 11.248 54.085 1.00 51.19 360 GLN A CA 1
ATOM 2962 C C . GLN A 1 360 ? -4.291 11.126 54.304 1.00 51.19 360 GLN A C 1
ATOM 2964 O O . GLN A 1 360 ? -3.604 12.133 54.490 1.00 51.19 360 GLN A O 1
ATOM 2969 N N . LYS A 1 361 ? -3.734 9.910 54.265 1.00 53.34 361 LYS A N 1
ATOM 2970 C CA . LYS A 1 361 ? -2.285 9.706 54.259 1.00 53.34 361 LYS A CA 1
ATOM 2971 C C . LYS A 1 361 ? -1.751 9.866 52.837 1.00 53.34 361 LYS A C 1
ATOM 2973 O O . LYS A 1 361 ? -1.861 8.958 52.005 1.00 53.34 361 LYS A O 1
ATOM 2978 N N . ARG A 1 362 ? -1.104 11.012 52.592 1.00 53.00 362 ARG A N 1
ATOM 2979 C CA . ARG A 1 362 ? -0.174 11.174 51.466 1.00 53.00 362 ARG A CA 1
ATOM 2980 C C . ARG A 1 362 ? 0.894 10.096 51.607 1.00 53.00 362 ARG A C 1
ATOM 2982 O O . ARG A 1 362 ? 1.627 10.071 52.593 1.00 53.00 362 ARG A O 1
ATOM 2989 N N . GLN A 1 363 ? 0.913 9.168 50.663 1.00 54.78 363 GLN A N 1
ATOM 2990 C CA . GLN A 1 363 ? 1.859 8.065 50.651 1.00 54.78 363 GLN A CA 1
ATOM 2991 C C . GLN A 1 363 ? 2.674 8.207 49.380 1.00 54.78 363 GLN A C 1
ATOM 2993 O O . GLN A 1 363 ? 2.109 8.260 48.289 1.00 54.78 363 GLN A O 1
ATOM 2998 N N . GLU A 1 364 ? 3.984 8.323 49.553 1.00 62.28 364 GLU A N 1
ATOM 2999 C CA . GLU A 1 364 ? 4.930 8.328 48.444 1.00 62.28 364 GLU A CA 1
ATOM 3000 C C . GLU A 1 364 ? 4.843 6.966 47.721 1.00 62.28 364 GLU A C 1
ATOM 3002 O O . GLU A 1 364 ? 4.657 5.954 48.413 1.00 62.28 364 GLU A O 1
ATOM 3007 N N . PRO A 1 365 ? 4.953 6.910 46.380 1.00 65.44 365 PRO A N 1
ATOM 3008 C CA . PRO A 1 365 ? 4.953 5.655 45.619 1.00 65.44 365 PRO A CA 1
ATOM 3009 C C . PRO A 1 365 ? 5.949 4.626 46.179 1.00 65.44 365 PRO A C 1
ATOM 3011 O O . PRO A 1 365 ? 7.000 5.005 46.698 1.00 65.44 365 PRO A O 1
ATOM 3014 N N . GLU A 1 366 ? 5.664 3.322 46.071 1.00 65.88 366 GLU A N 1
ATOM 3015 C CA . GLU A 1 366 ? 6.541 2.271 46.628 1.00 65.88 366 GLU A CA 1
ATOM 3016 C C . GLU A 1 366 ? 7.969 2.345 46.068 1.00 65.88 366 GLU A C 1
ATOM 3018 O O . GLU A 1 366 ? 8.940 2.272 46.825 1.00 65.88 366 GLU A O 1
ATOM 3023 N N . HIS A 1 367 ? 8.104 2.580 44.759 1.00 70.56 367 HIS A N 1
ATOM 3024 C CA . HIS A 1 367 ? 9.399 2.768 44.103 1.00 70.56 367 HIS A CA 1
ATOM 3025 C C . HIS A 1 367 ? 10.154 3.982 44.658 1.00 70.56 367 HIS A C 1
ATOM 3027 O O . HIS A 1 367 ? 11.346 3.876 44.952 1.00 70.56 367 HIS A O 1
ATOM 3033 N N . PHE A 1 368 ? 9.449 5.089 44.919 1.00 73.69 368 PHE A N 1
ATOM 3034 C CA . PHE A 1 368 ? 10.025 6.279 45.543 1.00 73.69 368 PHE A CA 1
ATOM 3035 C C . PHE A 1 368 ? 10.478 6.010 46.986 1.00 73.69 368 PHE A C 1
ATOM 3037 O O . PHE A 1 368 ? 11.553 6.448 47.389 1.00 73.69 368 PHE A O 1
ATOM 3044 N N . GLN A 1 369 ? 9.717 5.241 47.773 1.00 71.56 369 GLN A N 1
ATOM 3045 C CA . GLN A 1 369 ? 10.098 4.886 49.148 1.00 71.56 369 GLN A CA 1
ATOM 3046 C C . GLN A 1 369 ? 11.354 4.012 49.199 1.00 71.56 369 GLN A C 1
ATOM 3048 O O . GLN A 1 369 ? 12.232 4.245 50.032 1.00 71.56 369 GLN A O 1
ATOM 3053 N N . ILE A 1 370 ? 11.464 3.030 48.301 1.00 73.06 370 ILE A N 1
ATOM 3054 C CA . ILE A 1 370 ? 12.667 2.197 48.160 1.00 73.06 370 ILE A CA 1
ATOM 3055 C C . ILE A 1 370 ? 13.859 3.077 47.770 1.00 73.06 370 ILE A C 1
ATOM 3057 O O . ILE A 1 370 ? 14.947 2.957 48.336 1.00 73.06 370 ILE A O 1
ATOM 3061 N N . PHE A 1 371 ? 13.647 4.012 46.846 1.00 77.38 371 PHE A N 1
ATOM 3062 C CA . PHE A 1 371 ? 14.687 4.924 46.394 1.00 77.38 371 PHE A CA 1
ATOM 3063 C C . PHE A 1 371 ? 15.137 5.899 47.494 1.00 77.38 371 PHE A C 1
ATOM 3065 O O . PHE A 1 371 ? 16.332 6.129 47.687 1.00 77.38 371 PHE A O 1
ATOM 3072 N N . LYS A 1 372 ? 14.199 6.375 48.314 1.00 78.44 372 LYS A N 1
ATOM 3073 C CA . LYS A 1 372 ? 14.448 7.223 49.486 1.00 78.44 372 LYS A CA 1
ATOM 3074 C C . LYS A 1 372 ? 15.224 6.508 50.590 1.00 78.44 372 LYS A C 1
ATOM 3076 O O . LYS A 1 372 ? 15.974 7.155 51.315 1.00 78.44 372 LYS A O 1
ATOM 3081 N N . GLN A 1 373 ? 15.123 5.181 50.709 1.00 77.69 373 GLN A N 1
ATOM 3082 C CA . GLN A 1 373 ? 15.995 4.419 51.615 1.00 77.69 373 GLN A CA 1
ATOM 3083 C C . GLN A 1 373 ? 17.464 4.455 51.174 1.00 77.69 373 GLN A C 1
ATOM 3085 O O . GLN A 1 373 ? 18.354 4.454 52.024 1.00 77.69 373 GLN A O 1
ATOM 3090 N N . MET A 1 374 ? 17.725 4.511 49.864 1.00 75.38 374 MET A N 1
ATOM 3091 C CA . MET A 1 374 ? 19.080 4.650 49.322 1.00 75.38 374 MET A CA 1
ATOM 3092 C C . MET A 1 374 ? 19.587 6.097 49.406 1.00 75.38 374 MET A C 1
ATOM 3094 O O . MET A 1 374 ? 20.774 6.311 49.651 1.00 75.38 374 MET A O 1
ATOM 3098 N N . PHE A 1 375 ? 18.689 7.079 49.268 1.00 80.44 375 PHE A N 1
ATOM 3099 C CA . PHE A 1 375 ? 19.001 8.511 49.298 1.00 80.44 375 PHE A CA 1
ATOM 3100 C C . PHE A 1 375 ? 18.074 9.264 50.268 1.00 80.44 375 PHE A C 1
ATOM 3102 O O . PHE A 1 375 ? 17.074 9.838 49.846 1.00 80.44 375 PHE A O 1
ATOM 3109 N N . PRO A 1 376 ? 18.390 9.326 51.576 1.00 75.19 376 PRO A N 1
ATOM 3110 C CA . PRO A 1 376 ? 17.449 9.796 52.604 1.00 75.19 376 PRO A CA 1
ATOM 3111 C C . PRO A 1 376 ? 16.987 11.256 52.492 1.00 75.19 376 PRO A C 1
ATOM 3113 O O . PRO A 1 376 ? 16.077 11.665 53.208 1.00 75.19 376 PRO A O 1
ATOM 3116 N N . THR A 1 377 ? 17.633 12.066 51.651 1.00 77.75 377 THR A N 1
ATOM 3117 C CA . THR A 1 377 ? 17.393 13.514 51.542 1.00 77.75 377 THR A CA 1
ATOM 3118 C C . THR A 1 377 ? 16.515 13.904 50.355 1.00 77.75 377 THR A C 1
ATOM 3120 O O . THR A 1 377 ? 16.276 15.094 50.163 1.00 77.75 377 THR A O 1
ATOM 3123 N N . ILE A 1 378 ? 16.060 12.942 49.549 1.00 79.00 378 ILE A N 1
ATOM 3124 C CA . ILE A 1 378 ? 15.109 13.204 48.461 1.00 79.00 378 ILE A CA 1
ATOM 3125 C C . ILE A 1 378 ? 13.688 13.369 49.020 1.00 79.00 378 ILE A C 1
ATOM 3127 O O . ILE A 1 378 ? 13.339 12.777 50.047 1.00 79.00 378 ILE A O 1
ATOM 3131 N N . SER A 1 379 ? 12.861 14.168 48.347 1.00 74.31 379 SER A N 1
ATOM 3132 C CA . SER A 1 379 ? 11.464 14.416 48.737 1.00 74.31 379 SER A CA 1
ATOM 3133 C C . SER A 1 379 ? 10.542 14.279 47.535 1.00 74.31 379 SER A C 1
ATOM 3135 O O . SER A 1 379 ? 10.853 14.815 46.475 1.00 74.31 379 SER A O 1
ATOM 3137 N N . SER A 1 380 ? 9.395 13.613 47.692 1.00 67.00 380 SER A N 1
ATOM 3138 C CA . SER A 1 380 ? 8.403 13.480 46.614 1.00 67.00 380 SER A CA 1
ATOM 3139 C C . SER A 1 380 ? 7.716 14.808 46.269 1.00 67.00 380 SER A C 1
ATOM 3141 O O . SER A 1 380 ? 6.971 14.888 45.301 1.00 67.00 380 SER A O 1
ATOM 3143 N N . GLU A 1 381 ? 7.913 15.840 47.095 1.00 65.38 381 GLU A N 1
ATOM 3144 C CA . GLU A 1 381 ? 7.415 17.202 46.860 1.00 65.38 381 GLU A CA 1
ATOM 3145 C C . GLU A 1 381 ? 8.354 18.024 45.961 1.00 65.38 381 GLU A C 1
ATOM 3147 O O . GLU A 1 381 ? 7.978 19.093 45.484 1.00 65.38 381 GLU A O 1
ATOM 3152 N N . ASN A 1 382 ? 9.574 17.536 45.717 1.00 71.88 382 ASN A N 1
ATOM 3153 C CA . ASN A 1 382 ? 10.559 18.218 44.888 1.00 71.88 382 ASN A CA 1
ATOM 3154 C C . ASN A 1 382 ? 10.463 17.762 43.423 1.00 71.88 382 ASN A C 1
ATOM 3156 O O . ASN A 1 382 ? 10.282 16.570 43.166 1.00 71.88 382 ASN A O 1
ATOM 3160 N N . PRO A 1 383 ? 10.679 18.660 42.444 1.00 70.75 383 PRO A N 1
ATOM 3161 C CA . PRO A 1 383 ? 10.861 18.277 41.044 1.00 70.75 383 PRO A CA 1
ATOM 3162 C C . PRO A 1 383 ? 11.971 17.227 40.877 1.00 70.75 383 PRO A C 1
ATOM 3164 O O . PRO A 1 383 ? 12.948 17.234 41.633 1.00 70.75 383 PRO A O 1
ATOM 3167 N N . SER A 1 384 ? 11.838 16.360 39.868 1.00 70.75 384 SER A N 1
ATOM 3168 C CA . SER A 1 384 ? 12.805 15.301 39.533 1.00 70.75 384 SER A CA 1
ATOM 3169 C C . SER A 1 384 ? 14.236 15.835 39.476 1.00 70.75 384 SER A C 1
ATOM 3171 O O . SER A 1 384 ? 15.134 15.267 40.094 1.00 70.75 384 SER A O 1
ATOM 3173 N N . ASP A 1 385 ? 14.422 16.989 38.840 1.00 74.56 385 ASP A N 1
ATOM 3174 C CA . ASP A 1 385 ? 15.728 17.618 38.625 1.00 74.56 385 ASP A CA 1
ATOM 3175 C C . ASP A 1 385 ? 16.381 18.050 39.942 1.00 74.56 385 ASP A C 1
ATOM 3177 O O . ASP A 1 385 ? 17.588 17.902 40.129 1.00 74.56 385 ASP A O 1
ATOM 3181 N N . LEU A 1 386 ? 15.578 18.532 40.896 1.00 77.81 386 LEU A N 1
ATOM 3182 C CA . LEU A 1 386 ? 16.059 18.938 42.214 1.00 77.81 386 LEU A CA 1
ATOM 3183 C C . LEU A 1 386 ? 16.452 17.714 43.055 1.00 77.81 386 LEU A C 1
ATOM 3185 O O . LEU A 1 386 ? 17.483 17.735 43.729 1.00 77.81 386 LEU A O 1
ATOM 3189 N N . ASN A 1 387 ? 15.678 16.627 42.979 1.00 81.81 387 ASN A N 1
ATOM 3190 C CA . ASN A 1 387 ? 16.036 15.357 43.616 1.00 81.81 387 ASN A CA 1
ATOM 3191 C C . ASN A 1 387 ? 17.309 14.752 43.002 1.00 81.81 387 ASN A C 1
ATOM 3193 O O . ASN A 1 387 ? 18.182 14.303 43.745 1.00 81.81 387 ASN A O 1
ATOM 3197 N N . LEU A 1 388 ? 17.478 14.813 41.679 1.00 79.56 388 LEU A N 1
ATOM 3198 C CA . LEU A 1 388 ? 18.707 14.391 40.996 1.00 79.56 388 LEU A CA 1
ATOM 3199 C C . LEU A 1 388 ? 19.920 15.220 41.425 1.00 79.56 388 LEU A C 1
ATOM 3201 O O . LEU A 1 388 ? 20.999 14.672 41.649 1.00 79.56 388 LEU A O 1
ATOM 3205 N N . GLN A 1 389 ? 19.746 16.526 41.623 1.00 79.62 389 GLN A N 1
ATOM 3206 C CA . GLN A 1 389 ? 20.804 17.407 42.115 1.00 79.62 389 GLN A CA 1
ATOM 3207 C C . GLN A 1 389 ? 21.215 17.072 43.559 1.00 79.62 389 GLN A C 1
ATOM 3209 O O . GLN A 1 389 ? 22.401 17.071 43.897 1.00 79.62 389 GLN A O 1
ATOM 3214 N N . ILE A 1 390 ? 20.246 16.734 44.413 1.00 81.69 390 ILE A N 1
ATOM 3215 C CA . ILE A 1 390 ? 20.490 16.257 45.781 1.00 81.69 390 ILE A CA 1
ATOM 3216 C C . ILE A 1 390 ? 21.284 14.943 45.759 1.00 81.69 390 ILE A C 1
ATOM 3218 O O . ILE A 1 390 ? 22.261 14.805 46.499 1.00 81.69 390 ILE A O 1
ATOM 3222 N N . ILE A 1 391 ? 20.917 14.007 44.881 1.00 81.56 391 ILE A N 1
ATOM 3223 C CA . ILE A 1 391 ? 21.611 12.722 44.724 1.00 81.56 391 ILE A CA 1
ATOM 3224 C C . ILE A 1 391 ? 23.035 12.928 44.187 1.00 81.56 391 ILE A C 1
ATOM 3226 O O . ILE A 1 391 ? 23.975 12.330 44.709 1.00 81.56 391 ILE A O 1
ATOM 3230 N N . CYS A 1 392 ? 23.221 13.827 43.216 1.00 82.00 392 CYS A N 1
ATOM 3231 C CA . CYS A 1 392 ? 24.531 14.203 42.677 1.00 82.00 392 CYS A CA 1
ATOM 3232 C C . CYS A 1 392 ? 25.475 14.688 43.785 1.00 82.00 392 CYS A C 1
ATOM 3234 O O . CYS A 1 392 ? 26.618 14.235 43.896 1.00 82.00 392 CYS A O 1
ATOM 3236 N N . ASN A 1 393 ? 24.965 15.551 44.668 1.00 81.81 393 ASN A N 1
ATOM 3237 C CA . ASN A 1 393 ? 25.714 16.066 45.810 1.00 81.81 393 ASN A CA 1
ATOM 3238 C C . ASN A 1 393 ? 26.041 14.971 46.840 1.00 81.81 393 ASN A C 1
ATOM 3240 O O . ASN A 1 393 ? 27.132 14.974 47.413 1.00 81.81 393 ASN A O 1
ATOM 3244 N N . GLN A 1 394 ? 25.133 14.016 47.071 1.00 82.00 394 GLN A N 1
ATOM 3245 C CA . GLN A 1 394 ? 25.370 12.890 47.983 1.00 82.00 394 GLN A CA 1
ATOM 3246 C C . GLN A 1 394 ? 26.390 11.885 47.443 1.00 82.00 394 GLN A C 1
ATOM 3248 O O . GLN A 1 394 ? 27.230 11.395 48.200 1.00 82.00 394 GLN A O 1
ATOM 3253 N N . LEU A 1 395 ? 26.345 11.602 46.141 1.00 81.62 395 LEU A N 1
ATOM 3254 C CA . LEU A 1 395 ? 27.274 10.698 45.466 1.00 81.62 395 LEU A CA 1
ATOM 3255 C C . LEU A 1 395 ? 28.627 11.354 45.147 1.00 81.62 395 LEU A C 1
ATOM 3257 O O . LEU A 1 395 ? 29.553 10.649 44.750 1.00 81.62 395 LEU A O 1
ATOM 3261 N N . LYS A 1 396 ? 28.763 12.673 45.367 1.00 78.44 396 LYS A N 1
ATOM 3262 C CA . LYS A 1 396 ? 29.949 13.484 45.030 1.00 78.44 396 LYS A CA 1
ATOM 3263 C C . LYS A 1 396 ? 30.347 13.347 43.558 1.00 78.44 396 LYS A C 1
ATOM 3265 O O . LYS A 1 396 ? 31.521 13.157 43.248 1.00 78.44 396 LYS A O 1
ATOM 3270 N N . LEU A 1 397 ? 29.355 13.400 42.678 1.00 82.38 397 LEU A N 1
ATOM 3271 C CA . LEU A 1 397 ? 29.555 13.359 41.233 1.00 82.38 397 LEU A CA 1
ATOM 3272 C C . LEU A 1 397 ? 29.621 14.778 40.663 1.00 82.38 397 LEU A C 1
ATOM 3274 O O . LEU A 1 397 ? 29.091 15.721 41.250 1.00 82.38 397 LEU A O 1
ATOM 3278 N N . ASP A 1 398 ? 30.292 14.912 39.521 1.00 78.56 398 ASP A N 1
ATOM 3279 C CA . ASP A 1 398 ? 30.636 16.212 38.938 1.00 78.56 398 ASP A CA 1
ATOM 3280 C C . ASP A 1 398 ? 29.442 16.894 38.239 1.00 78.56 398 ASP A C 1
ATOM 3282 O O . ASP A 1 398 ? 29.430 18.117 38.091 1.00 78.56 398 ASP A O 1
ATOM 3286 N N . SER A 1 399 ? 28.431 16.122 37.814 1.00 82.25 399 SER A N 1
ATOM 3287 C CA . SER A 1 399 ? 27.222 16.633 37.155 1.00 82.25 399 SER A CA 1
ATOM 3288 C C . SER A 1 399 ? 25.996 15.725 37.329 1.00 82.25 399 SER A C 1
ATOM 3290 O O . SER A 1 399 ? 26.106 14.541 37.675 1.00 82.25 399 SER A O 1
ATOM 3292 N N . ILE A 1 400 ? 24.813 16.281 37.037 1.00 79.31 400 ILE A N 1
ATOM 3293 C CA . ILE A 1 400 ? 23.547 15.533 36.988 1.00 79.31 400 ILE A CA 1
ATOM 3294 C C . ILE A 1 400 ? 23.637 14.405 35.947 1.00 79.31 400 ILE A C 1
ATOM 3296 O O . ILE A 1 400 ? 23.288 13.273 36.268 1.00 79.31 400 ILE A O 1
ATOM 3300 N N . GLU A 1 401 ? 24.224 14.645 34.767 1.00 79.06 401 GLU A N 1
ATOM 3301 C CA . GLU A 1 401 ? 24.344 13.603 33.729 1.00 79.06 401 GLU A CA 1
ATOM 3302 C C . GLU A 1 401 ? 25.236 12.436 34.184 1.00 79.06 401 GLU A C 1
ATOM 3304 O O . GLU A 1 401 ? 24.977 11.270 33.883 1.00 79.06 401 GLU A O 1
ATOM 3309 N N . SER A 1 402 ? 26.278 12.733 34.967 1.00 78.44 402 SER A N 1
ATOM 3310 C CA . SER A 1 402 ? 27.140 11.706 35.567 1.00 78.44 402 SER A CA 1
ATOM 3311 C C . SER A 1 402 ? 26.382 10.861 36.597 1.00 78.44 402 SER A C 1
ATOM 3313 O O . SER A 1 402 ? 26.626 9.660 36.731 1.00 78.44 402 SER A O 1
ATOM 3315 N N . THR A 1 403 ? 25.436 11.481 37.306 1.00 80.06 403 THR A N 1
ATOM 3316 C CA . THR A 1 403 ? 24.553 10.825 38.278 1.00 80.06 403 THR A CA 1
ATOM 3317 C C . THR A 1 403 ? 23.543 9.915 37.589 1.00 80.06 403 THR A C 1
ATOM 3319 O O . THR A 1 403 ? 23.371 8.767 38.001 1.00 80.06 403 THR A O 1
ATOM 3322 N N . GLU A 1 404 ? 22.942 10.371 36.493 1.00 79.81 404 GLU A N 1
ATOM 3323 C CA . GLU A 1 404 ? 22.031 9.562 35.682 1.00 79.81 404 GLU A CA 1
ATOM 3324 C C . GLU A 1 404 ? 22.741 8.352 35.071 1.00 79.81 404 GLU A C 1
ATOM 3326 O O . GLU A 1 404 ? 22.266 7.221 35.191 1.00 79.81 404 GLU A O 1
ATOM 3331 N N . ALA A 1 405 ? 23.927 8.559 34.490 1.00 79.62 405 ALA A N 1
ATOM 3332 C CA . ALA A 1 405 ? 24.739 7.484 33.929 1.00 79.62 405 ALA A CA 1
ATOM 3333 C C . ALA A 1 405 ? 25.134 6.445 34.993 1.00 79.62 405 ALA A C 1
ATOM 3335 O O . ALA A 1 405 ? 25.091 5.236 34.738 1.00 79.62 405 ALA A O 1
ATOM 3336 N N . TYR A 1 406 ? 25.475 6.898 36.203 1.00 81.62 406 TYR A N 1
ATOM 3337 C CA . TYR A 1 406 ? 25.784 6.019 37.326 1.00 81.62 406 TYR A CA 1
ATOM 3338 C C . TYR A 1 406 ? 24.572 5.178 37.746 1.00 81.62 406 TYR A C 1
ATOM 3340 O O . TYR A 1 406 ? 24.692 3.958 37.875 1.00 81.62 406 TYR A O 1
ATOM 3348 N N . LEU A 1 407 ? 23.399 5.792 37.915 1.00 81.06 407 LEU A N 1
ATOM 3349 C CA . LEU A 1 407 ? 22.177 5.091 38.324 1.00 81.06 407 LEU A CA 1
ATOM 3350 C C . LEU A 1 407 ? 21.698 4.113 37.237 1.00 81.06 407 LEU A C 1
ATOM 3352 O O . LEU A 1 407 ? 21.378 2.961 37.544 1.00 81.06 407 LEU A O 1
ATOM 3356 N N . LYS A 1 408 ? 21.806 4.495 35.959 1.00 82.50 408 LYS A N 1
ATOM 3357 C CA . LYS A 1 408 ? 21.529 3.622 34.807 1.00 82.50 408 LYS A CA 1
ATOM 3358 C C . LYS A 1 408 ? 22.483 2.423 34.752 1.00 82.50 408 LYS A C 1
ATOM 3360 O O . LYS A 1 408 ? 22.047 1.301 34.512 1.00 82.50 408 LYS A O 1
ATOM 3365 N N . SER A 1 409 ? 23.768 2.612 35.082 1.00 80.94 409 SER A N 1
ATOM 3366 C CA . SER A 1 409 ? 24.750 1.512 35.190 1.00 80.94 409 SER A CA 1
ATOM 3367 C C . SER A 1 409 ? 24.427 0.496 36.296 1.00 80.94 409 SER A C 1
ATOM 3369 O O . SER A 1 409 ? 24.944 -0.623 36.290 1.00 80.94 409 SER A O 1
ATOM 3371 N N . LYS A 1 410 ? 23.571 0.874 37.252 1.00 80.62 410 LYS A N 1
ATOM 3372 C CA . LYS A 1 410 ? 23.085 0.021 38.340 1.00 80.62 410 LYS A CA 1
ATOM 3373 C C . LYS A 1 410 ? 21.710 -0.592 38.061 1.00 80.62 410 LYS A C 1
ATOM 3375 O O . LYS A 1 410 ? 21.148 -1.186 38.976 1.00 80.62 410 LYS A O 1
ATOM 3380 N N . ASN A 1 411 ? 21.204 -0.509 36.824 1.00 76.69 411 ASN A N 1
ATOM 3381 C CA . ASN A 1 411 ? 19.860 -0.965 36.444 1.00 76.69 411 ASN A CA 1
ATOM 3382 C C . ASN A 1 411 ? 18.735 -0.282 37.248 1.00 76.69 411 ASN A C 1
ATOM 3384 O O . ASN A 1 411 ? 17.705 -0.893 37.519 1.00 76.69 411 ASN A O 1
ATOM 3388 N N . ILE A 1 412 ? 18.923 0.979 37.644 1.00 78.31 412 ILE A N 1
ATOM 3389 C CA . ILE A 1 412 ? 17.871 1.765 38.291 1.00 78.31 412 ILE A CA 1
ATOM 3390 C C . ILE A 1 412 ? 17.138 2.557 37.209 1.00 78.31 412 ILE A C 1
ATOM 3392 O O . ILE A 1 412 ? 17.748 3.371 36.515 1.00 78.31 412 ILE A O 1
ATOM 3396 N N . ASP A 1 413 ? 15.837 2.314 37.083 1.00 76.19 413 ASP A N 1
ATOM 3397 C CA . ASP A 1 413 ? 14.940 3.112 36.252 1.00 76.19 413 ASP A CA 1
ATOM 3398 C C . ASP A 1 413 ? 14.594 4.420 36.976 1.00 76.19 413 ASP A C 1
ATOM 3400 O O . ASP A 1 413 ? 13.933 4.411 38.014 1.00 76.19 413 ASP A O 1
ATOM 3404 N N . LEU A 1 414 ? 15.085 5.540 36.446 1.00 71.81 414 LEU A N 1
ATOM 3405 C CA . LEU A 1 414 ? 14.922 6.867 37.036 1.00 71.81 414 LEU A CA 1
ATOM 3406 C C . LEU A 1 414 ? 13.496 7.406 36.915 1.00 71.81 414 LEU A C 1
ATOM 3408 O O . LEU A 1 414 ? 13.058 8.105 37.826 1.00 71.81 414 LEU A O 1
ATOM 3412 N N . GLU A 1 415 ? 12.775 7.071 35.841 1.00 65.69 415 GLU A N 1
ATOM 3413 C CA . GLU A 1 415 ? 11.389 7.519 35.653 1.00 65.69 415 GLU A CA 1
ATOM 3414 C C . GLU A 1 415 ? 10.472 6.869 36.693 1.00 65.69 415 GLU A C 1
ATOM 3416 O O . GLU A 1 415 ? 9.647 7.546 37.305 1.00 65.69 415 GLU A O 1
ATOM 3421 N N . SER A 1 416 ? 10.683 5.579 36.970 1.00 65.94 416 SER A N 1
ATOM 3422 C CA . SER A 1 416 ? 9.982 4.859 38.039 1.00 65.94 416 SER A CA 1
ATOM 3423 C C . SER A 1 416 ? 10.463 5.262 39.443 1.00 65.94 416 SER A C 1
ATOM 3425 O O . SER A 1 416 ? 9.662 5.402 40.369 1.00 65.94 416 SER A O 1
ATOM 3427 N N . ALA A 1 417 ? 11.770 5.477 39.634 1.00 67.56 417 ALA A N 1
ATOM 3428 C CA . ALA A 1 417 ? 12.350 5.765 40.949 1.00 67.56 417 ALA A CA 1
ATOM 3429 C C . ALA A 1 417 ? 12.059 7.184 41.466 1.00 67.56 417 ALA A C 1
ATOM 3431 O O . ALA A 1 417 ? 11.973 7.390 42.679 1.00 67.56 417 ALA A O 1
ATOM 3432 N N . LEU A 1 418 ? 11.914 8.157 40.563 1.00 67.12 418 LEU A N 1
ATOM 3433 C CA . LEU A 1 418 ? 11.585 9.553 40.865 1.00 67.12 418 LEU A CA 1
ATOM 3434 C C . LEU A 1 418 ? 10.164 9.913 40.412 1.00 67.12 418 LEU A C 1
ATOM 3436 O O . LEU A 1 418 ? 9.885 11.076 40.117 1.00 67.12 418 LEU A O 1
ATOM 3440 N N . GLU A 1 419 ? 9.263 8.926 40.355 1.00 63.22 419 GLU A N 1
ATOM 3441 C CA . GLU A 1 419 ? 7.866 9.146 39.992 1.00 63.22 419 GLU A CA 1
ATOM 3442 C C . GLU A 1 419 ? 7.218 10.156 40.960 1.00 63.22 419 GLU A C 1
ATOM 3444 O O . GLU A 1 419 ? 6.898 9.857 42.112 1.00 63.22 419 GLU A O 1
ATOM 3449 N N . ASN A 1 420 ? 7.015 11.384 40.477 1.00 54.53 420 ASN A N 1
ATOM 3450 C CA . ASN A 1 420 ? 6.539 12.531 41.258 1.00 54.53 420 ASN A CA 1
ATOM 3451 C C . ASN A 1 420 ? 5.007 12.595 41.377 1.00 54.53 420 ASN A C 1
ATOM 3453 O O . ASN A 1 420 ? 4.410 13.669 41.484 1.00 54.53 420 ASN A O 1
ATOM 3457 N N . ARG A 1 421 ? 4.332 11.444 41.357 1.00 53.59 421 ARG A N 1
ATOM 3458 C CA . ARG A 1 421 ? 2.893 11.385 41.617 1.00 53.59 421 ARG A CA 1
ATOM 3459 C C . ARG A 1 421 ? 2.666 11.287 43.115 1.00 53.59 421 ARG A C 1
ATOM 3461 O O . ARG A 1 421 ? 2.615 10.202 43.689 1.00 53.59 421 ARG A O 1
ATOM 3468 N N . ILE A 1 422 ? 2.481 12.435 43.763 1.00 50.25 422 ILE A N 1
ATOM 3469 C CA . ILE A 1 422 ? 1.803 12.447 45.058 1.00 50.25 422 ILE A CA 1
ATOM 3470 C C . ILE A 1 422 ? 0.375 11.981 44.773 1.00 50.25 422 ILE A C 1
ATOM 3472 O O . ILE A 1 422 ? -0.426 12.731 44.224 1.00 50.25 422 ILE A O 1
ATOM 3476 N N . LEU A 1 423 ? 0.061 10.729 45.109 1.00 52.00 423 LEU A N 1
ATOM 3477 C CA . LEU A 1 423 ? -1.313 10.241 45.101 1.00 52.00 423 LEU A CA 1
ATOM 3478 C C . LEU A 1 423 ? -2.115 11.110 46.079 1.00 52.00 423 LEU A C 1
ATOM 3480 O O . LEU A 1 423 ? -2.025 10.927 47.299 1.00 52.00 423 LEU A O 1
ATOM 3484 N N . THR A 1 424 ? -2.852 12.089 45.550 1.00 57.03 424 THR A N 1
ATOM 3485 C CA . THR A 1 424 ? -3.794 12.883 46.337 1.00 57.03 424 THR A CA 1
ATOM 3486 C C . THR A 1 424 ? -4.874 11.954 46.882 1.00 57.03 424 THR A C 1
ATOM 3488 O O . THR A 1 424 ? -5.175 10.904 46.302 1.00 57.03 424 THR A O 1
ATOM 3491 N N . SER A 1 425 ? -5.461 12.318 48.023 1.00 63.72 425 SER A N 1
ATOM 3492 C CA . SER A 1 425 ? -6.588 11.577 48.596 1.00 63.72 425 SER A CA 1
ATOM 3493 C C . SER A 1 425 ? -7.709 11.405 47.559 1.00 63.72 425 SER A C 1
ATOM 3495 O O . SER A 1 425 ? -8.305 10.336 47.489 1.00 63.72 425 SER A O 1
ATOM 3497 N N . ALA A 1 426 ? -7.921 12.426 46.717 1.00 68.44 426 ALA A N 1
ATOM 3498 C CA . ALA A 1 426 ? -8.862 12.441 45.599 1.00 68.44 426 ALA A CA 1
ATOM 3499 C C . ALA A 1 426 ? -8.550 11.363 44.546 1.00 68.44 426 ALA A C 1
ATOM 3501 O O . ALA A 1 426 ? -9.401 10.519 44.278 1.00 68.44 426 ALA A O 1
ATOM 3502 N N . SER A 1 427 ? -7.316 11.313 44.026 1.00 74.44 427 SER A N 1
ATOM 3503 C CA . SER A 1 427 ? -6.905 10.316 43.020 1.00 74.44 427 SER A CA 1
ATOM 3504 C C . SER A 1 427 ? -7.100 8.876 43.515 1.00 74.44 427 SER A C 1
ATOM 3506 O O . SER A 1 427 ? -7.673 8.051 42.808 1.00 74.44 427 SER A O 1
ATOM 3508 N N . LYS A 1 428 ? -6.729 8.583 44.774 1.00 74.00 428 LYS A N 1
ATOM 3509 C CA . LYS A 1 428 ? -6.935 7.248 45.371 1.00 74.00 428 LYS A CA 1
ATOM 3510 C C . LYS A 1 428 ? -8.411 6.873 45.478 1.00 74.00 428 LYS A C 1
ATOM 3512 O O . LYS A 1 428 ? -8.770 5.727 45.231 1.00 74.00 428 LYS A O 1
ATOM 3517 N N . LEU A 1 429 ? -9.255 7.816 45.897 1.00 77.44 429 LEU A N 1
ATOM 3518 C CA . LEU A 1 429 ? -10.688 7.572 46.058 1.00 77.44 429 LEU A CA 1
ATOM 3519 C C . LEU A 1 429 ? -11.368 7.345 44.704 1.00 77.44 429 LEU A C 1
ATOM 3521 O O . LEU A 1 429 ? -12.187 6.437 44.590 1.00 77.44 429 LEU A O 1
ATOM 3525 N N . VAL A 1 430 ? -10.988 8.110 43.676 1.00 83.06 430 VAL A N 1
ATOM 3526 C CA . VAL A 1 430 ? -11.495 7.921 42.311 1.00 83.06 430 VAL A CA 1
ATOM 3527 C C . VAL A 1 430 ? -11.057 6.571 41.745 1.00 83.06 430 VAL A C 1
ATOM 3529 O O . VAL A 1 430 ? -11.903 5.834 41.246 1.00 83.06 430 VAL A O 1
ATOM 3532 N N . ASP A 1 431 ? -9.784 6.193 41.881 1.00 83.69 431 ASP A N 1
ATOM 3533 C CA . ASP A 1 431 ? -9.299 4.895 41.393 1.00 83.69 431 ASP A CA 1
ATOM 3534 C C . ASP A 1 431 ? -10.003 3.717 42.089 1.00 83.69 431 ASP A C 1
ATOM 3536 O O . ASP A 1 431 ? -10.422 2.773 41.421 1.00 83.69 431 ASP A O 1
ATOM 3540 N N . LEU A 1 432 ? -10.251 3.808 43.402 1.00 82.94 432 LEU A N 1
ATOM 3541 C CA . LEU A 1 432 ? -11.023 2.803 44.147 1.00 82.94 432 LEU A CA 1
ATOM 3542 C C . LEU A 1 432 ? -12.463 2.661 43.633 1.00 82.94 432 LEU A C 1
ATOM 3544 O O . LEU A 1 432 ? -12.973 1.544 43.524 1.00 82.94 432 LEU A O 1
ATOM 3548 N N . ILE A 1 433 ? -13.125 3.776 43.308 1.00 84.81 433 ILE A N 1
ATOM 3549 C CA . ILE A 1 433 ? -14.471 3.760 42.718 1.00 84.81 433 ILE A CA 1
ATOM 3550 C C . ILE A 1 433 ? -14.435 3.097 41.335 1.00 84.81 433 ILE A C 1
ATOM 3552 O O . ILE A 1 433 ? -15.287 2.257 41.036 1.00 84.81 433 ILE A O 1
ATOM 3556 N N . LEU A 1 434 ? -13.451 3.441 40.501 1.00 85.94 434 LEU A N 1
ATOM 3557 C CA . LEU A 1 434 ? -13.319 2.897 39.149 1.00 85.94 434 LEU A CA 1
ATOM 3558 C C . LEU A 1 434 ? -13.011 1.402 39.151 1.00 85.94 434 LEU A C 1
ATOM 3560 O O . LEU A 1 434 ? -13.581 0.665 38.349 1.00 85.94 434 LEU A O 1
ATOM 3564 N N . ASP A 1 435 ? -12.158 0.934 40.055 1.00 86.69 435 ASP A N 1
ATOM 3565 C CA . ASP A 1 435 ? -11.841 -0.489 40.169 1.00 86.69 435 ASP A CA 1
ATOM 3566 C C . ASP A 1 435 ? -13.038 -1.294 40.680 1.00 86.69 435 ASP A C 1
ATOM 3568 O O . ASP A 1 435 ? -13.316 -2.389 40.179 1.00 86.69 435 ASP A O 1
ATOM 3572 N N . HIS A 1 436 ? -13.823 -0.727 41.600 1.00 85.88 436 HIS A N 1
ATOM 3573 C CA . HIS A 1 436 ? -15.080 -1.341 42.014 1.00 85.88 436 HIS A CA 1
ATOM 3574 C C . HIS A 1 436 ? -16.090 -1.405 40.858 1.00 85.88 436 HIS A C 1
ATOM 3576 O O . HIS A 1 436 ? -16.718 -2.442 40.641 1.00 85.88 436 HIS A O 1
ATOM 3582 N N . TRP A 1 437 ? -16.206 -0.334 40.066 1.00 88.19 437 TRP A N 1
ATOM 3583 C CA . TRP A 1 437 ? -17.061 -0.315 38.877 1.00 88.19 437 TRP A CA 1
ATOM 3584 C C . TRP A 1 437 ? -16.634 -1.356 37.835 1.00 88.19 437 TRP A C 1
ATOM 3586 O O . TRP A 1 437 ? -17.475 -2.116 37.361 1.00 88.19 437 TRP A O 1
ATOM 3596 N N . LYS A 1 438 ? -15.333 -1.469 37.538 1.00 86.50 438 LYS A N 1
ATOM 3597 C CA . LYS A 1 438 ? -14.796 -2.497 36.630 1.00 86.50 438 LYS A CA 1
ATOM 3598 C C . LYS A 1 438 ? -15.098 -3.911 37.114 1.00 86.50 438 LYS A C 1
ATOM 3600 O O . LYS A 1 438 ? -15.474 -4.754 36.312 1.00 86.50 438 LYS A O 1
ATOM 3605 N N . THR A 1 439 ? -14.973 -4.152 38.420 1.00 86.00 439 THR A N 1
ATOM 3606 C CA . THR A 1 439 ? -15.288 -5.454 39.029 1.00 86.00 439 THR A CA 1
ATOM 3607 C C . THR A 1 439 ? -16.776 -5.785 38.888 1.00 86.00 439 THR A C 1
ATOM 3609 O O . THR A 1 439 ? -17.139 -6.925 38.623 1.00 86.00 439 THR A O 1
ATOM 3612 N N . LYS A 1 440 ? -17.655 -4.785 39.023 1.00 84.62 440 LYS A N 1
ATOM 3613 C CA . LYS A 1 440 ? -19.104 -4.944 38.830 1.00 84.62 440 LYS A CA 1
ATOM 3614 C C . LYS A 1 440 ? -19.484 -5.207 37.370 1.00 84.62 440 LYS A C 1
ATOM 3616 O O . LYS A 1 440 ? -20.470 -5.890 37.114 1.00 84.62 440 LYS A O 1
ATOM 3621 N N . LEU A 1 441 ? -18.704 -4.679 36.430 1.00 85.62 441 LEU A N 1
ATOM 3622 C CA . LEU A 1 441 ? -18.858 -4.916 34.996 1.00 85.62 441 LEU A CA 1
ATOM 3623 C C . LEU A 1 441 ? -18.249 -6.245 34.525 1.00 85.62 441 LEU A C 1
ATOM 3625 O O . LEU A 1 441 ? -18.095 -6.441 33.322 1.00 85.62 441 LEU A O 1
ATOM 3629 N N . ASP A 1 442 ? -17.930 -7.174 35.429 1.00 84.12 442 ASP A N 1
ATOM 3630 C CA . ASP A 1 442 ? -17.571 -8.528 35.022 1.00 84.12 442 ASP A CA 1
ATOM 3631 C C . ASP A 1 442 ? -18.746 -9.181 34.280 1.00 84.12 442 ASP A C 1
ATOM 3633 O O . ASP A 1 442 ? -19.895 -9.168 34.728 1.00 84.12 442 ASP A O 1
ATOM 3637 N N . VAL A 1 443 ? -18.443 -9.768 33.126 1.00 79.75 443 VAL A N 1
ATOM 3638 C CA . VAL A 1 443 ? -19.400 -10.400 32.219 1.00 79.75 443 VAL A CA 1
ATOM 3639 C C . VAL A 1 443 ? -20.171 -11.513 32.934 1.00 79.75 443 VAL A C 1
ATOM 3641 O O . VAL A 1 443 ? -21.339 -11.739 32.626 1.00 79.75 443 VAL A O 1
ATOM 3644 N N . GLU A 1 444 ? -19.555 -12.186 33.911 1.00 80.56 444 GLU A N 1
ATOM 3645 C CA . GLU A 1 444 ? -20.213 -13.216 34.729 1.00 80.56 444 GLU A CA 1
ATOM 3646 C C . GLU A 1 444 ? -21.373 -12.657 35.577 1.00 80.56 444 GLU A C 1
ATOM 3648 O O . GLU A 1 444 ? -22.349 -13.359 35.829 1.00 80.56 444 GLU A O 1
ATOM 3653 N N . GLY A 1 445 ? -21.355 -11.365 35.924 1.00 79.75 445 GLY A N 1
ATOM 3654 C CA . GLY A 1 445 ? -22.431 -10.699 36.666 1.00 79.75 445 GLY A CA 1
ATOM 3655 C C . GLY A 1 445 ? -23.742 -10.515 35.886 1.00 79.75 445 GLY A C 1
ATOM 3656 O O . GLY A 1 445 ? -24.749 -10.109 36.468 1.00 79.75 445 GLY A O 1
ATOM 3657 N N . PHE A 1 446 ? -23.759 -10.820 34.583 1.00 83.38 446 PHE A N 1
ATOM 3658 C CA . PHE A 1 446 ? -24.899 -10.587 33.687 1.00 83.38 446 PHE A CA 1
ATOM 3659 C C . PHE A 1 446 ? -25.635 -11.872 33.264 1.00 83.38 446 PHE A C 1
ATOM 3661 O O . PHE A 1 446 ? -26.439 -11.826 32.331 1.00 83.38 446 PHE A O 1
ATOM 3668 N N . GLU A 1 447 ? -25.437 -12.996 33.969 1.00 82.56 447 GLU A N 1
ATOM 3669 C CA . GLU A 1 447 ? -26.089 -14.292 33.682 1.00 82.56 447 GLU A CA 1
ATOM 3670 C C . GLU A 1 447 ? -27.604 -14.196 33.486 1.00 82.56 447 GLU A C 1
ATOM 3672 O O . GLU A 1 447 ? -28.138 -14.749 32.525 1.00 82.56 447 GLU A O 1
ATOM 3677 N N . TYR A 1 448 ? -28.287 -13.415 34.326 1.00 83.12 448 TYR A N 1
ATOM 3678 C CA . TYR A 1 448 ? -29.726 -13.174 34.204 1.00 83.12 448 TYR A CA 1
ATOM 3679 C C . TYR A 1 448 ? -30.123 -12.666 32.808 1.00 83.12 448 TYR A C 1
ATOM 3681 O O . TYR A 1 448 ? -31.128 -13.096 32.248 1.00 83.12 448 TYR A O 1
ATOM 3689 N N . TYR A 1 449 ? -29.328 -11.777 32.210 1.00 81.62 449 TYR A N 1
ATOM 3690 C CA . TYR A 1 449 ? -29.614 -11.249 30.878 1.00 81.62 449 TYR A CA 1
ATOM 3691 C C . TYR A 1 449 ? -29.249 -12.245 29.773 1.00 81.62 449 TYR A C 1
ATOM 3693 O O . TYR A 1 449 ? -29.922 -12.267 28.740 1.00 81.62 449 TYR A O 1
ATOM 3701 N N . PHE A 1 450 ? -28.254 -13.110 29.997 1.00 83.56 450 PHE A N 1
ATOM 3702 C CA . PHE A 1 450 ? -27.927 -14.201 29.074 1.00 83.56 450 PHE A CA 1
ATOM 3703 C C . PHE A 1 450 ? -29.053 -15.234 28.993 1.00 83.56 450 PHE A C 1
ATOM 3705 O O . PHE A 1 450 ? -29.421 -15.661 27.900 1.00 83.56 450 PHE A O 1
ATOM 3712 N N . GLU A 1 451 ? -29.674 -15.573 30.126 1.00 81.06 451 GLU A N 1
ATOM 3713 C CA . GLU A 1 451 ? -30.866 -16.431 30.161 1.00 81.06 451 GLU A CA 1
ATOM 3714 C C . GLU A 1 451 ? -32.065 -15.799 29.435 1.00 81.06 451 GLU A C 1
ATOM 3716 O O . GLU A 1 451 ? -32.895 -16.504 28.859 1.00 81.06 451 GLU A O 1
ATOM 3721 N N . MET A 1 452 ? -32.131 -14.465 29.399 1.00 77.06 452 MET A N 1
ATOM 3722 C CA . MET A 1 452 ? -33.116 -13.699 28.627 1.00 77.06 452 MET A CA 1
ATOM 3723 C C . MET A 1 452 ? -32.740 -13.524 27.145 1.00 77.06 452 MET A C 1
ATOM 3725 O O . MET A 1 452 ? -33.396 -12.769 26.428 1.00 77.06 452 MET A O 1
ATOM 3729 N N . GLY A 1 453 ? -31.706 -14.223 26.671 1.00 75.19 453 GLY A N 1
ATOM 3730 C CA . GLY A 1 453 ? -31.335 -14.284 25.260 1.00 75.19 453 GLY A CA 1
ATOM 3731 C C . GLY A 1 453 ? -30.323 -13.236 24.803 1.00 75.19 453 GLY A C 1
ATOM 3732 O O . GLY A 1 453 ? -30.128 -13.104 23.597 1.00 75.19 453 GLY A O 1
ATOM 3733 N N . LEU A 1 454 ? -29.680 -12.507 25.721 1.00 79.38 454 LEU A N 1
ATOM 3734 C CA . LEU A 1 454 ? -28.540 -11.655 25.385 1.00 79.38 454 LEU A CA 1
ATOM 3735 C C . LEU A 1 454 ? -27.301 -12.512 25.123 1.00 79.38 454 LEU A C 1
ATOM 3737 O O . LEU A 1 454 ? -26.911 -13.332 25.952 1.00 79.38 454 LEU A O 1
ATOM 3741 N N . GLU A 1 455 ? -26.642 -12.312 23.988 1.00 80.44 455 GLU A N 1
ATOM 3742 C CA . GLU A 1 455 ? -25.387 -13.010 23.730 1.00 80.44 455 GLU A CA 1
ATOM 3743 C C . GLU A 1 455 ? -24.252 -12.466 24.604 1.00 80.44 455 GLU A C 1
ATOM 3745 O O . GLU A 1 455 ? -24.067 -11.255 24.748 1.00 80.44 455 GLU A O 1
ATOM 3750 N N . LYS A 1 456 ? -23.425 -13.374 25.134 1.00 82.62 456 LYS A N 1
ATOM 3751 C CA . LYS A 1 456 ? -22.259 -13.019 25.955 1.00 82.62 456 LYS A CA 1
ATOM 3752 C C . LYS A 1 456 ? -21.294 -12.083 25.214 1.00 82.62 456 LYS A C 1
ATOM 3754 O O . LYS A 1 456 ? -20.799 -11.128 25.804 1.00 82.62 456 LYS A O 1
ATOM 3759 N N . ASN A 1 457 ? -21.080 -12.313 23.916 1.00 78.62 457 ASN A N 1
ATOM 3760 C CA . ASN A 1 457 ? -20.199 -11.485 23.084 1.00 78.62 457 ASN A CA 1
ATOM 3761 C C . ASN A 1 457 ? -20.704 -10.042 22.944 1.00 78.62 457 ASN A C 1
ATOM 3763 O O . ASN A 1 457 ? -19.901 -9.114 22.981 1.00 78.62 457 ASN A O 1
ATOM 3767 N N . ALA A 1 458 ? -22.022 -9.840 22.841 1.00 76.56 458 ALA A N 1
ATOM 3768 C CA . ALA A 1 458 ? -22.605 -8.501 22.773 1.00 76.56 458 ALA A CA 1
ATOM 3769 C C . ALA A 1 458 ? -22.359 -7.710 24.071 1.00 76.56 458 ALA A C 1
ATOM 3771 O O . ALA A 1 458 ? -22.106 -6.507 24.021 1.00 76.56 458 ALA A O 1
ATOM 3772 N N . MET A 1 459 ? -22.370 -8.383 25.230 1.00 82.50 459 MET A N 1
ATOM 3773 C CA . MET A 1 459 ? -22.025 -7.750 26.508 1.00 82.50 459 MET A CA 1
ATOM 3774 C C . MET A 1 459 ? -20.546 -7.410 26.633 1.00 82.50 459 MET A C 1
ATOM 3776 O O . MET A 1 459 ? -20.232 -6.321 27.105 1.00 82.50 459 MET A O 1
ATOM 3780 N N . VAL A 1 460 ? -19.650 -8.294 26.184 1.00 83.75 460 VAL A N 1
ATOM 3781 C CA . VAL A 1 460 ? -18.206 -8.004 26.143 1.00 83.75 460 VAL A CA 1
ATOM 3782 C C . VAL A 1 460 ? -17.954 -6.730 25.337 1.00 83.75 460 VAL A C 1
ATOM 3784 O O . VAL A 1 460 ? -17.346 -5.795 25.848 1.00 83.75 460 VAL A O 1
ATOM 3787 N N . LEU A 1 461 ? -18.520 -6.651 24.129 1.00 78.50 461 LEU A N 1
ATOM 3788 C CA . LEU A 1 461 ? -18.363 -5.495 23.249 1.00 78.50 461 LEU A CA 1
ATOM 3789 C C . LEU A 1 461 ? -18.936 -4.206 23.865 1.00 78.50 461 LEU A C 1
ATOM 3791 O O . LEU A 1 461 ? -18.353 -3.133 23.732 1.00 78.50 461 LEU A O 1
ATOM 3795 N N . LEU A 1 462 ? -20.080 -4.288 24.551 1.00 81.81 462 LEU A N 1
ATOM 3796 C CA . LEU A 1 462 ? -20.666 -3.142 25.250 1.00 81.81 462 LEU A CA 1
ATOM 3797 C C . LEU A 1 462 ? -19.749 -2.633 26.373 1.00 81.81 462 LEU A C 1
ATOM 3799 O O . LEU A 1 462 ? -19.559 -1.425 26.499 1.00 81.81 462 LEU A O 1
ATOM 3803 N N . ILE A 1 463 ? -19.192 -3.541 27.178 1.00 85.06 463 ILE A N 1
ATOM 3804 C CA . ILE A 1 463 ? -18.300 -3.215 28.299 1.00 85.06 463 ILE A CA 1
ATOM 3805 C C . ILE A 1 463 ? -16.988 -2.605 27.788 1.00 85.06 463 ILE A C 1
ATOM 3807 O O . ILE A 1 463 ? -16.553 -1.575 28.303 1.00 85.06 463 ILE A O 1
ATOM 3811 N N . GLU A 1 464 ? -16.394 -3.182 26.742 1.00 83.69 464 GLU A N 1
ATOM 3812 C CA . GLU A 1 464 ? -15.190 -2.642 26.099 1.00 83.69 464 GLU A CA 1
ATOM 3813 C C . GLU A 1 464 ? -15.430 -1.226 25.563 1.00 83.69 464 GLU A C 1
ATOM 3815 O O . GLU A 1 464 ? -14.681 -0.308 25.901 1.00 83.69 464 GLU A O 1
ATOM 3820 N N . ASN A 1 465 ? -16.530 -1.014 24.831 1.00 82.06 465 ASN A N 1
ATOM 3821 C CA . ASN A 1 465 ? -16.906 0.308 24.325 1.00 82.06 465 ASN A CA 1
ATOM 3822 C C . ASN A 1 465 ? -17.158 1.322 25.453 1.00 82.06 465 ASN A C 1
ATOM 3824 O O . ASN A 1 465 ? -16.822 2.499 25.310 1.00 82.06 465 ASN A O 1
ATOM 3828 N N . LEU A 1 466 ? -17.747 0.898 26.578 1.00 83.19 466 LEU A N 1
ATOM 3829 C CA . LEU A 1 466 ? -17.944 1.758 27.749 1.00 83.19 466 LEU A CA 1
ATOM 3830 C C . LEU A 1 466 ? -16.604 2.202 28.343 1.00 83.19 466 LEU A C 1
ATOM 3832 O O . LEU A 1 466 ? -16.442 3.386 28.638 1.00 83.19 466 LEU A O 1
ATOM 3836 N N . PHE A 1 467 ? -15.636 1.292 28.483 1.00 84.25 467 PHE A N 1
ATOM 3837 C CA . PHE A 1 467 ? -14.301 1.637 28.975 1.00 84.25 467 PHE A CA 1
ATOM 3838 C C . PHE A 1 467 ? -13.532 2.530 28.004 1.00 84.25 467 PHE A C 1
ATOM 3840 O O . PHE A 1 467 ? -12.927 3.511 28.437 1.00 84.25 467 PHE A O 1
ATOM 3847 N N . GLU A 1 468 ? -13.586 2.241 26.705 1.00 79.06 468 GLU A N 1
ATOM 3848 C CA . GLU A 1 468 ? -12.939 3.062 25.680 1.00 79.06 468 GLU A CA 1
ATOM 3849 C C . GLU A 1 468 ? -13.541 4.474 25.639 1.00 79.06 468 GLU A C 1
ATOM 3851 O O . GLU A 1 468 ? -12.811 5.466 25.614 1.00 79.06 468 GLU A O 1
ATOM 3856 N N . THR A 1 469 ? -14.868 4.591 25.740 1.00 77.62 469 THR A N 1
ATOM 3857 C CA . THR A 1 469 ? -15.557 5.888 25.833 1.00 77.62 469 THR A CA 1
ATOM 3858 C C . THR A 1 469 ? -15.155 6.639 27.103 1.00 77.62 469 THR A C 1
ATOM 3860 O O . THR A 1 469 ? -14.871 7.833 27.042 1.00 77.62 469 THR A O 1
ATOM 3863 N N . PHE A 1 470 ? -15.084 5.947 28.246 1.00 83.38 470 PHE A N 1
ATOM 3864 C CA . PHE A 1 470 ? -14.684 6.537 29.526 1.00 83.38 470 PHE A CA 1
ATOM 3865 C C . PHE A 1 470 ? -13.260 7.110 29.478 1.00 83.38 470 PHE A C 1
ATOM 3867 O O . PHE A 1 470 ? -13.011 8.193 30.005 1.00 83.38 470 PHE A O 1
ATOM 3874 N N . GLN A 1 471 ? -12.338 6.403 28.817 1.00 77.88 471 GLN A N 1
ATOM 3875 C CA . GLN A 1 471 ? -10.967 6.868 28.591 1.00 77.88 471 GLN A CA 1
ATOM 3876 C C . GLN A 1 471 ? -10.912 8.026 27.592 1.00 77.88 471 GLN A C 1
ATOM 3878 O O . GLN A 1 471 ? -10.219 9.009 27.831 1.00 77.88 471 GLN A O 1
ATOM 3883 N N . THR A 1 472 ? -11.660 7.935 26.492 1.00 76.25 472 THR A N 1
ATOM 3884 C CA . THR A 1 472 ? -11.667 8.955 25.432 1.00 76.25 472 THR A CA 1
ATOM 3885 C C . THR A 1 472 ? -12.226 10.292 25.920 1.00 76.25 472 THR A C 1
ATOM 3887 O O . THR A 1 472 ? -11.763 11.345 25.491 1.00 76.25 472 THR A O 1
ATOM 3890 N N . LEU A 1 473 ? -13.213 10.255 26.817 1.00 78.69 473 LEU A N 1
ATOM 3891 C CA . LEU A 1 473 ? -13.822 11.441 27.424 1.00 78.69 473 LEU A CA 1
ATOM 3892 C C . LEU A 1 473 ? -13.054 11.965 28.650 1.00 78.69 473 LEU A C 1
ATOM 3894 O O . LEU A 1 473 ? -13.492 12.935 29.251 1.00 78.69 473 LEU A O 1
ATOM 3898 N N . ASP A 1 474 ? -11.941 11.331 29.027 1.00 81.25 474 ASP A N 1
ATOM 3899 C CA . ASP A 1 474 ? -11.098 11.706 30.171 1.00 81.25 474 ASP A CA 1
ATOM 3900 C C . ASP A 1 474 ? -11.853 11.855 31.513 1.00 81.25 474 ASP A C 1
ATOM 3902 O O . ASP A 1 474 ? -11.472 12.615 32.404 1.00 81.25 474 ASP A O 1
ATOM 3906 N N . ILE A 1 475 ? -12.924 11.069 31.692 1.00 82.69 475 ILE A N 1
ATOM 3907 C CA . ILE A 1 475 ? -13.847 11.179 32.838 1.00 82.69 475 ILE A CA 1
ATOM 3908 C C . ILE A 1 475 ? -13.121 10.943 34.170 1.00 82.69 475 ILE A C 1
ATOM 3910 O O . ILE A 1 475 ? -13.500 11.493 35.202 1.00 82.69 475 ILE A O 1
ATOM 3914 N N . ARG A 1 476 ? -12.044 10.144 34.174 1.00 83.69 476 ARG A N 1
ATOM 3915 C CA . ARG A 1 476 ? -11.215 9.935 35.371 1.00 83.69 476 ARG A CA 1
ATOM 3916 C C . ARG A 1 476 ? -10.673 11.260 35.910 1.00 83.69 476 ARG A C 1
ATOM 3918 O O . ARG A 1 476 ? -10.715 11.464 37.119 1.00 83.69 476 ARG A O 1
ATOM 3925 N N . ASN A 1 477 ? -10.158 12.127 35.042 1.00 78.31 477 ASN A N 1
ATOM 3926 C CA . ASN A 1 477 ? -9.578 13.396 35.467 1.00 78.31 477 ASN A CA 1
ATOM 3927 C C . ASN A 1 477 ? -10.671 14.379 35.901 1.00 78.31 477 ASN A C 1
ATOM 3929 O O . ASN A 1 477 ? -10.514 15.003 36.946 1.00 78.31 477 ASN A O 1
ATOM 3933 N N . GLU A 1 478 ? -11.815 14.416 35.207 1.00 81.94 478 GLU A N 1
ATOM 3934 C CA . GLU A 1 478 ? -12.984 15.199 35.646 1.00 81.94 478 GLU A CA 1
ATOM 3935 C C . GLU A 1 478 ? -13.473 14.776 37.042 1.00 81.94 478 GLU A C 1
ATOM 3937 O O . GLU A 1 478 ? -13.802 15.615 37.881 1.00 81.94 478 GLU A O 1
ATOM 3942 N N . LEU A 1 479 ? -13.495 13.469 37.330 1.00 80.69 479 LEU A N 1
ATOM 3943 C CA . LEU A 1 479 ? -13.833 12.973 38.663 1.00 80.69 479 LEU A CA 1
ATOM 3944 C C . LEU A 1 479 ? -12.799 13.417 39.698 1.00 80.69 479 LEU A C 1
ATOM 3946 O O . LEU A 1 479 ? -13.189 13.827 40.783 1.00 80.69 479 LEU A O 1
ATOM 3950 N N . ILE A 1 480 ? -11.503 13.369 39.386 1.00 79.62 480 ILE A N 1
ATOM 3951 C CA . ILE A 1 480 ? -10.459 13.829 40.314 1.00 79.62 480 ILE A CA 1
ATOM 3952 C C . ILE A 1 480 ? -10.642 15.313 40.641 1.00 79.62 480 ILE A C 1
ATOM 3954 O O . ILE A 1 480 ? -10.621 15.652 41.820 1.00 79.62 480 ILE A O 1
ATOM 3958 N N . GLU A 1 481 ? -10.914 16.160 39.645 1.00 76.19 481 GLU A N 1
ATOM 3959 C CA . GLU A 1 481 ? -11.194 17.589 39.854 1.00 76.19 481 GLU A CA 1
ATOM 3960 C C . GLU A 1 481 ? -12.416 17.840 40.750 1.00 76.19 481 GLU A C 1
ATOM 3962 O O . GLU A 1 481 ? -12.440 18.812 41.495 1.00 76.19 481 GLU A O 1
ATOM 3967 N N . LEU A 1 482 ? -13.429 16.967 40.719 1.00 76.31 482 LEU A N 1
ATOM 3968 C CA . LEU A 1 482 ? -14.591 17.066 41.611 1.00 76.31 482 LEU A CA 1
ATOM 3969 C C . LEU A 1 482 ? -14.278 16.691 43.071 1.00 76.31 482 LEU A C 1
ATOM 3971 O O . LEU A 1 482 ? -15.031 17.072 43.970 1.00 76.31 482 LEU A O 1
ATOM 3975 N N . PHE A 1 483 ? -13.226 15.902 43.303 1.00 68.12 483 PHE A N 1
ATOM 3976 C CA . PHE A 1 483 ? -12.795 15.456 44.632 1.00 68.12 483 PHE A CA 1
ATOM 3977 C C . PHE A 1 483 ? -11.685 16.325 45.247 1.00 68.12 483 PHE A C 1
ATOM 3979 O O . PHE A 1 483 ? -11.430 16.190 46.450 1.00 68.12 483 PHE A O 1
ATOM 3986 N N . GLU A 1 484 ? -11.017 17.159 44.446 1.00 66.62 484 GLU A N 1
ATOM 3987 C CA . GLU A 1 484 ? -10.072 18.197 44.891 1.00 66.62 484 GLU A CA 1
ATOM 3988 C C . GLU A 1 484 ? -10.796 19.458 45.384 1.00 66.62 484 GLU A C 1
ATOM 3990 O O . GLU A 1 484 ? -10.330 20.013 46.411 1.00 66.62 484 GLU A O 1
#

Secondary structure (DSSP, 8-state):
--HHHHSTTTT-TT-GGGGGGGSS---EEEEE-TTS-EEEEEHHHHHHH-S----PPPTTHHHHSGGGGS------PPP-PPP---GGG--HHHHHHHHHHHHHHHHHHHHHHTT---SEEEEE-SS--S-TTHHHHHHHHHHHHT-SSHHHHHHHHTT-SS-SEEEEE--HHHHHS--TTT-SS--HHHHIIIIIIIIIIIIITTT-GGGSS-SS--S---EEE---GGG-TTTEEEETTEEEEE-GGGHHHHHHHHHHHHH-HHHHHH-SSHHHHHHHHHSTT--SHHHHHHHHHHH-SSHHHHHHHHHHHHHHHHHHHHHHHHHHSTT--HHHHHHHHS--HHHHHHHHHHHHHHHTS----HHHHHHHHHSTT--TTS-HHHHHHHHHHHHT-S-HHHHHHHHHHTT--HHHHT------HHHHHHHHHHHHHHHHT-GGGGHHHHHTT--HHHHHHHHHHHHHHHHHTTHHHHHHHHH-

Foldseek 3Di:
DDPQCCDPVHVVLVDLCLLLCVVPFADWDWDQDPVRDIDIDGSNVVSLPDLDDDDDDDVVVCVVLVLVVQDDDDDADDDDADDDDDPVNDDPSVVSVVSSNCSSVVSLVVCLQLCVLLADEAEFELDADPYQCQLVVVLVSCCQQQRNFQASNCVLCVPQPADSYAYEYEQCLVLLADDPVPLDLDSLVSVCSRPPVRDCVRRQVVPVCQQGVHPVQSHAARYAYFYDLVSNVRFFDDDPSFTDFGDPVRPVVLVSSLVSQVPDPSNVRHHPCSPVRCCQCPTGPRGGVVVVSVNSNSSSDCSSVVVSVVVVVVVVVVLVVLVCLLVVDPPRDVVVVVVLLDDDPVNLVCLCVVCVVVLQDQDDDPLQVVLCVVVVPADLQDPLVVSLVSQCVVVVHPDSVRSVVVCVVVVHDSCSNNVSDRCHSLLVSLVSVVVVSVVSLPLVVCVVVVVSRRDSVSSVVVSVVVVVVCVVVVVSVVSSVVSD

pLDDT: mean 84.15, std 10.09, range [50.25, 98.06]

Sequence (484 aa):
MNENAILRTKGAVLDVQRLDGMLSNSDSYEIKLPSNAVQSIEISKLSALIAEITLNVDPKIAENKTFLKNTDLLDFPGARSREEFTTEMIQELIAVKMFLRGKVSFLFNKYSSDFEINNLLFCLKDEKIEVNIIADLLYDWIIKNIGEDDEKREKTLKGLPISPLFVIMTFFNRQLALDPVNDHQDVSYKWDNRFRRFFEEQITLKYGWHKKWTKSKPNFSNFFFLRDFKYSTDTFQSENGIEIGIRDERKEHMVNLKSSFLSNPFVQKHFENPDKTWENSASPRMDGSQIIIDALTPAANNFVKINNFSETLELFRIDLKELLKLFSHSSFKFIDFLKTLSLTDSEVYNILHDNFLSSQKRQEPEHFQIFKQMFPTISSENPSDLNLQIICNQLKLDSIESTEAYLKSKNIDLESALENRILTSASKLVDLILDHWKTKLDVEGFEYYFEMGLEKNAMVLLIENLFETFQTLDIRNELIELFE

Radius of gyration: 31.24 Å; chains: 1; bounding box: 73×57×89 Å